Protein AF-0000000072553508 (afdb_homodimer)

pLDDT: mean 75.71, std 25.37, range [19.03, 98.31]

Secondary structure (DSSP, 8-state):
--------SPP-HHHHHHHHHHTTTHHHHHHTTTTTS-HHHHTPPBPTTSSSBS-EEEEEEEEEGGGSTTSS-TT-EEEEEEEEEGGGGSS---SHHHHHHTEEEEEEE--STT-----THHHHHHHHTTS-EEEEESSHHHHHHHHHHH-HHHHHHHHH-S-EEEHHHHHHHHHT-SSPPPHHHHHHHTT---TT---HHHHHHHHHHHHHHHHHHHHHHHTPPPPHHHHHHHHHHHHHHHTTSS---------------S------------------------/--------SPP-HHHHHHHHHHTTTHHHHHHTTTTTS-HHHHTPPBPTTSSSBS-EEEEEEEEEGGGSTTSS-TT-EEEEEEEEEGGGGSS---SHHHHHHTEEEEEEE--SSS-----THHHHHHHHTTS-EEEEESSHHHHHHHHHHH-HHHHHHHHH-S-EEEHHHHHHHHHT-SSPPPHHHHHHHTT---TT---HHHHHHHHHHHHHHHHHHHHHHHTPPPPHHHHHHHHHHHHHHHTTSS---------------S------------------------

Sequence (572 aa):
MASSQQRTVPLCEENIVLGHLLGYRHEQARESRGTILPDKLRHLEKLQGFLMRDVLFVSIDVATGSDFENRFSPDSLCIGVSVLDTRSLTKPIETDEEAEAATHSYQNVTKDYGLTQKFRYGETRHLIEDRNYVLVGSELQRDCELLKTLSFSSWTIAERACFRLDILRAAQYTLQLRQRPSLQCFLETFGIKCKRLSLPGHYAHYNLRAMLLLALRDWKMAGDPYTDADRRLEHNLLRVATHKLPSATSASPQASCEQPPADATDTKDERDDEEESWVLMPLASGMASSQQRTVPLCEENIVLGHLLGYRHEQARESRGTILPDKLRHLEKLQGFLMRDVLFVSIDVATGSDFENRFSPDSLCIGVSVLDTRSLTKPIETDEEAEAATHSYQNVTKDYGLTQKFRYGETRHLIEDRNYVLVGSELQRDCELLKTLSFSSWTIAERACFRLDILRAAQYTLQLRQRPSLQCFLETFGIKCKRLSLPGHYAHYNLRAMLLLALRDWKMAGDPYTDADRRLEHNLLRVATHKLPSATSASPQASCEQPPADATDTKDERDDEEESWVLMPLASG

Nearest PDB structures (foldseek):
  8cem-assembly2_B  TM=3.820E-01  e=8.961E+00  Bos taurus
  8cem-assembly2_B  TM=3.815E-01  e=9.180E+00  Bos taurus

Radius of gyration: 25.6 Å; Cα contacts (8 Å, |Δi|>4): 921; chains: 2; bounding box: 54×72×76 Å

Foldseek 3Di:
DPPPQPQPDDADLLLVLLCQQQVLCVVVCVVVVNPSPDPLSVPFDCDPPGSHTFAKEKEKDKDAPCLPVPPADRRKMKMKIKIAGVVLLQDFDDDLVSLVVRMDMDIDICHPVPCVVPVCVVVVCVVPVPGAYEYFAQPVVVRLVVLVVVDPVSNVVVVRHSYYRNLQVNVCSLLVNQDRDDLQVLVVLQVFHDPPPRHRRVRRQLRQLSSLVSSLSSSVVSVGDADPSRVSSSNSSPCSSCRPTDDRPRDNSPRNRPHDDDDDDPDDPPPDPPDDDPPPPDDDDD/DPPPQPQPDDADLLLVLLCQQQVLCVVVCVVCVNVSPDPLSVPFDCDPPGSHTFAKEKEKDKDAPCLPVPPADRRKMKMKIKIAGVVLLQDFDDDLVSLVVRMDMDIDICHDPPCSVDVCVVVVCVVPVPGAYEYFAQPVVVRLVVLVVVDPVSNVVVVRHSYYRNLQVNVCSLLVAQDRDDLQVLVVLQVFHDPPPRHRRVRRQLRQLSSLVSSLSSSVVSVGDDDPSRVSSNNSSPCSSCRPTDDRPRDNSPNNRPHDDDDDDPPPPPPDPDDDDPDPPDDDDD

Structure (mmCIF, N/CA/C/O backbone):
data_AF-0000000072553508-model_v1
#
loop_
_entity.id
_entity.type
_entity.pdbx_description
1 polymer 'Predicted protein'
#
loop_
_atom_site.group_PDB
_atom_site.id
_atom_site.type_symbol
_atom_site.label_atom_id
_atom_site.label_alt_id
_atom_site.label_comp_id
_atom_site.label_asym_id
_atom_site.label_entity_id
_atom_site.label_seq_id
_atom_site.pdbx_PDB_ins_code
_atom_site.Cartn_x
_atom_site.Cartn_y
_atom_site.Cartn_z
_atom_site.occupancy
_atom_site.B_iso_or_equiv
_atom_site.auth_seq_id
_atom_site.auth_comp_id
_atom_site.auth_asym_id
_atom_site.auth_atom_id
_atom_site.pdbx_PDB_model_num
ATOM 1 N N . MET A 1 1 ? -10.867 0.749 -33.781 1 21.08 1 MET A N 1
ATOM 2 C CA . MET A 1 1 ? -9.406 0.761 -33.844 1 21.08 1 MET A CA 1
ATOM 3 C C . MET A 1 1 ? -8.82 1.041 -32.469 1 21.08 1 MET A C 1
ATOM 5 O O . MET A 1 1 ? -9.094 2.084 -31.859 1 21.08 1 MET A O 1
ATOM 9 N N . ALA A 1 2 ? -8.664 0.026 -31.578 1 32.62 2 ALA A N 1
ATOM 10 C CA . ALA A 1 2 ? -8.164 0.196 -30.219 1 32.62 2 ALA A CA 1
ATOM 11 C C . ALA A 1 2 ? -6.934 1.102 -30.188 1 32.62 2 ALA A C 1
ATOM 13 O O . ALA A 1 2 ? -6.023 0.946 -31 1 32.62 2 ALA A O 1
ATOM 14 N N . SER A 1 3 ? -7.012 2.258 -30.016 1 33.84 3 SER A N 1
ATOM 15 C CA . SER A 1 3 ? -5.914 3.221 -30.062 1 33.84 3 SER A CA 1
ATOM 16 C C . SER A 1 3 ? -4.641 2.635 -29.469 1 33.84 3 SER A C 1
ATOM 18 O O . SER A 1 3 ? -4.645 2.135 -28.344 1 33.84 3 SER A O 1
ATOM 20 N N . SER A 1 4 ? -3.787 1.983 -30.281 1 39.81 4 SER A N 1
ATOM 21 C CA . SER A 1 4 ? -2.467 1.398 -30.062 1 39.81 4 SER A CA 1
ATOM 22 C C . SER A 1 4 ? -1.611 2.275 -29.156 1 39.81 4 SER A C 1
ATOM 24 O O . SER A 1 4 ? -1.091 3.307 -29.594 1 39.81 4 SER A O 1
ATOM 26 N N . GLN A 1 5 ? -2.064 2.662 -28.094 1 46.12 5 GLN A N 1
ATOM 27 C CA . GLN A 1 5 ? -1.187 3.43 -27.219 1 46.12 5 GLN A CA 1
ATOM 28 C C . GLN A 1 5 ? 0.219 2.838 -27.188 1 46.12 5 GLN A C 1
ATOM 30 O O . GLN A 1 5 ? 0.383 1.62 -27.078 1 46.12 5 GLN A O 1
ATOM 35 N N . GLN A 1 6 ? 1.153 3.434 -27.844 1 56.47 6 GLN A N 1
ATOM 36 C CA . GLN A 1 6 ? 2.545 3.031 -28.016 1 56.47 6 GLN A CA 1
ATOM 37 C C . GLN A 1 6 ? 3.121 2.482 -26.703 1 56.47 6 GLN A C 1
ATOM 39 O O . GLN A 1 6 ? 3.084 3.154 -25.672 1 56.47 6 GLN A O 1
ATOM 44 N N . ARG A 1 7 ? 3.184 1.174 -26.531 1 68.88 7 ARG A N 1
ATOM 45 C CA . ARG A 1 7 ? 3.801 0.458 -25.422 1 68.88 7 ARG A CA 1
ATOM 46 C C . ARG A 1 7 ? 5.297 0.753 -25.344 1 68.88 7 ARG A C 1
ATOM 48 O O . ARG A 1 7 ? 6.023 0.566 -26.328 1 68.88 7 ARG A O 1
ATOM 55 N N . THR A 1 8 ? 5.664 1.542 -24.25 1 79.38 8 THR A N 1
ATOM 56 C CA . THR A 1 8 ? 7.047 1.956 -24.062 1 79.38 8 THR A CA 1
ATOM 57 C C . THR A 1 8 ? 7.82 0.904 -23.266 1 79.38 8 THR A C 1
ATOM 59 O O . THR A 1 8 ? 9.039 0.771 -23.422 1 79.38 8 THR A O 1
ATOM 62 N N . VAL A 1 9 ? 7.125 0.065 -22.484 1 88.69 9 VAL A N 1
ATOM 63 C CA . VAL A 1 9 ? 7.797 -0.938 -21.656 1 88.69 9 VAL A CA 1
ATOM 64 C C . VAL A 1 9 ? 7.727 -2.299 -22.344 1 88.69 9 VAL A C 1
ATOM 66 O O . VAL A 1 9 ? 6.645 -2.77 -22.703 1 88.69 9 VAL A O 1
ATOM 69 N N . PRO A 1 10 ? 8.82 -2.891 -22.562 1 89.25 10 PRO A N 1
ATOM 70 C CA . PRO A 1 10 ? 8.836 -4.141 -23.328 1 89.25 10 PRO A CA 1
ATOM 71 C C . PRO A 1 10 ? 8.391 -5.344 -22.5 1 89.25 10 PRO A C 1
ATOM 73 O O . PRO A 1 10 ? 8.469 -5.309 -21.266 1 89.25 10 PRO A O 1
ATOM 76 N N . LEU A 1 11 ? 8.086 -6.363 -23.266 1 89.38 11 LEU A N 1
ATOM 77 C CA . LEU A 1 11 ? 7.773 -7.664 -22.688 1 89.38 11 LEU A CA 1
ATOM 78 C C . LEU A 1 11 ? 8.992 -8.266 -21.984 1 89.38 11 LEU A C 1
ATOM 80 O O . LEU A 1 11 ? 10.109 -8.156 -22.484 1 89.38 11 LEU A O 1
ATOM 84 N N . CYS A 1 12 ? 8.734 -8.852 -20.781 1 90.44 12 CYS A N 1
ATOM 85 C CA . CYS A 1 12 ? 9.852 -9.5 -20.094 1 90.44 12 CYS A CA 1
ATOM 86 C C . CYS A 1 12 ? 9.633 -11 -20 1 90.44 12 CYS A C 1
ATOM 88 O O . CYS A 1 12 ? 8.594 -11.516 -20.422 1 90.44 12 CYS A O 1
ATOM 90 N N . GLU A 1 13 ? 10.633 -11.695 -19.5 1 91 13 GLU A N 1
ATOM 91 C CA . GLU A 1 13 ? 10.609 -13.148 -19.406 1 91 13 GLU A CA 1
ATOM 92 C C . GLU A 1 13 ? 9.453 -13.625 -18.531 1 91 13 GLU A C 1
ATOM 94 O O . GLU A 1 13 ? 8.812 -14.641 -18.828 1 91 13 GLU A O 1
ATOM 99 N N . GLU A 1 14 ? 9.133 -12.93 -17.438 1 93.62 14 GLU A N 1
ATOM 100 C CA . GLU A 1 14 ? 8.062 -13.297 -16.516 1 93.62 14 GLU A CA 1
ATOM 101 C C . GLU A 1 14 ? 6.711 -13.336 -17.234 1 93.62 14 GLU A C 1
ATOM 103 O O . GLU A 1 14 ? 5.891 -14.219 -16.984 1 93.62 14 GLU A O 1
ATOM 108 N N . ASN A 1 15 ? 6.535 -12.414 -18.141 1 93.38 15 ASN A N 1
ATOM 109 C CA . ASN A 1 15 ? 5.285 -12.367 -18.891 1 93.38 15 ASN A CA 1
ATOM 110 C C . ASN A 1 15 ? 5.145 -13.578 -19.812 1 93.38 15 ASN A C 1
ATOM 112 O O . ASN A 1 15 ? 4.078 -14.188 -19.891 1 93.38 15 ASN A O 1
ATOM 116 N N . ILE A 1 16 ? 6.223 -13.922 -20.438 1 91.62 16 ILE A N 1
ATOM 117 C CA . ILE A 1 16 ? 6.227 -15.039 -21.375 1 91.62 16 ILE A CA 1
ATOM 118 C C . ILE A 1 16 ? 5.977 -16.344 -20.625 1 91.62 16 ILE A C 1
ATOM 120 O O . ILE A 1 16 ? 5.148 -17.156 -21.047 1 91.62 16 ILE A O 1
ATOM 124 N N . VAL A 1 17 ? 6.668 -16.438 -19.547 1 93.56 17 VAL A N 1
ATOM 125 C CA . VAL A 1 17 ? 6.566 -17.656 -18.766 1 93.56 17 VAL A CA 1
ATOM 126 C C . VAL A 1 17 ? 5.148 -17.797 -18.219 1 93.56 17 VAL A C 1
ATOM 128 O O . VAL A 1 17 ? 4.551 -18.875 -18.297 1 93.56 17 VAL A O 1
ATOM 131 N N . LEU A 1 18 ? 4.609 -16.75 -17.656 1 95.44 18 LEU A N 1
ATOM 132 C CA . LEU A 1 18 ? 3.258 -16.797 -17.109 1 95.44 18 LEU A CA 1
ATOM 133 C C . LEU A 1 18 ? 2.248 -17.156 -18.203 1 95.44 18 LEU A C 1
ATOM 135 O O . LEU A 1 18 ? 1.366 -17.984 -17.984 1 95.44 18 LEU A O 1
ATOM 139 N N . GLY A 1 19 ? 2.406 -16.531 -19.359 1 93.62 19 GLY A N 1
ATOM 140 C CA . GLY A 1 19 ? 1.546 -16.859 -20.484 1 93.62 19 GLY A CA 1
ATOM 141 C C . GLY A 1 19 ? 1.642 -18.312 -20.906 1 93.62 19 GLY A C 1
ATOM 142 O O . GLY A 1 19 ? 0.63 -18.938 -21.234 1 93.62 19 GLY A O 1
ATOM 143 N N . HIS A 1 20 ? 2.822 -18.828 -20.875 1 91.81 20 HIS A N 1
ATOM 144 C CA . HIS A 1 20 ? 3.047 -20.219 -21.234 1 91.81 20 HIS A CA 1
ATOM 145 C C . HIS A 1 20 ? 2.416 -21.156 -20.203 1 91.81 20 HIS A C 1
ATOM 147 O O . HIS A 1 20 ? 1.742 -22.125 -20.562 1 91.81 20 HIS A O 1
ATOM 153 N N . LEU A 1 21 ? 2.582 -20.875 -18.953 1 95.06 21 LEU A N 1
ATOM 154 C CA . LEU A 1 21 ? 2.094 -21.734 -17.875 1 95.06 21 LEU A CA 1
ATOM 155 C C . LEU A 1 21 ? 0.569 -21.766 -17.859 1 95.06 21 LEU A C 1
ATOM 157 O O . LEU A 1 21 ? -0.029 -22.812 -17.625 1 95.06 21 LEU A O 1
ATOM 161 N N . LEU A 1 22 ? -0.032 -20.609 -18.156 1 95.31 22 LEU A N 1
ATOM 162 C CA . LEU A 1 22 ? -1.488 -20.547 -18.109 1 95.31 22 LEU A CA 1
ATOM 163 C C . LEU A 1 22 ? -2.094 -20.766 -19.484 1 95.31 22 LEU A C 1
ATOM 165 O O . LEU A 1 22 ? -3.316 -20.812 -19.641 1 95.31 22 LEU A O 1
ATOM 169 N N . GLY A 1 23 ? -1.293 -20.734 -20.516 1 91.38 23 GLY A N 1
ATOM 170 C CA . GLY A 1 23 ? -1.707 -21.188 -21.828 1 91.38 23 GLY A CA 1
ATOM 171 C C . GLY A 1 23 ? -2.195 -20.078 -22.734 1 91.38 23 GLY A C 1
ATOM 172 O O . GLY A 1 23 ? -2.766 -20.328 -23.797 1 91.38 23 GLY A O 1
ATOM 173 N N . TYR A 1 24 ? -2.072 -18.734 -22.422 1 90.12 24 TYR A N 1
ATOM 174 C CA . TYR A 1 24 ? -2.641 -17.672 -23.266 1 90.12 24 TYR A CA 1
ATOM 175 C C . TYR A 1 24 ? -1.573 -17.047 -24.156 1 90.12 24 TYR A C 1
ATOM 177 O O . TYR A 1 24 ? -1.853 -16.109 -24.891 1 90.12 24 TYR A O 1
ATOM 185 N N . ARG A 1 25 ? -0.404 -17.359 -24.234 1 83.81 25 ARG A N 1
ATOM 186 C CA . ARG A 1 25 ? 0.645 -16.984 -25.172 1 83.81 25 ARG A CA 1
ATOM 187 C C . ARG A 1 25 ? 1.182 -18.203 -25.922 1 83.81 25 ARG A C 1
ATOM 189 O O . ARG A 1 25 ? 2.387 -18.297 -26.156 1 83.81 25 ARG A O 1
ATOM 196 N N . HIS A 1 26 ? 0.307 -18.969 -26.219 1 76.25 26 HIS A N 1
ATOM 197 C CA . HIS A 1 26 ? 0.666 -20.25 -26.812 1 76.25 26 HIS A CA 1
ATOM 198 C C . HIS A 1 26 ? 1.292 -20.047 -28.203 1 76.25 26 HIS A C 1
ATOM 200 O O . HIS A 1 26 ? 2.246 -20.75 -28.562 1 76.25 26 HIS A O 1
ATOM 206 N N . GLU A 1 27 ? 0.843 -19.094 -28.875 1 73.75 27 GLU A N 1
ATOM 207 C CA . GLU A 1 27 ? 1.364 -18.859 -30.219 1 73.75 27 GLU A CA 1
ATOM 208 C C . GLU A 1 27 ? 2.801 -18.359 -30.188 1 73.75 27 GLU A C 1
ATOM 210 O O . GLU A 1 27 ? 3.637 -18.766 -30.984 1 73.75 27 GLU A O 1
ATOM 215 N N . GLN A 1 28 ? 3.025 -17.469 -29.234 1 73.81 28 GLN A N 1
ATOM 216 C CA . GLN A 1 28 ? 4.371 -16.922 -29.094 1 73.81 28 GLN A CA 1
ATOM 217 C C . GLN A 1 28 ? 5.359 -18 -28.672 1 73.81 28 GLN A C 1
ATOM 219 O O . GLN A 1 28 ? 6.492 -18.047 -29.156 1 73.81 28 GLN A O 1
ATOM 224 N N . ALA A 1 29 ? 4.934 -18.844 -27.75 1 68.06 29 ALA A N 1
ATOM 225 C CA . ALA A 1 29 ? 5.773 -19.953 -27.297 1 68.06 29 ALA A CA 1
ATOM 226 C C . ALA A 1 29 ? 6.016 -20.953 -28.422 1 68.06 29 ALA A C 1
ATOM 228 O O . ALA A 1 29 ? 7.121 -21.484 -28.562 1 68.06 29 ALA A O 1
ATOM 229 N N . ARG A 1 30 ? 5.035 -21.203 -29.141 1 67.69 30 ARG A N 1
ATOM 230 C CA . ARG A 1 30 ? 5.148 -22.141 -30.25 1 67.69 30 ARG A CA 1
ATOM 231 C C . ARG A 1 30 ? 6.094 -21.609 -31.328 1 67.69 30 ARG A C 1
ATOM 233 O O . ARG A 1 30 ? 6.953 -22.344 -31.828 1 67.69 30 ARG A O 1
ATOM 240 N N . GLU A 1 31 ? 5.871 -20.312 -31.531 1 67.81 31 GLU A N 1
ATOM 241 C CA . GLU A 1 31 ? 6.68 -19.703 -32.594 1 67.81 31 GLU A CA 1
ATOM 242 C C . GLU A 1 31 ? 8.156 -19.703 -32.219 1 67.81 31 GLU A C 1
ATOM 244 O O . GLU A 1 31 ? 9.023 -19.859 -33.062 1 67.81 31 GLU A O 1
ATOM 249 N N . SER A 1 32 ? 8.391 -19.641 -30.984 1 68.06 32 SER A N 1
ATOM 250 C CA . SER A 1 32 ? 9.781 -19.609 -30.547 1 68.06 32 SER A CA 1
ATOM 251 C C . SER A 1 32 ? 10.305 -21.031 -30.297 1 68.06 32 SER A C 1
ATOM 253 O O . SER A 1 32 ? 11.461 -21.203 -29.922 1 68.06 32 SER A O 1
ATOM 255 N N . ARG A 1 33 ? 9.555 -22.047 -30.734 1 57.53 33 ARG A N 1
ATOM 256 C CA . ARG A 1 33 ? 9.875 -23.453 -30.484 1 57.53 33 ARG A CA 1
ATOM 257 C C . ARG A 1 33 ? 10.328 -23.656 -29.031 1 57.53 33 ARG A C 1
ATOM 259 O O . ARG A 1 33 ? 11.289 -24.391 -28.781 1 57.53 33 ARG A O 1
ATOM 266 N N . GLY A 1 34 ? 9.766 -22.906 -28.188 1 58.12 34 GLY A N 1
ATOM 267 C CA . GLY A 1 34 ? 10.039 -23.047 -26.766 1 58.12 34 GLY A CA 1
ATOM 268 C C . GLY A 1 34 ? 11.359 -22.438 -26.344 1 58.12 34 GLY A C 1
ATOM 269 O O . GLY A 1 34 ? 11.703 -22.453 -25.172 1 58.12 34 GLY A O 1
ATOM 270 N N . THR A 1 35 ? 12.102 -21.953 -27.25 1 65.62 35 THR A N 1
ATOM 271 C CA . THR A 1 35 ? 13.445 -21.453 -26.969 1 65.62 35 THR A CA 1
ATOM 272 C C . THR A 1 35 ? 13.383 -20.234 -26.047 1 65.62 35 THR A C 1
ATOM 274 O O . THR A 1 35 ? 14.359 -19.922 -25.359 1 65.62 35 THR A O 1
ATOM 277 N N . ILE A 1 36 ? 12.258 -19.766 -25.984 1 73.12 36 ILE A N 1
ATOM 278 C CA . ILE A 1 36 ? 12.125 -18.531 -25.203 1 73.12 36 ILE A CA 1
ATOM 279 C C . ILE A 1 36 ? 11.875 -18.875 -23.734 1 73.12 36 ILE A C 1
ATOM 281 O O . ILE A 1 36 ? 12.078 -18.031 -22.859 1 73.12 36 ILE A O 1
ATOM 285 N N . LEU A 1 37 ? 11.68 -20.219 -23.531 1 81.56 37 LEU A N 1
ATOM 286 C CA . LEU A 1 37 ? 11.359 -20.625 -22.172 1 81.56 37 LEU A CA 1
ATOM 287 C C . LEU A 1 37 ? 12.578 -21.234 -21.5 1 81.56 37 LEU A C 1
ATOM 289 O O . LEU A 1 37 ? 13.406 -21.891 -22.141 1 81.56 37 LEU A O 1
ATOM 293 N N . PRO A 1 38 ? 12.664 -21 -20.188 1 83.5 38 PRO A N 1
ATOM 294 C CA . PRO A 1 38 ? 13.695 -21.719 -19.453 1 83.5 38 PRO A CA 1
ATOM 295 C C . PRO A 1 38 ? 13.531 -23.234 -19.547 1 83.5 38 PRO A C 1
ATOM 297 O O . PRO A 1 38 ? 12.414 -23.734 -19.672 1 83.5 38 PRO A O 1
ATOM 300 N N . ASP A 1 39 ? 14.625 -23.953 -19.484 1 82.75 39 ASP A N 1
ATOM 301 C CA . ASP A 1 39 ? 14.695 -25.406 -19.719 1 82.75 39 ASP A CA 1
ATOM 302 C C . ASP A 1 39 ? 13.773 -26.156 -18.766 1 82.75 39 ASP A C 1
ATOM 304 O O . ASP A 1 39 ? 13.062 -27.078 -19.188 1 82.75 39 ASP A O 1
ATOM 308 N N . LYS A 1 40 ? 13.727 -25.766 -17.578 1 86.94 40 LYS A N 1
ATOM 309 C CA . LYS A 1 40 ? 12.961 -26.5 -16.562 1 86.94 40 LYS A CA 1
ATOM 310 C C . LYS A 1 40 ? 11.461 -26.422 -16.844 1 86.94 40 LYS A C 1
ATOM 312 O O . LYS A 1 40 ? 10.68 -27.203 -16.312 1 86.94 40 LYS A O 1
ATOM 317 N N . LEU A 1 41 ? 11.094 -25.547 -17.734 1 90.5 41 LEU A N 1
ATOM 318 C CA . LEU A 1 41 ? 9.672 -25.328 -17.969 1 90.5 41 LEU A CA 1
ATOM 319 C C . LEU A 1 41 ? 9.211 -26.109 -19.203 1 90.5 41 LEU A C 1
ATOM 321 O O . LEU A 1 41 ? 8.008 -26.281 -19.406 1 90.5 41 LEU A O 1
ATOM 325 N N . ARG A 1 42 ? 10.125 -26.594 -19.969 1 84 42 ARG A N 1
ATOM 326 C CA . ARG A 1 42 ? 9.805 -27.203 -21.25 1 84 42 ARG A CA 1
ATOM 327 C C . ARG A 1 42 ? 9.133 -28.562 -21.062 1 84 42 ARG A C 1
ATOM 329 O O . ARG A 1 42 ? 8.359 -29 -21.922 1 84 42 ARG A O 1
ATOM 336 N N . HIS A 1 43 ? 9.367 -29.156 -19.938 1 86.25 43 HIS A N 1
ATOM 337 C CA . HIS A 1 43 ? 8.898 -30.531 -19.75 1 86.25 43 HIS A CA 1
ATOM 338 C C . HIS A 1 43 ? 7.586 -30.562 -18.984 1 86.25 43 HIS A C 1
ATOM 340 O O . HIS A 1 43 ? 7.07 -31.656 -18.672 1 86.25 43 HIS A O 1
ATOM 346 N N . LEU A 1 44 ? 7.051 -29.391 -18.734 1 92.12 44 LEU A N 1
ATOM 347 C CA . LEU A 1 44 ? 5.797 -29.375 -17.984 1 92.12 44 LEU A CA 1
ATOM 348 C C . LEU A 1 44 ? 4.629 -29.797 -18.859 1 92.12 44 LEU A C 1
ATOM 350 O O . LEU A 1 44 ? 4.43 -29.25 -19.953 1 92.12 44 LEU A O 1
ATOM 354 N N . GLU A 1 45 ? 3.896 -30.766 -18.391 1 93.5 45 GLU A N 1
ATOM 355 C CA . GLU A 1 45 ? 2.773 -31.297 -19.156 1 93.5 45 GLU A CA 1
ATOM 356 C C . GLU A 1 45 ? 1.545 -30.391 -19.031 1 93.5 45 GLU A C 1
ATOM 358 O O . GLU A 1 45 ? 1.348 -29.734 -18.016 1 93.5 45 GLU A O 1
ATOM 363 N N . LYS A 1 46 ? 0.761 -30.453 -20.062 1 93.62 46 LYS A N 1
ATOM 364 C CA . LYS A 1 46 ? -0.513 -29.734 -20.047 1 93.62 46 LYS A CA 1
ATOM 365 C C . LYS A 1 46 ? -1.555 -30.5 -19.219 1 93.62 46 LYS A C 1
ATOM 367 O O . LYS A 1 46 ? -1.496 -31.719 -19.125 1 93.62 46 LYS A O 1
ATOM 372 N N . LEU A 1 47 ? -2.426 -29.719 -18.625 1 95.38 47 LEU A N 1
ATOM 373 C CA . LEU A 1 47 ? -3.598 -30.344 -18.016 1 95.38 47 LEU A CA 1
ATOM 374 C C . LEU A 1 47 ? -4.621 -30.734 -19.078 1 95.38 47 LEU A C 1
ATOM 376 O O . LEU A 1 47 ? -4.781 -30.016 -20.078 1 95.38 47 LEU A O 1
ATOM 380 N N . GLN A 1 48 ? -5.262 -31.844 -18.812 1 93.25 48 GLN A N 1
ATOM 381 C CA . GLN A 1 48 ? -6.215 -32.375 -19.797 1 93.25 48 GLN A CA 1
ATOM 382 C C . GLN A 1 48 ? -7.258 -31.312 -20.156 1 93.25 48 GLN A C 1
ATOM 384 O O . GLN A 1 48 ? -7.922 -30.766 -19.281 1 93.25 48 GLN A O 1
ATOM 389 N N . GLY A 1 49 ? -7.406 -30.984 -21.484 1 91.5 49 GLY A N 1
ATOM 390 C CA . GLY A 1 49 ? -8.422 -30.078 -21.984 1 91.5 49 GLY A CA 1
ATOM 391 C C . GLY A 1 49 ? -7.992 -28.625 -21.938 1 91.5 49 GLY A C 1
ATOM 392 O O . GLY A 1 49 ? -8.742 -27.734 -22.344 1 91.5 49 GLY A O 1
ATOM 393 N N . PHE A 1 50 ? -6.801 -28.375 -21.406 1 92.56 50 PHE A N 1
ATOM 394 C CA . PHE A 1 50 ? -6.316 -27.016 -21.281 1 92.56 50 PHE A CA 1
ATOM 395 C C . PHE A 1 50 ? -4.918 -26.875 -21.875 1 92.56 50 PHE A C 1
ATOM 397 O O . PHE A 1 50 ? -4.184 -27.859 -21.984 1 92.56 50 PHE A O 1
ATOM 404 N N . LEU A 1 51 ? -4.586 -25.672 -22.297 1 91.38 51 LEU A N 1
ATOM 405 C CA . LEU A 1 51 ? -3.209 -25.344 -22.656 1 91.38 51 LEU A CA 1
ATOM 406 C C . LEU A 1 51 ? -2.387 -25.031 -21.406 1 91.38 51 LEU A C 1
ATOM 408 O O . LEU A 1 51 ? -1.155 -25 -21.469 1 91.38 51 LEU A O 1
ATOM 412 N N . MET A 1 52 ? -3.045 -24.766 -20.25 1 95.12 52 MET A N 1
ATOM 413 C CA . MET A 1 52 ? -2.414 -24.531 -18.953 1 95.12 52 MET A CA 1
ATOM 414 C C . MET A 1 52 ? -1.578 -25.719 -18.516 1 95.12 52 MET A C 1
ATOM 416 O O . MET A 1 52 ? -1.996 -26.875 -18.688 1 95.12 52 MET A O 1
ATOM 420 N N . ARG A 1 53 ? -0.42 -25.469 -17.922 1 95.38 53 ARG A N 1
ATOM 421 C CA . ARG A 1 53 ? 0.494 -26.531 -17.5 1 95.38 53 ARG A CA 1
ATOM 422 C C . ARG A 1 53 ? 0.141 -27.047 -16.109 1 95.38 53 ARG A C 1
ATOM 424 O O . ARG A 1 53 ? -0.436 -26.312 -15.297 1 95.38 53 ARG A O 1
ATOM 431 N N . ASP A 1 54 ? 0.488 -28.312 -15.875 1 96.06 54 ASP A N 1
ATOM 432 C CA . ASP A 1 54 ? 0.315 -28.953 -14.578 1 96.06 54 ASP A CA 1
ATOM 433 C C . ASP A 1 54 ? 1.435 -28.562 -13.617 1 96.06 54 ASP A C 1
ATOM 435 O O . ASP A 1 54 ? 2.465 -29.234 -13.547 1 96.06 54 ASP A O 1
ATOM 439 N N . VAL A 1 55 ? 1.16 -27.516 -12.875 1 96.56 55 VAL A N 1
ATOM 440 C CA . VAL A 1 55 ? 2.188 -26.969 -12 1 96.56 55 VAL A CA 1
ATOM 441 C C . VAL A 1 55 ? 1.537 -26.328 -10.773 1 96.56 55 VAL A C 1
ATOM 443 O O . VAL A 1 55 ? 0.341 -26.016 -10.789 1 96.56 55 VAL A O 1
ATOM 446 N N . LEU A 1 56 ? 2.318 -26.172 -9.68 1 95.88 56 LEU A N 1
ATOM 447 C CA . LEU A 1 56 ? 1.92 -25.375 -8.531 1 95.88 56 LEU A CA 1
ATOM 448 C C . LEU A 1 56 ? 2.518 -23.969 -8.617 1 95.88 56 LEU A C 1
ATOM 450 O O . LEU A 1 56 ? 3.674 -23.812 -9.016 1 95.88 56 LEU A O 1
ATOM 454 N N . PHE A 1 57 ? 1.735 -22.984 -8.344 1 96.88 57 PHE A N 1
ATOM 455 C CA . PHE A 1 57 ? 2.275 -21.672 -8.023 1 96.88 57 PHE A CA 1
ATOM 456 C C . PHE A 1 57 ? 2.457 -21.516 -6.52 1 96.88 57 PHE A C 1
ATOM 458 O O . PHE A 1 57 ? 1.49 -21.609 -5.762 1 96.88 57 PHE A O 1
ATOM 465 N N . VAL A 1 58 ? 3.662 -21.328 -6.102 1 94.81 58 VAL A N 1
ATOM 466 C CA . VAL A 1 58 ? 3.99 -21.203 -4.684 1 94.81 58 VAL A CA 1
ATOM 467 C C . VAL A 1 58 ? 4.508 -19.797 -4.398 1 94.81 58 VAL A C 1
ATOM 469 O O . VAL A 1 58 ? 5.613 -19.438 -4.805 1 94.81 58 VAL A O 1
ATOM 472 N N . SER A 1 59 ? 3.729 -19.062 -3.68 1 95.5 59 SER A N 1
ATOM 473 C CA . SER A 1 59 ? 4.129 -17.703 -3.328 1 95.5 59 SER A CA 1
ATOM 474 C C . SER A 1 59 ? 4.785 -17.656 -1.953 1 95.5 59 SER A C 1
ATOM 476 O O . SER A 1 59 ? 4.312 -18.297 -1.013 1 95.5 59 SER A O 1
ATOM 478 N N . ILE A 1 60 ? 5.875 -16.938 -1.93 1 92.38 60 ILE A N 1
ATOM 479 C CA . ILE A 1 60 ? 6.566 -16.797 -0.652 1 92.38 60 ILE A CA 1
ATOM 480 C C . ILE A 1 60 ? 6.824 -15.32 -0.365 1 92.38 60 ILE A C 1
ATOM 482 O O . ILE A 1 60 ? 7.027 -14.523 -1.288 1 92.38 60 ILE A O 1
ATOM 486 N N . ASP A 1 61 ? 6.75 -14.969 0.867 1 92.75 61 ASP A N 1
ATOM 487 C CA . ASP A 1 61 ? 7.164 -13.68 1.417 1 92.75 61 ASP A CA 1
ATOM 488 C C . ASP A 1 61 ? 7.805 -13.852 2.791 1 92.75 61 ASP A C 1
ATOM 490 O O . ASP A 1 61 ? 7.305 -14.602 3.627 1 92.75 61 ASP A O 1
ATOM 494 N N . VAL A 1 62 ? 8.938 -13.227 2.873 1 91.75 62 VAL A N 1
ATOM 495 C CA . VAL A 1 62 ? 9.688 -13.383 4.117 1 91.75 62 VAL A CA 1
ATOM 496 C C . VAL A 1 62 ? 9.969 -12.008 4.723 1 91.75 62 VAL A C 1
ATOM 498 O O . VAL A 1 62 ? 10.344 -11.078 4.012 1 91.75 62 VAL A O 1
ATOM 501 N N . ALA A 1 63 ? 9.727 -11.844 6.004 1 90.31 63 ALA A N 1
ATOM 502 C CA . ALA A 1 63 ? 10.055 -10.641 6.762 1 90.31 63 ALA A CA 1
ATOM 503 C C . ALA A 1 63 ? 10.859 -10.984 8.016 1 90.31 63 ALA A C 1
ATOM 505 O O . ALA A 1 63 ? 10.852 -12.133 8.469 1 90.31 63 ALA A O 1
ATOM 506 N N . THR A 1 64 ? 11.578 -10.031 8.453 1 89.44 64 THR A N 1
ATOM 507 C CA . THR A 1 64 ? 12.289 -10.18 9.719 1 89.44 64 THR A CA 1
ATOM 508 C C . THR A 1 64 ? 11.445 -9.641 10.875 1 89.44 64 THR A C 1
ATOM 510 O O . THR A 1 64 ? 10.57 -8.805 10.672 1 89.44 64 THR A O 1
ATOM 513 N N . GLY A 1 65 ? 11.703 -10.188 12.039 1 85.19 65 GLY A N 1
ATOM 514 C CA . GLY A 1 65 ? 10.984 -9.711 13.211 1 85.19 65 GLY A CA 1
ATOM 515 C C . GLY A 1 65 ? 11.125 -8.211 13.422 1 85.19 65 GLY A C 1
ATOM 516 O O . GLY A 1 65 ? 10.219 -7.57 13.953 1 85.19 65 GLY A O 1
ATOM 517 N N . SER A 1 66 ? 12.195 -7.621 13.008 1 83.06 66 SER A N 1
ATOM 518 C CA . SER A 1 66 ? 12.469 -6.199 13.188 1 83.06 66 SER A CA 1
ATOM 519 C C . SER A 1 66 ? 11.508 -5.348 12.359 1 83.06 66 SER A C 1
ATOM 521 O O . SER A 1 66 ? 11.352 -4.152 12.617 1 83.06 66 SER A O 1
ATOM 523 N N . ASP A 1 67 ? 10.828 -6.039 11.453 1 82.06 67 ASP A N 1
ATOM 524 C CA . ASP A 1 67 ? 9.875 -5.32 10.609 1 82.06 67 ASP A CA 1
ATOM 525 C C . ASP A 1 67 ? 8.578 -5.027 11.367 1 82.06 67 ASP A C 1
ATOM 527 O O . ASP A 1 67 ? 7.758 -4.227 10.914 1 82.06 67 ASP A O 1
ATOM 531 N N . PHE A 1 68 ? 8.195 -5.637 12.523 1 77.69 68 PHE A N 1
ATOM 532 C CA . PHE A 1 68 ? 6.891 -5.578 13.18 1 77.69 68 PHE A CA 1
ATOM 533 C C . PHE A 1 68 ? 7.008 -4.941 14.555 1 77.69 68 PHE A C 1
ATOM 535 O O . PHE A 1 68 ? 6.105 -5.078 15.383 1 77.69 68 PHE A O 1
ATOM 542 N N . GLU A 1 69 ? 7.406 -3.863 14.664 1 70.94 69 GLU A N 1
ATOM 543 C CA . GLU A 1 69 ? 7.586 -3.113 15.898 1 70.94 69 GLU A CA 1
ATOM 544 C C . GLU A 1 69 ? 7.203 -3.953 17.109 1 70.94 69 GLU A C 1
ATOM 546 O O . GLU A 1 69 ? 6.051 -3.922 17.562 1 70.94 69 GLU A O 1
ATOM 551 N N . ASN A 1 70 ? 7.992 -4.723 17.672 1 67.75 70 ASN A N 1
ATOM 552 C CA . ASN A 1 70 ? 7.938 -5.438 18.953 1 67.75 70 ASN A CA 1
ATOM 553 C C . ASN A 1 70 ? 6.93 -6.582 18.906 1 67.75 70 ASN A C 1
ATOM 555 O O . ASN A 1 70 ? 6.469 -7.051 19.938 1 67.75 70 ASN A O 1
ATOM 559 N N . ARG A 1 71 ? 6.449 -6.902 17.797 1 72.75 71 ARG A N 1
ATOM 560 C CA . ARG A 1 71 ? 5.508 -8.016 17.719 1 72.75 71 ARG A CA 1
ATOM 561 C C . ARG A 1 71 ? 6.238 -9.352 17.766 1 72.75 71 ARG A C 1
ATOM 563 O O . ARG A 1 71 ? 5.734 -10.312 18.344 1 72.75 71 ARG A O 1
ATOM 570 N N . PHE A 1 72 ? 7.359 -9.32 17.109 1 76.88 72 PHE A N 1
ATOM 571 C CA . PHE A 1 72 ? 8.18 -10.516 17.062 1 76.88 72 PHE A CA 1
ATOM 572 C C . PHE A 1 72 ? 9.617 -10.211 17.484 1 76.88 72 PHE A C 1
ATOM 574 O O . PHE A 1 72 ? 10.031 -9.047 17.5 1 76.88 72 PHE A O 1
ATOM 581 N N . SER A 1 73 ? 10.328 -11.258 17.906 1 82.5 73 SER A N 1
ATOM 582 C CA . SER A 1 73 ? 11.742 -11.062 18.203 1 82.5 73 SER A CA 1
ATOM 583 C C . SER A 1 73 ? 12.492 -10.539 16.984 1 82.5 73 SER A C 1
ATOM 585 O O . SER A 1 73 ? 12.258 -10.992 15.852 1 82.5 73 SER A O 1
ATOM 587 N N . PRO A 1 74 ? 13.336 -9.602 17.172 1 81.5 74 PRO A N 1
ATOM 588 C CA . PRO A 1 74 ? 14.031 -8.969 16.047 1 81.5 74 PRO A CA 1
ATOM 589 C C . PRO A 1 74 ? 14.82 -9.977 15.211 1 81.5 74 PRO A C 1
ATOM 591 O O . PRO A 1 74 ? 14.992 -9.773 14 1 81.5 74 PRO A O 1
ATOM 594 N N . ASP A 1 75 ? 15.25 -11.023 15.742 1 82.31 75 ASP A N 1
ATOM 595 C CA . ASP A 1 75 ? 16.094 -11.984 15.031 1 82.31 75 ASP A CA 1
ATOM 596 C C . ASP A 1 75 ? 15.242 -13.102 14.422 1 82.31 75 ASP A C 1
ATOM 598 O O . ASP A 1 75 ? 15.773 -13.992 13.766 1 82.31 75 ASP A O 1
ATOM 602 N N . SER A 1 76 ? 13.945 -12.945 14.578 1 84.31 76 SER A N 1
ATOM 603 C CA . SER A 1 76 ? 13.07 -13.969 14.023 1 84.31 76 SER A CA 1
ATOM 604 C C . SER A 1 76 ? 12.734 -13.68 12.562 1 84.31 76 SER A C 1
ATOM 606 O O . SER A 1 76 ? 12.922 -12.562 12.094 1 84.31 76 SER A O 1
ATOM 608 N N . LEU A 1 77 ? 12.406 -14.75 11.844 1 86.5 77 LEU A N 1
ATOM 609 C CA . LEU A 1 77 ? 11.875 -14.633 10.484 1 86.5 77 LEU A CA 1
ATOM 610 C C . LEU A 1 77 ? 10.398 -15.008 10.438 1 86.5 77 LEU A C 1
ATOM 612 O O . LEU A 1 77 ? 9.977 -15.961 11.094 1 86.5 77 LEU A O 1
ATOM 616 N N . CYS A 1 78 ? 9.633 -14.188 9.844 1 87.31 78 CYS A N 1
ATOM 617 C CA . CYS A 1 78 ? 8.234 -14.477 9.547 1 87.31 78 CYS A CA 1
ATOM 618 C C . CYS A 1 78 ? 8.055 -14.883 8.094 1 87.31 78 CYS A C 1
ATOM 620 O O . CYS A 1 78 ? 8.391 -14.125 7.18 1 87.31 78 CYS A O 1
ATOM 622 N N . ILE A 1 79 ? 7.605 -16.062 7.875 1 87.94 79 ILE A N 1
ATOM 623 C CA . ILE A 1 79 ? 7.539 -16.625 6.531 1 87.94 79 ILE A CA 1
ATOM 624 C C . ILE A 1 79 ? 6.082 -16.875 6.152 1 87.94 79 ILE A C 1
ATOM 626 O O . ILE A 1 79 ? 5.355 -17.562 6.887 1 87.94 79 ILE A O 1
ATOM 630 N N . GLY A 1 80 ? 5.664 -16.281 5.074 1 89.88 80 GLY A N 1
ATOM 631 C CA . GLY A 1 80 ? 4.363 -16.562 4.488 1 89.88 80 GLY A CA 1
ATOM 632 C C . GLY A 1 80 ? 4.449 -17.391 3.213 1 89.88 80 GLY A C 1
ATOM 633 O O . GLY A 1 80 ? 5.336 -17.172 2.387 1 89.88 80 GLY A O 1
ATOM 634 N N . VAL A 1 81 ? 3.551 -18.359 3.123 1 90.44 81 VAL A N 1
ATOM 635 C CA . VAL A 1 81 ? 3.5 -19.219 1.938 1 90.44 81 VAL A CA 1
ATOM 636 C C . VAL A 1 81 ? 2.053 -19.359 1.475 1 90.44 81 VAL A C 1
ATOM 638 O O . VAL A 1 81 ? 1.146 -19.547 2.293 1 90.44 81 VAL A O 1
ATOM 641 N N . SER A 1 82 ? 1.833 -19.234 0.243 1 92.06 82 SER A N 1
ATOM 642 C CA . SER A 1 82 ? 0.542 -19.5 -0.38 1 92.06 82 SER A CA 1
ATOM 643 C C . SER A 1 82 ? 0.7 -20.359 -1.628 1 92.06 82 SER A C 1
ATOM 645 O O . SER A 1 82 ? 1.62 -20.156 -2.422 1 92.06 82 SER A O 1
ATOM 647 N N . VAL A 1 83 ? -0.188 -21.359 -1.769 1 93.56 83 VAL A N 1
ATOM 648 C CA . VAL A 1 83 ? -0.052 -22.312 -2.859 1 93.56 83 VAL A CA 1
ATOM 649 C C . VAL A 1 83 ? -1.33 -22.328 -3.695 1 93.56 83 VAL A C 1
ATOM 651 O O . VAL A 1 83 ? -2.436 -22.375 -3.148 1 93.56 83 VAL A O 1
ATOM 654 N N . LEU A 1 84 ? -1.186 -22.25 -4.961 1 95.81 84 LEU A N 1
ATOM 655 C CA . LEU A 1 84 ? -2.262 -22.422 -5.93 1 95.81 84 LEU A CA 1
ATOM 656 C C . LEU A 1 84 ? -1.972 -23.594 -6.855 1 95.81 84 LEU A C 1
ATOM 658 O O . LEU A 1 84 ? -0.953 -23.609 -7.551 1 95.81 84 LEU A O 1
ATOM 662 N N . ASP A 1 85 ? -2.814 -24.562 -6.789 1 94.12 85 ASP A N 1
ATOM 663 C CA . ASP A 1 85 ? -2.729 -25.719 -7.68 1 94.12 85 ASP A CA 1
ATOM 664 C C . ASP A 1 85 ? -3.512 -25.484 -8.969 1 94.12 85 ASP A C 1
ATOM 666 O O . ASP A 1 85 ? -4.73 -25.312 -8.938 1 94.12 85 ASP A O 1
ATOM 670 N N . THR A 1 86 ? -2.875 -25.531 -10.086 1 96.75 86 THR A N 1
ATOM 671 C CA . THR A 1 86 ? -3.551 -25.281 -11.359 1 96.75 86 THR A CA 1
ATOM 672 C C . THR A 1 86 ? -4.664 -26.297 -11.578 1 96.75 86 THR A C 1
ATOM 674 O O . THR A 1 86 ? -5.633 -26.031 -12.289 1 96.75 86 THR A O 1
ATOM 677 N N . ARG A 1 87 ? -4.598 -27.438 -10.977 1 95.44 87 ARG A N 1
ATOM 678 C CA . ARG A 1 87 ? -5.637 -28.453 -11.094 1 95.44 87 ARG A CA 1
ATOM 679 C C . ARG A 1 87 ? -6.961 -27.953 -10.531 1 95.44 87 ARG A C 1
ATOM 681 O O . ARG A 1 87 ? -8.031 -28.359 -10.984 1 95.44 87 ARG A O 1
ATOM 688 N N . SER A 1 88 ? -6.836 -27.078 -9.562 1 95.12 88 SER A N 1
ATOM 689 C CA . SER A 1 88 ? -8.039 -26.531 -8.938 1 95.12 88 SER A CA 1
ATOM 690 C C . SER A 1 88 ? -8.758 -25.562 -9.875 1 95.12 88 SER A C 1
ATOM 692 O O . SER A 1 88 ? -9.922 -25.219 -9.641 1 95.12 88 SER A O 1
ATOM 694 N N . LEU A 1 89 ? -8.141 -25.203 -10.977 1 96.81 89 LEU A N 1
ATOM 695 C CA . LEU A 1 89 ? -8.695 -24.219 -11.898 1 96.81 89 LEU A CA 1
ATOM 696 C C . LEU A 1 89 ? -9.391 -24.906 -13.07 1 96.81 89 LEU A C 1
ATOM 698 O O . LEU A 1 89 ? -9.953 -24.234 -13.938 1 96.81 89 LEU A O 1
ATOM 702 N N . THR A 1 90 ? -9.32 -26.203 -13.156 1 95.62 90 THR A N 1
ATOM 703 C CA . THR A 1 90 ? -9.859 -26.938 -14.297 1 95.62 90 THR A CA 1
ATOM 704 C C . THR A 1 90 ? -11.375 -27.094 -14.172 1 95.62 90 THR A C 1
ATOM 706 O O . THR A 1 90 ? -12.07 -27.25 -15.172 1 95.62 90 THR A O 1
ATOM 709 N N . LYS A 1 91 ? -11.875 -27.078 -12.945 1 94.81 91 LYS A N 1
ATOM 710 C CA . LYS A 1 91 ? -13.312 -27.172 -12.711 1 94.81 91 LYS A CA 1
ATOM 711 C C . LYS A 1 91 ? -13.938 -25.797 -12.547 1 94.81 91 LYS A C 1
ATOM 713 O O . LYS A 1 91 ? -13.266 -24.844 -12.148 1 94.81 91 LYS A O 1
ATOM 718 N N . PRO A 1 92 ? -15.211 -25.75 -12.891 1 95.44 92 PRO A N 1
ATOM 719 C CA . PRO A 1 92 ? -15.867 -24.453 -12.719 1 95.44 92 PRO A CA 1
ATOM 720 C C . PRO A 1 92 ? -15.844 -23.953 -11.273 1 95.44 92 PRO A C 1
ATOM 722 O O . PRO A 1 92 ? -16.047 -24.75 -10.344 1 95.44 92 PRO A O 1
ATOM 725 N N . ILE A 1 93 ? -15.547 -22.734 -11.062 1 97.06 93 ILE A N 1
ATOM 726 C CA . ILE A 1 93 ? -15.562 -22.062 -9.766 1 97.06 93 ILE A CA 1
ATOM 727 C C . ILE A 1 93 ? -16.672 -21.016 -9.734 1 97.06 93 ILE A C 1
ATOM 729 O O . ILE A 1 93 ? -16.562 -19.969 -10.367 1 97.06 93 ILE A O 1
ATOM 733 N N . GLU A 1 94 ? -17.703 -21.281 -8.945 1 95.12 94 GLU A N 1
ATOM 734 C CA . GLU A 1 94 ? -18.891 -20.438 -9 1 95.12 94 GLU A CA 1
ATOM 735 C C . GLU A 1 94 ? -19.172 -19.781 -7.648 1 95.12 94 GLU A C 1
ATOM 737 O O . GLU A 1 94 ? -19.844 -18.75 -7.578 1 95.12 94 GLU A O 1
ATOM 742 N N . THR A 1 95 ? -18.641 -20.359 -6.617 1 94.81 95 THR A N 1
ATOM 743 C CA . THR A 1 95 ? -18.906 -19.828 -5.285 1 94.81 95 THR A CA 1
ATOM 744 C C . THR A 1 95 ? -17.641 -19.312 -4.637 1 94.81 95 THR A C 1
ATOM 746 O O . THR A 1 95 ? -16.531 -19.625 -5.074 1 94.81 95 THR A O 1
ATOM 749 N N . ASP A 1 96 ? -17.797 -18.562 -3.619 1 92.81 96 ASP A N 1
ATOM 750 C CA . ASP A 1 96 ? -16.672 -18.031 -2.865 1 92.81 96 ASP A CA 1
ATOM 751 C C . ASP A 1 96 ? -15.906 -19.156 -2.166 1 92.81 96 ASP A C 1
ATOM 753 O O . ASP A 1 96 ? -14.68 -19.094 -2.025 1 92.81 96 ASP A O 1
ATOM 757 N N . GLU A 1 97 ? -16.609 -20.109 -1.806 1 93.12 97 GLU A N 1
ATOM 758 C CA . GLU A 1 97 ? -16 -21.25 -1.136 1 93.12 97 GLU A CA 1
ATOM 759 C C . GLU A 1 97 ? -15.078 -22.016 -2.082 1 93.12 97 GLU A C 1
ATOM 761 O O . GLU A 1 97 ? -13.977 -22.406 -1.695 1 93.12 97 GLU A O 1
ATOM 766 N N . GLU A 1 98 ? -15.562 -22.188 -3.242 1 94.31 98 GLU A N 1
ATOM 767 C CA . GLU A 1 98 ? -14.75 -22.859 -4.246 1 94.31 98 GLU A CA 1
ATOM 768 C C . GLU A 1 98 ? -13.516 -22.047 -4.598 1 94.31 98 GLU A C 1
ATOM 770 O O . GLU A 1 98 ? -12.43 -22.594 -4.785 1 94.31 98 GLU A O 1
ATOM 775 N N . ALA A 1 99 ? -13.695 -20.75 -4.695 1 95.12 99 ALA A N 1
ATOM 776 C CA . ALA A 1 99 ? -12.586 -19.859 -4.984 1 95.12 99 ALA A CA 1
ATOM 777 C C . ALA A 1 99 ? -11.547 -19.891 -3.861 1 95.12 99 ALA A C 1
ATOM 779 O O . ALA A 1 99 ? -10.344 -19.922 -4.121 1 95.12 99 ALA A O 1
ATOM 780 N N . GLU A 1 100 ? -12.023 -19.875 -2.639 1 92.31 100 GLU A N 1
ATOM 781 C CA . GLU A 1 100 ? -11.156 -19.906 -1.466 1 92.31 100 GLU A CA 1
ATOM 782 C C . GLU A 1 100 ? -10.367 -21.219 -1.399 1 92.31 100 GLU A C 1
ATOM 784 O O . GLU A 1 100 ? -9.219 -21.234 -0.961 1 92.31 100 GLU A O 1
ATOM 789 N N . ALA A 1 101 ? -11.008 -22.25 -1.907 1 92.38 101 ALA A N 1
ATOM 790 C CA . ALA A 1 101 ? -10.406 -23.578 -1.839 1 92.38 101 ALA A CA 1
ATOM 791 C C . ALA A 1 101 ? -9.281 -23.719 -2.859 1 92.38 101 ALA A C 1
ATOM 793 O O . ALA A 1 101 ? -8.477 -24.656 -2.781 1 92.38 101 ALA A O 1
ATOM 794 N N . ALA A 1 102 ? -9.18 -22.781 -3.752 1 94.19 102 ALA A N 1
ATOM 795 C CA . ALA A 1 102 ? -8.18 -22.875 -4.809 1 94.19 102 ALA A CA 1
ATOM 796 C C . ALA A 1 102 ? -6.789 -22.516 -4.277 1 94.19 102 ALA A C 1
ATOM 798 O O . ALA A 1 102 ? -5.777 -22.859 -4.895 1 94.19 102 ALA A O 1
ATOM 799 N N . THR A 1 103 ? -6.742 -21.781 -3.201 1 92.19 103 THR A N 1
ATOM 800 C CA . THR A 1 103 ? -5.469 -21.375 -2.627 1 92.19 103 THR A CA 1
ATOM 801 C C . THR A 1 103 ? -5.391 -21.75 -1.151 1 92.19 103 THR A C 1
ATOM 803 O O . THR A 1 103 ? -6.398 -21.719 -0.443 1 92.19 103 THR A O 1
ATOM 806 N N . HIS A 1 104 ? -4.223 -22.125 -0.726 1 88.62 104 HIS A N 1
ATOM 807 C CA . HIS A 1 104 ? -3.926 -22.406 0.675 1 88.62 104 HIS A CA 1
ATOM 808 C C . HIS A 1 104 ? -2.758 -21.562 1.174 1 88.62 104 HIS A C 1
ATOM 810 O O . HIS A 1 104 ? -1.69 -21.547 0.559 1 88.62 104 HIS A O 1
ATOM 816 N N . SER A 1 105 ? -3.018 -20.844 2.236 1 87.62 105 SER A N 1
ATOM 817 C CA . SER A 1 105 ? -2.004 -19.922 2.748 1 87.62 105 SER A CA 1
ATOM 818 C C . SER A 1 105 ? -1.588 -20.297 4.168 1 87.62 105 SER A C 1
ATOM 820 O O . SER A 1 105 ? -2.414 -20.75 4.965 1 87.62 105 SER A O 1
ATOM 822 N N . TYR A 1 106 ? -0.302 -20.062 4.426 1 83.38 106 TYR A N 1
ATOM 823 C CA . TYR A 1 106 ? 0.298 -20.375 5.719 1 83.38 106 TYR A CA 1
ATOM 824 C C . TYR A 1 106 ? 1.247 -19.266 6.156 1 83.38 106 TYR A C 1
ATOM 826 O O . TYR A 1 106 ? 1.759 -18.516 5.324 1 83.38 106 TYR A O 1
ATOM 834 N N . GLN A 1 107 ? 1.367 -19.078 7.438 1 83.62 107 GLN A N 1
ATOM 835 C CA . GLN A 1 107 ? 2.354 -18.156 8 1 83.62 107 GLN A CA 1
ATOM 836 C C . GLN A 1 107 ? 3.037 -18.766 9.219 1 83.62 107 GLN A C 1
ATOM 838 O O . GLN A 1 107 ? 2.385 -19.406 10.047 1 83.62 107 GLN A O 1
ATOM 843 N N . ASN A 1 108 ? 4.348 -18.594 9.258 1 80.88 108 ASN A N 1
ATOM 844 C CA . ASN A 1 108 ? 5.148 -19.094 10.359 1 80.88 108 ASN A CA 1
ATOM 845 C C . ASN A 1 108 ? 6.172 -18.062 10.836 1 80.88 108 ASN A C 1
ATOM 847 O O . ASN A 1 108 ? 6.75 -17.344 10.016 1 80.88 108 ASN A O 1
ATOM 851 N N . VAL A 1 109 ? 6.324 -17.828 12.094 1 79.38 109 VAL A N 1
ATOM 852 C CA . VAL A 1 109 ? 7.371 -17 12.68 1 79.38 109 VAL A CA 1
ATOM 853 C C . VAL A 1 109 ? 8.422 -17.891 13.344 1 79.38 109 VAL A C 1
ATOM 855 O O . VAL A 1 109 ? 8.094 -18.797 14.109 1 79.38 109 VAL A O 1
ATOM 858 N N . THR A 1 110 ? 9.555 -17.594 12.969 1 75.31 110 THR A N 1
ATOM 859 C CA . THR A 1 110 ? 10.625 -18.406 13.547 1 75.31 110 THR A CA 1
ATOM 860 C C . THR A 1 110 ? 10.945 -17.922 14.961 1 75.31 110 THR A C 1
ATOM 862 O O . THR A 1 110 ? 10.898 -16.719 15.25 1 75.31 110 THR A O 1
ATOM 865 N N . LYS A 1 111 ? 10.281 -18.422 16.062 1 60.16 111 LYS A N 1
ATOM 866 C CA . LYS A 1 111 ? 10.609 -17.984 17.406 1 60.16 111 LYS A CA 1
ATOM 867 C C . LYS A 1 111 ? 12.117 -17.828 17.594 1 60.16 111 LYS A C 1
ATOM 869 O O . LYS A 1 111 ? 12.898 -18.297 16.75 1 60.16 111 LYS A O 1
ATOM 874 N N . ASP A 1 112 ? 12.742 -17.719 19.094 1 42.28 112 ASP A N 1
ATOM 875 C CA . ASP A 1 112 ? 14.008 -18.031 19.75 1 42.28 112 ASP A CA 1
ATOM 876 C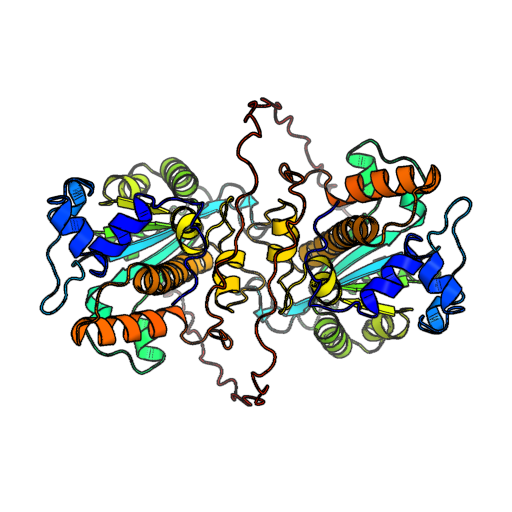 C . ASP A 1 112 ? 14.656 -19.266 19.141 1 42.28 112 ASP A C 1
ATOM 878 O O . ASP A 1 112 ? 13.969 -20.125 18.562 1 42.28 112 ASP A O 1
ATOM 882 N N . TYR A 1 113 ? 16.078 -19.453 19.203 1 35.28 113 TYR A N 1
ATOM 883 C CA . TYR A 1 113 ? 16.922 -20.625 19 1 35.28 113 TYR A CA 1
ATOM 884 C C . TYR A 1 113 ? 16.156 -21.906 19.281 1 35.28 113 TYR A C 1
ATOM 886 O O . TYR A 1 113 ? 16.578 -23 18.906 1 35.28 113 TYR A O 1
ATOM 894 N N . GLY A 1 114 ? 15.602 -22.047 20.453 1 33.62 114 GLY A N 1
ATOM 895 C CA . GLY A 1 114 ? 15.25 -23.422 20.781 1 33.62 114 GLY A CA 1
ATOM 896 C C . GLY A 1 114 ? 14.164 -24 19.891 1 33.62 114 GLY A C 1
ATOM 897 O O . GLY A 1 114 ? 14.047 -25.219 19.75 1 33.62 114 GLY A O 1
ATOM 898 N N . LEU A 1 115 ? 13 -23.484 20.094 1 32.31 115 LEU A N 1
ATOM 899 C CA . LEU A 1 115 ? 11.992 -24.281 19.406 1 32.31 115 LEU A CA 1
ATOM 900 C C . LEU A 1 115 ? 11.977 -23.984 17.906 1 32.31 115 LEU A C 1
ATOM 902 O O . LEU A 1 115 ? 11.633 -22.875 17.5 1 32.31 115 LEU A O 1
ATOM 906 N N . THR A 1 116 ? 13 -24.281 17.172 1 33.31 116 THR A N 1
ATOM 907 C CA . THR A 1 116 ? 12.953 -24.688 15.766 1 33.31 116 THR A CA 1
ATOM 908 C C . THR A 1 116 ? 11.531 -25.062 15.352 1 33.31 116 THR A C 1
ATOM 910 O O . THR A 1 116 ? 11.102 -26.203 15.555 1 33.31 116 THR A O 1
ATOM 913 N N . GLN A 1 117 ? 10.602 -24.688 16.109 1 32.78 117 GLN A N 1
ATOM 914 C CA . GLN A 1 117 ? 9.477 -25.344 15.453 1 32.78 117 GLN A CA 1
ATOM 915 C C . GLN A 1 117 ? 9.555 -25.188 13.938 1 32.78 117 GLN A C 1
ATOM 917 O O . GLN A 1 117 ? 9.945 -24.141 13.438 1 32.78 117 GLN A O 1
ATOM 922 N N . LYS A 1 118 ? 9.641 -26.203 13.281 1 35.09 118 LYS A N 1
ATOM 923 C CA . LYS A 1 118 ? 9.539 -26.609 11.883 1 35.09 118 LYS A CA 1
ATOM 924 C C . LYS A 1 118 ? 8.703 -25.609 11.086 1 35.09 118 LYS A C 1
ATOM 926 O O . LYS A 1 118 ? 7.578 -25.297 11.469 1 35.09 118 LYS A O 1
ATOM 931 N N . PHE A 1 119 ? 9.086 -24.484 10.766 1 39.25 119 PHE A N 1
ATOM 932 C CA . PHE A 1 119 ? 8.414 -24.156 9.516 1 39.25 119 PHE A CA 1
ATOM 933 C C . PHE A 1 119 ? 7.594 -25.328 9.008 1 39.25 119 PHE A C 1
ATOM 935 O O . PHE A 1 119 ? 8.148 -26.359 8.609 1 39.25 119 PHE A O 1
ATOM 942 N N . ARG A 1 120 ? 6.738 -25.781 9.781 1 37.84 120 ARG A N 1
ATOM 943 C CA . ARG A 1 120 ? 6.012 -26.891 9.164 1 37.84 120 ARG A CA 1
ATOM 944 C C . ARG A 1 120 ? 5.965 -26.734 7.648 1 37.84 120 ARG A C 1
ATOM 946 O O . ARG A 1 120 ? 4.922 -26.391 7.086 1 37.84 120 ARG A O 1
ATOM 953 N N . TYR A 1 121 ? 6.945 -26.031 7.137 1 42.62 121 TYR A N 1
ATOM 954 C CA . TYR A 1 121 ? 7.262 -26.391 5.762 1 42.62 121 TYR A CA 1
ATOM 955 C C . TYR A 1 121 ? 6.855 -27.828 5.473 1 42.62 121 TYR A C 1
ATOM 957 O O . TYR A 1 121 ? 6.699 -28.219 4.312 1 42.62 121 TYR A O 1
ATOM 965 N N . GLY A 1 122 ? 6.879 -28.391 6.613 1 43.31 122 GLY A N 1
ATOM 966 C CA . GLY A 1 122 ? 6.387 -29.766 6.504 1 43.31 122 GLY A CA 1
ATOM 967 C C . GLY A 1 122 ? 5.02 -29.844 5.852 1 43.31 122 GLY A C 1
ATOM 968 O O . GLY A 1 122 ? 4.809 -30.672 4.949 1 43.31 122 GLY A O 1
ATOM 969 N N . GLU A 1 123 ? 4.277 -28.859 6.379 1 52.59 123 GLU A N 1
ATOM 970 C CA . GLU A 1 123 ? 2.953 -28.953 5.77 1 52.59 123 GLU A CA 1
ATOM 971 C C . GLU A 1 123 ? 2.977 -28.484 4.32 1 52.59 123 GLU A C 1
ATOM 973 O O . GLU A 1 123 ? 2.285 -29.047 3.465 1 52.59 123 GLU A O 1
ATOM 978 N N . THR A 1 124 ? 3.947 -27.406 4.121 1 57.19 124 THR A N 1
ATOM 979 C CA . THR A 1 124 ? 4.023 -26.969 2.732 1 57.19 124 THR A CA 1
ATOM 980 C C . THR A 1 124 ? 4.863 -27.938 1.908 1 57.19 124 THR A C 1
ATOM 982 O O . THR A 1 124 ? 4.621 -28.125 0.712 1 57.19 124 THR A O 1
ATOM 985 N N . ARG A 1 125 ? 5.773 -28.5 2.6 1 60.41 125 ARG A N 1
ATOM 986 C CA . ARG A 1 125 ? 6.609 -29.453 1.879 1 60.41 125 ARG A CA 1
ATOM 987 C C . ARG A 1 125 ? 5.762 -30.562 1.267 1 60.41 125 ARG A C 1
ATOM 989 O O . ARG A 1 125 ? 5.992 -30.969 0.125 1 60.41 125 ARG A O 1
ATOM 996 N N . HIS A 1 126 ? 4.898 -30.859 2.094 1 62.25 126 HIS A N 1
ATOM 997 C CA . HIS A 1 126 ? 4.051 -31.938 1.593 1 62.25 126 HIS A CA 1
ATOM 998 C C . HIS A 1 126 ? 3.227 -31.469 0.394 1 62.25 126 HIS A C 1
ATOM 1000 O O . HIS A 1 126 ? 2.842 -32.281 -0.448 1 62.25 126 HIS A O 1
ATOM 1006 N N . LEU A 1 127 ? 3.256 -30.172 0.35 1 63.03 127 LEU A N 1
ATOM 1007 C CA . LEU A 1 127 ? 2.412 -29.656 -0.723 1 63.03 127 LEU A CA 1
ATOM 1008 C C . LEU A 1 127 ? 3.186 -29.578 -2.037 1 63.03 127 LEU A C 1
ATOM 1010 O O . LEU A 1 127 ? 2.592 -29.672 -3.115 1 63.03 127 LEU A O 1
ATOM 1014 N N . ILE A 1 128 ? 4.578 -29.516 -1.819 1 72.81 128 ILE A N 1
ATOM 1015 C CA . ILE A 1 128 ? 5.312 -29.281 -3.055 1 72.81 128 ILE A CA 1
ATOM 1016 C C . ILE A 1 128 ? 6.141 -30.5 -3.418 1 72.81 128 ILE A C 1
ATOM 1018 O O . ILE A 1 128 ? 6.766 -30.547 -4.48 1 72.81 128 ILE A O 1
ATOM 1022 N N . GLU A 1 129 ? 6.281 -31.531 -2.611 1 73.62 129 GLU A N 1
ATOM 1023 C CA . GLU A 1 129 ? 7.254 -32.625 -2.752 1 73.62 129 GLU A CA 1
ATOM 1024 C C . GLU A 1 129 ? 7.117 -33.312 -4.105 1 73.62 129 GLU A C 1
ATOM 1026 O O . GLU A 1 129 ? 8.117 -33.594 -4.762 1 73.62 129 GLU A O 1
ATOM 1031 N N . ASP A 1 130 ? 5.977 -33.625 -4.66 1 80.19 130 ASP A N 1
ATOM 1032 C CA . ASP A 1 130 ? 5.879 -34.406 -5.895 1 80.19 130 ASP A CA 1
ATOM 1033 C C . ASP A 1 130 ? 5.258 -33.594 -7.016 1 80.19 130 ASP A C 1
ATOM 1035 O O . ASP A 1 130 ? 4.629 -34.125 -7.926 1 80.19 130 ASP A O 1
ATOM 1039 N N . ARG A 1 131 ? 5.543 -32.281 -6.934 1 89 131 ARG A N 1
ATOM 1040 C CA . ARG A 1 131 ? 4.938 -31.406 -7.938 1 89 131 ARG A CA 1
ATOM 1041 C C . ARG A 1 131 ? 5.953 -30.406 -8.469 1 89 131 ARG A C 1
ATOM 1043 O O . ARG A 1 131 ? 6.824 -29.938 -7.73 1 89 131 ARG A O 1
ATOM 1050 N N . ASN A 1 132 ? 5.914 -30.25 -9.82 1 93.06 132 ASN A N 1
ATOM 1051 C CA . ASN A 1 132 ? 6.617 -29.078 -10.344 1 93.06 132 ASN A CA 1
ATOM 1052 C C . ASN A 1 132 ? 5.98 -27.781 -9.859 1 93.06 132 ASN A C 1
ATOM 1054 O O . ASN A 1 132 ? 4.758 -27.688 -9.742 1 93.06 132 ASN A O 1
ATOM 1058 N N . TYR A 1 133 ? 6.812 -26.875 -9.445 1 94.12 133 TYR A N 1
ATOM 1059 C CA . TYR A 1 133 ? 6.227 -25.625 -8.977 1 94.12 133 TYR A CA 1
ATOM 1060 C C . TYR A 1 133 ? 7.062 -24.422 -9.422 1 94.12 133 TYR A C 1
ATOM 1062 O O . TYR A 1 133 ? 8.234 -24.578 -9.766 1 94.12 133 TYR A O 1
ATOM 1070 N N . VAL A 1 134 ? 6.406 -23.312 -9.555 1 95.81 134 VAL A N 1
ATOM 1071 C CA . VAL A 1 134 ? 7 -22.016 -9.828 1 95.81 134 VAL A CA 1
ATOM 1072 C C . VAL A 1 134 ? 6.914 -21.125 -8.586 1 95.81 134 VAL A C 1
ATOM 1074 O O . VAL A 1 134 ? 5.867 -21.062 -7.938 1 95.81 134 VAL A O 1
ATOM 1077 N N . LEU A 1 135 ? 8.016 -20.562 -8.227 1 95.12 135 LEU A N 1
ATOM 1078 C CA . LEU A 1 135 ? 8.016 -19.625 -7.109 1 95.12 135 LEU A CA 1
ATOM 1079 C C . LEU A 1 135 ? 7.527 -18.25 -7.547 1 95.12 135 LEU A C 1
ATOM 1081 O O . LEU A 1 135 ? 7.973 -17.719 -8.57 1 95.12 135 LEU A O 1
ATOM 1085 N N . VAL A 1 136 ? 6.578 -17.75 -6.809 1 97.25 136 VAL A N 1
ATOM 1086 C CA . VAL A 1 136 ? 5.969 -16.469 -7.137 1 97.25 136 VAL A CA 1
ATOM 1087 C C . VAL A 1 136 ? 6.195 -15.484 -5.992 1 97.25 136 VAL A C 1
ATOM 1089 O O . VAL A 1 136 ? 6.137 -15.859 -4.82 1 97.25 136 VAL A O 1
ATOM 1092 N N . GLY A 1 137 ? 6.469 -14.258 -6.305 1 96.31 137 GLY A N 1
ATOM 1093 C CA . GLY A 1 137 ? 6.605 -13.234 -5.285 1 96.31 137 GLY A CA 1
ATOM 1094 C C . GLY A 1 137 ? 6.816 -11.844 -5.863 1 96.31 137 GLY A C 1
ATOM 1095 O O . GLY A 1 137 ? 6.793 -11.664 -7.082 1 96.31 137 GLY A O 1
ATOM 1096 N N . SER A 1 138 ? 6.957 -10.805 -5.059 1 94.12 138 SER A N 1
ATOM 1097 C CA . SER A 1 138 ? 7.176 -9.422 -5.453 1 94.12 138 SER A CA 1
ATOM 1098 C C . SER A 1 138 ? 8.602 -8.969 -5.141 1 94.12 138 SER A C 1
ATOM 1100 O O . SER A 1 138 ? 9.078 -7.977 -5.691 1 94.12 138 SER A O 1
ATOM 1102 N N . GLU A 1 139 ? 9.32 -9.609 -4.359 1 90.5 139 GLU A N 1
ATOM 1103 C CA . GLU A 1 139 ? 10.719 -9.398 -3.975 1 90.5 139 GLU A CA 1
ATOM 1104 C C . GLU A 1 139 ? 11.422 -10.727 -3.703 1 90.5 139 GLU A C 1
ATOM 1106 O O . GLU A 1 139 ? 12.023 -10.914 -2.646 1 90.5 139 GLU A O 1
ATOM 1111 N N . LEU A 1 140 ? 11.367 -11.523 -4.699 1 91.31 140 LEU A N 1
ATOM 1112 C CA . LEU A 1 140 ? 11.734 -12.922 -4.512 1 91.31 140 LEU A CA 1
ATOM 1113 C C . LEU A 1 140 ? 13.227 -13.055 -4.227 1 91.31 140 LEU A C 1
ATOM 1115 O O . LEU A 1 140 ? 13.641 -13.914 -3.447 1 91.31 140 LEU A O 1
ATOM 1119 N N . GLN A 1 141 ? 14.008 -12.258 -4.887 1 89.12 141 GLN A N 1
ATOM 1120 C CA . GLN A 1 141 ? 15.445 -12.344 -4.641 1 89.12 141 GLN A CA 1
ATOM 1121 C C . GLN A 1 141 ? 15.766 -12.133 -3.166 1 89.12 141 GLN A C 1
ATOM 1123 O O . GLN A 1 141 ? 16.5 -12.922 -2.564 1 89.12 141 GLN A O 1
ATOM 1128 N N . ARG A 1 142 ? 15.211 -11.055 -2.625 1 91 142 ARG A N 1
ATOM 1129 C CA . ARG A 1 142 ? 15.406 -10.758 -1.21 1 91 142 ARG A CA 1
ATOM 1130 C C . ARG A 1 142 ? 14.859 -11.883 -0.333 1 91 142 ARG A C 1
ATOM 1132 O O . ARG A 1 142 ? 15.516 -12.305 0.621 1 91 142 ARG A O 1
ATOM 1139 N N . ASP A 1 143 ? 13.703 -12.375 -0.67 1 91.25 143 ASP A N 1
ATOM 1140 C CA . ASP A 1 143 ? 13.07 -13.43 0.112 1 91.25 143 ASP A CA 1
ATOM 1141 C C . ASP A 1 143 ? 13.914 -14.703 0.099 1 91.25 143 ASP A C 1
ATOM 1143 O O . ASP A 1 143 ? 14.086 -15.352 1.134 1 91.25 143 ASP A O 1
ATOM 1147 N N . CYS A 1 144 ? 14.406 -15.023 -1.06 1 89.25 144 CYS A N 1
ATOM 1148 C CA . CYS A 1 144 ? 15.227 -16.219 -1.187 1 89.25 144 CYS A CA 1
ATOM 1149 C C . CYS A 1 144 ? 16.516 -16.094 -0.398 1 89.25 144 CYS A C 1
ATOM 1151 O O . CYS A 1 144 ? 16.984 -17.047 0.211 1 89.25 144 CYS A O 1
ATOM 1153 N N . GLU A 1 145 ? 17.078 -14.969 -0.352 1 89.06 145 GLU A N 1
ATOM 1154 C CA . GLU A 1 145 ? 18.297 -14.734 0.43 1 89.06 145 GLU A CA 1
ATOM 1155 C C . GLU A 1 145 ? 18.031 -14.883 1.925 1 89.06 145 GLU A C 1
ATOM 1157 O O . GLU A 1 145 ? 18.844 -15.453 2.656 1 89.06 145 GLU A O 1
ATOM 1162 N N . LEU A 1 146 ? 16.938 -14.367 2.34 1 88.06 146 LEU A N 1
ATOM 1163 C CA . LEU A 1 146 ? 16.562 -14.492 3.744 1 88.06 146 LEU A CA 1
ATOM 1164 C C . LEU A 1 146 ? 16.328 -15.953 4.109 1 88.06 146 LEU A C 1
ATOM 1166 O O . LEU A 1 146 ? 16.719 -16.391 5.195 1 88.06 146 LEU A O 1
ATOM 1170 N N . LEU A 1 147 ? 15.703 -16.672 3.184 1 83.81 147 LEU A N 1
ATOM 1171 C CA . LEU A 1 147 ? 15.469 -18.094 3.422 1 83.81 147 LEU A CA 1
ATOM 1172 C C . LEU A 1 147 ? 16.781 -18.859 3.533 1 83.81 147 LEU A C 1
ATOM 1174 O O . LEU A 1 147 ? 16.891 -19.812 4.305 1 83.81 147 LEU A O 1
ATOM 1178 N N . LYS A 1 148 ? 17.703 -18.469 2.779 1 82.88 148 LYS A N 1
ATOM 1179 C CA . LYS A 1 148 ? 19.031 -19.094 2.814 1 82.88 148 LYS A CA 1
ATOM 1180 C C . LYS A 1 148 ? 19.672 -18.922 4.18 1 82.88 148 LYS A C 1
ATOM 1182 O O . LYS A 1 148 ? 20.422 -19.797 4.637 1 82.88 148 LYS A O 1
ATOM 1187 N N . THR A 1 149 ? 19.391 -17.781 4.805 1 80.56 149 THR A N 1
ATOM 1188 C CA . THR A 1 149 ? 19.984 -17.5 6.109 1 80.56 149 THR A CA 1
ATOM 1189 C C . THR A 1 149 ? 19.359 -18.391 7.184 1 80.56 149 THR A C 1
ATOM 1191 O O . THR A 1 149 ? 19.953 -18.609 8.242 1 80.56 149 THR A O 1
ATOM 1194 N N . LEU A 1 150 ? 18.172 -18.859 6.945 1 75.19 150 LEU A N 1
ATOM 1195 C CA . LEU A 1 150 ? 17.5 -19.719 7.906 1 75.19 150 LEU A CA 1
ATOM 1196 C C . LEU A 1 150 ? 18.109 -21.125 7.895 1 75.19 150 LEU A C 1
ATOM 1198 O O . LEU A 1 150 ? 18.469 -21.656 8.945 1 75.19 150 LEU A O 1
ATOM 1202 N N . SER A 1 151 ? 18 -21.844 6.797 1 68 151 SER A N 1
ATOM 1203 C CA . SER A 1 151 ? 18.609 -23.156 6.633 1 68 151 SER A CA 1
ATOM 1204 C C . SER A 1 151 ? 18.844 -23.469 5.16 1 68 151 SER A C 1
ATOM 1206 O O . SER A 1 151 ? 18.156 -22.938 4.289 1 68 151 SER A O 1
ATOM 1208 N N . PHE A 1 152 ? 19.781 -24.344 5.078 1 58.44 152 PHE A N 1
ATOM 1209 C CA . PHE A 1 152 ? 2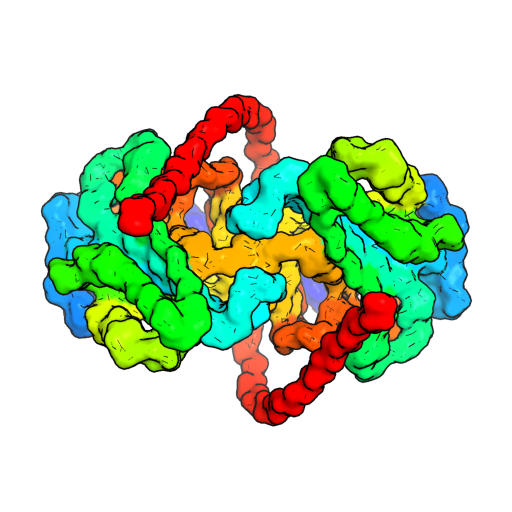0.062 -24.844 3.734 1 58.44 152 PHE A CA 1
ATOM 1210 C C . PHE A 1 152 ? 18.828 -25.5 3.133 1 58.44 152 PHE A C 1
ATOM 1212 O O . PHE A 1 152 ? 18.531 -25.328 1.948 1 58.44 152 PHE A O 1
ATOM 1219 N N . SER A 1 153 ? 18.125 -26.156 3.947 1 60.09 153 SER A N 1
ATOM 1220 C CA . SER A 1 153 ? 16.938 -26.875 3.48 1 60.09 153 SER A CA 1
ATOM 1221 C C . SER A 1 153 ? 15.852 -25.906 3.021 1 60.09 153 SER A C 1
ATOM 1223 O O . SER A 1 153 ? 15.156 -26.172 2.039 1 60.09 153 SER A O 1
ATOM 1225 N N . SER A 1 154 ? 15.773 -24.766 3.643 1 59.88 154 SER A N 1
ATOM 1226 C CA . SER A 1 154 ? 14.773 -23.766 3.254 1 59.88 154 SER A CA 1
ATOM 1227 C C . SER A 1 154 ? 15.117 -23.141 1.91 1 59.88 154 SER A C 1
ATOM 1229 O O . SER A 1 154 ? 14.234 -22.844 1.111 1 59.88 154 SER A O 1
ATOM 1231 N N . TRP A 1 155 ? 16.312 -23.141 1.658 1 64.38 155 TRP A N 1
ATOM 1232 C CA . TRP A 1 155 ? 16.812 -22.625 0.393 1 64.38 155 TRP A CA 1
ATOM 1233 C C . TRP A 1 155 ? 16.516 -23.578 -0.753 1 64.38 155 TRP A C 1
ATOM 1235 O O . TRP A 1 155 ? 16.359 -23.156 -1.902 1 64.38 155 TRP A O 1
ATOM 1245 N N . THR A 1 156 ? 16.328 -24.703 -0.375 1 71.56 156 THR A N 1
ATOM 1246 C CA . THR A 1 156 ? 16.094 -25.719 -1.393 1 71.56 156 THR A CA 1
ATOM 1247 C C . THR A 1 156 ? 14.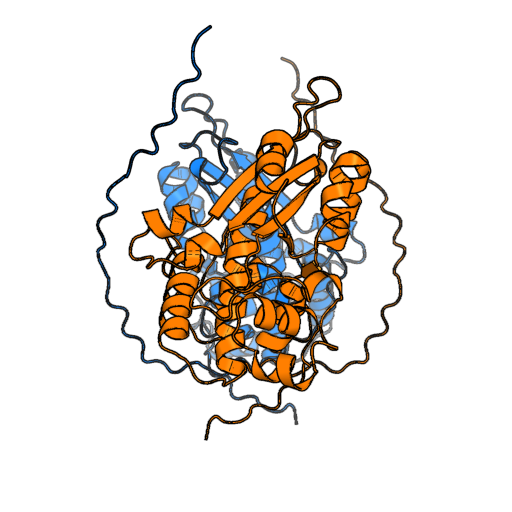797 -25.438 -2.148 1 71.56 156 THR A C 1
ATOM 1249 O O . THR A 1 156 ? 14.664 -25.812 -3.316 1 71.56 156 THR A O 1
ATOM 1252 N N . ILE A 1 157 ? 13.969 -24.641 -1.529 1 78.12 157 ILE A N 1
ATOM 1253 C CA . ILE A 1 157 ? 12.703 -24.328 -2.193 1 78.12 157 ILE A CA 1
ATOM 1254 C C . ILE A 1 157 ? 12.961 -23.406 -3.385 1 78.12 157 ILE A C 1
ATOM 1256 O O . ILE A 1 157 ? 12.312 -23.547 -4.426 1 78.12 157 ILE A O 1
ATOM 1260 N N . ALA A 1 158 ? 13.852 -22.578 -3.191 1 82.38 158 ALA A N 1
ATOM 1261 C CA . ALA A 1 158 ? 14.188 -21.641 -4.266 1 82.38 158 ALA A CA 1
ATOM 1262 C C . ALA A 1 158 ? 14.961 -22.344 -5.375 1 82.38 158 ALA A C 1
ATOM 1264 O O . ALA A 1 158 ? 14.734 -22.078 -6.559 1 82.38 158 ALA A O 1
ATOM 1265 N N . GLU A 1 159 ? 15.758 -23.25 -5.031 1 82.56 159 GLU A N 1
ATOM 1266 C CA . GLU A 1 159 ? 16.625 -23.922 -5.996 1 82.56 159 GLU A CA 1
ATOM 1267 C C . GLU A 1 159 ? 15.852 -24.938 -6.828 1 82.56 159 GLU A C 1
ATOM 1269 O O . GLU A 1 159 ? 16.125 -25.109 -8.016 1 82.56 159 GLU A O 1
ATOM 1274 N N . ARG A 1 160 ? 14.953 -25.531 -6.215 1 86.88 160 ARG A N 1
ATOM 1275 C CA . ARG A 1 160 ? 14.211 -26.594 -6.871 1 86.88 160 ARG A CA 1
ATOM 1276 C C . ARG A 1 160 ? 13.102 -26.031 -7.754 1 86.88 160 ARG A C 1
ATOM 1278 O O . ARG A 1 160 ? 12.531 -26.75 -8.578 1 86.88 160 ARG A O 1
ATOM 1285 N N . ALA A 1 161 ? 12.766 -24.812 -7.562 1 91.75 161 ALA A N 1
ATOM 1286 C CA . ALA A 1 161 ? 11.688 -24.219 -8.336 1 91.75 161 ALA A CA 1
ATOM 1287 C C . ALA A 1 161 ? 12.008 -24.219 -9.828 1 91.75 161 ALA A C 1
ATOM 1289 O O . ALA A 1 161 ? 13.156 -23.969 -10.219 1 91.75 161 ALA A O 1
ATOM 1290 N N . CYS A 1 162 ? 10.953 -24.469 -10.656 1 93.56 162 CYS A N 1
ATOM 1291 C CA . CYS A 1 162 ? 11.133 -24.453 -12.102 1 93.56 162 CYS A CA 1
ATOM 1292 C C . CYS A 1 162 ? 11.438 -23.047 -12.602 1 93.56 162 CYS A C 1
ATOM 1294 O O . CYS A 1 162 ? 12.062 -22.891 -13.656 1 93.56 162 CYS A O 1
ATOM 1296 N N . PHE A 1 163 ? 10.984 -22.094 -11.922 1 94.12 163 PHE A N 1
ATOM 1297 C CA . PHE A 1 163 ? 11.141 -20.688 -12.281 1 94.12 163 PHE A CA 1
ATOM 1298 C C . PHE A 1 163 ? 10.797 -19.781 -11.109 1 94.12 163 PHE A C 1
ATOM 1300 O O . PHE A 1 163 ? 10.031 -20.172 -10.227 1 94.12 163 PHE A O 1
ATOM 1307 N N . ARG A 1 164 ? 11.445 -18.672 -11.023 1 94.69 164 ARG A N 1
ATOM 1308 C CA . ARG A 1 164 ? 11.117 -17.625 -10.062 1 94.69 164 ARG A CA 1
ATOM 1309 C C . ARG A 1 164 ? 10.43 -16.438 -10.742 1 94.69 164 ARG A C 1
ATOM 1311 O O . ARG A 1 164 ? 11.07 -15.68 -11.469 1 94.69 164 ARG A O 1
ATOM 1318 N N . LEU A 1 165 ? 9.203 -16.312 -10.469 1 96.31 165 LEU A N 1
ATOM 1319 C CA . LEU A 1 165 ? 8.375 -15.312 -11.133 1 96.31 165 LEU A CA 1
ATOM 1320 C C . LEU A 1 165 ? 8.164 -14.102 -10.242 1 96.31 165 LEU A C 1
ATOM 1322 O O . LEU A 1 165 ? 7.434 -14.172 -9.25 1 96.31 165 LEU A O 1
ATOM 1326 N N . ASP A 1 166 ? 8.742 -13.023 -10.57 1 95.19 166 ASP A N 1
ATOM 1327 C CA . ASP A 1 166 ? 8.484 -11.75 -9.906 1 95.19 166 ASP A CA 1
ATOM 1328 C C . ASP A 1 166 ? 7.316 -11.016 -10.555 1 95.19 166 ASP A C 1
ATOM 1330 O O . ASP A 1 166 ? 7.457 -10.461 -11.648 1 95.19 166 ASP A O 1
ATOM 1334 N N . ILE A 1 167 ? 6.25 -10.945 -9.898 1 95.94 167 ILE A N 1
ATOM 1335 C CA . ILE A 1 167 ? 5.016 -10.461 -10.516 1 95.94 167 ILE A CA 1
ATOM 1336 C C . ILE A 1 167 ? 5.105 -8.953 -10.734 1 95.94 167 ILE A C 1
ATOM 1338 O O . ILE A 1 167 ? 4.488 -8.414 -11.656 1 95.94 167 ILE A O 1
ATOM 1342 N N . LEU A 1 168 ? 5.875 -8.258 -9.906 1 94.44 168 LEU A N 1
ATOM 1343 C CA . LEU A 1 168 ? 5.93 -6.805 -10.055 1 94.44 168 LEU A CA 1
ATOM 1344 C C . LEU A 1 168 ? 6.816 -6.41 -11.227 1 94.44 168 LEU A C 1
ATOM 1346 O O . LEU A 1 168 ? 6.59 -5.375 -11.859 1 94.44 168 LEU A O 1
ATOM 1350 N N . ARG A 1 169 ? 7.762 -7.25 -11.477 1 93.88 169 ARG A N 1
ATOM 1351 C CA . ARG A 1 169 ? 8.508 -7.062 -12.719 1 93.88 169 ARG A CA 1
ATOM 1352 C C . ARG A 1 169 ? 7.609 -7.254 -13.93 1 93.88 169 ARG A C 1
ATOM 1354 O O . ARG A 1 169 ? 7.637 -6.449 -14.867 1 93.88 169 ARG A O 1
ATOM 1361 N N . ALA A 1 170 ? 6.867 -8.25 -13.922 1 95.19 170 ALA A N 1
ATOM 1362 C CA . ALA A 1 170 ? 5.938 -8.531 -15.008 1 95.19 170 ALA A CA 1
ATOM 1363 C C . ALA A 1 170 ? 4.891 -7.426 -15.133 1 95.19 170 ALA A C 1
ATOM 1365 O O . ALA A 1 170 ? 4.41 -7.137 -16.234 1 95.19 170 ALA A O 1
ATOM 1366 N N . ALA A 1 171 ? 4.539 -6.84 -14.047 1 96 171 ALA A N 1
ATOM 1367 C CA . ALA A 1 171 ? 3.496 -5.82 -14.008 1 96 171 ALA A CA 1
ATOM 1368 C C . ALA A 1 171 ? 3.924 -4.562 -14.758 1 96 171 ALA A C 1
ATOM 1370 O O . ALA A 1 171 ? 3.082 -3.812 -15.258 1 96 171 ALA A O 1
ATOM 1371 N N . GLN A 1 172 ? 5.191 -4.316 -14.844 1 94.12 172 GLN A N 1
ATOM 1372 C CA . GLN A 1 172 ? 5.68 -3.137 -15.555 1 94.12 172 GLN A CA 1
ATOM 1373 C C . GLN A 1 172 ? 5.223 -3.139 -17.016 1 94.12 172 GLN A C 1
ATOM 1375 O O . GLN A 1 172 ? 4.773 -2.115 -17.531 1 94.12 172 GLN A O 1
ATOM 1380 N N . TYR A 1 173 ? 5.316 -4.285 -17.656 1 93.62 173 TYR A N 1
ATOM 1381 C CA . TYR A 1 173 ? 4.859 -4.398 -19.031 1 93.62 173 TYR A CA 1
ATOM 1382 C C . TYR A 1 173 ? 3.344 -4.258 -19.109 1 93.62 173 TYR A C 1
ATOM 1384 O O . TYR A 1 173 ? 2.832 -3.465 -19.906 1 93.62 173 TYR A O 1
ATOM 1392 N N . THR A 1 174 ? 2.701 -4.953 -18.25 1 93.5 174 THR A N 1
ATOM 1393 C CA . THR A 1 174 ? 1.248 -5.051 -18.328 1 93.5 174 THR A CA 1
ATOM 1394 C C . THR A 1 174 ? 0.595 -3.715 -18 1 93.5 174 THR A C 1
ATOM 1396 O O . THR A 1 174 ? -0.444 -3.363 -18.562 1 93.5 174 THR A O 1
ATOM 1399 N N . LEU A 1 175 ? 1.222 -2.975 -17.125 1 92.5 175 LEU A N 1
ATOM 1400 C CA . LEU A 1 175 ? 0.657 -1.693 -16.719 1 92.5 175 LEU A CA 1
ATOM 1401 C C . LEU A 1 175 ? 1.406 -0.535 -17.375 1 92.5 175 LEU A C 1
ATOM 1403 O O . LEU A 1 175 ? 1.058 0.63 -17.172 1 92.5 175 LEU A O 1
ATOM 1407 N N . GLN A 1 176 ? 2.439 -0.878 -18.141 1 91.81 176 GLN A N 1
ATOM 1408 C CA . GLN A 1 176 ? 3.264 0.11 -18.828 1 91.81 176 GLN A CA 1
ATOM 1409 C C . GLN A 1 176 ? 3.828 1.134 -17.844 1 91.81 176 GLN A C 1
ATOM 1411 O O . GLN A 1 176 ? 3.689 2.342 -18.062 1 91.81 176 GLN A O 1
ATOM 1416 N N . LEU A 1 177 ? 4.395 0.588 -16.812 1 89.94 177 LEU A N 1
ATOM 1417 C CA . LEU A 1 177 ? 5.027 1.404 -15.773 1 89.94 177 LEU A CA 1
ATOM 1418 C C . LEU A 1 177 ? 6.543 1.398 -15.93 1 89.94 177 LEU A C 1
ATOM 1420 O O . LEU A 1 177 ? 7.145 0.349 -16.172 1 89.94 177 LEU A O 1
ATOM 1424 N N . ARG A 1 178 ? 7.117 2.545 -15.703 1 85.19 178 ARG A N 1
ATOM 1425 C CA . ARG A 1 178 ? 8.57 2.65 -15.797 1 85.19 178 ARG A CA 1
ATOM 1426 C C . ARG A 1 178 ? 9.242 2.037 -14.578 1 85.19 178 ARG A C 1
ATOM 1428 O O . ARG A 1 178 ? 10.336 1.477 -14.68 1 85.19 178 ARG A O 1
ATOM 1435 N N . GLN A 1 179 ? 8.523 2.215 -13.469 1 87.81 179 GLN A N 1
ATOM 1436 C CA . GLN A 1 179 ? 9.055 1.645 -12.234 1 87.81 179 GLN A CA 1
ATOM 1437 C C . GLN A 1 179 ? 8.156 0.532 -11.703 1 87.81 179 GLN A C 1
ATOM 1439 O O . GLN A 1 179 ? 6.953 0.521 -11.984 1 87.81 179 GLN A O 1
ATOM 1444 N N . ARG A 1 180 ? 8.789 -0.352 -10.992 1 91.19 180 ARG A N 1
ATOM 1445 C CA . ARG A 1 180 ? 8.016 -1.427 -10.375 1 91.19 180 ARG A CA 1
ATOM 1446 C C . ARG A 1 180 ? 7.066 -0.88 -9.32 1 91.19 180 ARG A C 1
ATOM 1448 O O . ARG A 1 180 ? 7.477 -0.118 -8.438 1 91.19 180 ARG A O 1
ATOM 1455 N N . PRO A 1 181 ? 5.844 -1.203 -9.477 1 93.38 181 PRO A N 1
ATOM 1456 C CA . PRO A 1 181 ? 4.918 -0.808 -8.414 1 93.38 181 PRO A CA 1
ATOM 1457 C C . PRO A 1 181 ? 5.031 -1.69 -7.172 1 93.38 181 PRO A C 1
ATOM 1459 O O . PRO A 1 181 ? 5.59 -2.787 -7.238 1 93.38 181 PRO A O 1
ATOM 1462 N N . SER A 1 182 ? 4.57 -1.192 -6.066 1 92.81 182 SER A N 1
ATOM 1463 C CA . SER A 1 182 ? 4.371 -2.078 -4.926 1 92.81 182 SER A CA 1
ATOM 1464 C C . SER A 1 182 ? 3.176 -3 -5.145 1 92.81 182 SER A C 1
ATOM 1466 O O . SER A 1 182 ? 2.348 -2.754 -6.023 1 92.81 182 SER A O 1
ATOM 1468 N N . LEU A 1 183 ? 3.129 -4.039 -4.34 1 94 183 LEU A N 1
ATOM 1469 C CA . LEU A 1 183 ? 2.008 -4.969 -4.43 1 94 183 LEU A CA 1
ATOM 1470 C C . LEU A 1 183 ? 0.683 -4.246 -4.203 1 94 183 LEU A C 1
ATOM 1472 O O . LEU A 1 183 ? -0.279 -4.457 -4.945 1 94 183 LEU A O 1
ATOM 1476 N N . GLN A 1 184 ? 0.649 -3.371 -3.227 1 92.38 184 GLN A N 1
ATOM 1477 C CA . GLN A 1 184 ? -0.574 -2.645 -2.898 1 92.38 184 GLN A CA 1
ATOM 1478 C C . GLN A 1 184 ? -1.004 -1.744 -4.055 1 92.38 184 GLN A C 1
ATOM 1480 O O . GLN A 1 184 ? -2.189 -1.678 -4.387 1 92.38 184 GLN A O 1
ATOM 1485 N N . CYS A 1 185 ? -0.027 -1.069 -4.641 1 92.19 185 CYS A N 1
ATOM 1486 C CA . CYS A 1 185 ? -0.336 -0.193 -5.766 1 92.19 185 CYS A CA 1
ATOM 1487 C C . CYS A 1 185 ? -0.83 -0.997 -6.965 1 92.19 185 CYS A C 1
ATOM 1489 O O . CYS A 1 185 ? -1.76 -0.58 -7.656 1 92.19 185 CYS A O 1
ATOM 1491 N N . PHE A 1 186 ? -0.216 -2.127 -7.172 1 95.12 186 PHE A N 1
ATOM 1492 C CA . PHE A 1 186 ? -0.667 -2.994 -8.25 1 95.12 186 PHE A CA 1
ATOM 1493 C C . PHE A 1 186 ? -2.115 -3.416 -8.039 1 95.12 186 PHE A C 1
ATOM 1495 O O . PHE A 1 186 ? -2.943 -3.295 -8.945 1 95.12 186 PHE A O 1
ATOM 1502 N N . LEU A 1 187 ? -2.445 -3.906 -6.867 1 94.19 187 LEU A N 1
ATOM 1503 C CA . LEU A 1 187 ? -3.795 -4.371 -6.559 1 94.19 187 LEU A CA 1
ATOM 1504 C C . LEU A 1 187 ? -4.801 -3.23 -6.68 1 94.19 187 LEU A C 1
ATOM 1506 O O . LEU A 1 187 ? -5.926 -3.436 -7.141 1 94.19 187 LEU A O 1
ATOM 1510 N N . GLU A 1 188 ? -4.348 -2.07 -6.301 1 92.69 188 GLU A N 1
ATOM 1511 C CA . GLU A 1 188 ? -5.246 -0.918 -6.344 1 92.69 188 GLU A CA 1
ATOM 1512 C C . GLU A 1 188 ? -5.633 -0.571 -7.777 1 92.69 188 GLU A C 1
ATOM 1514 O O . GLU A 1 188 ? -6.711 -0.031 -8.023 1 92.69 188 GLU A O 1
ATOM 1519 N N . THR A 1 189 ? -4.77 -0.847 -8.742 1 91.31 189 THR A N 1
ATOM 1520 C CA . THR A 1 189 ? -5.094 -0.619 -10.148 1 91.31 189 THR A CA 1
ATOM 1521 C C . THR A 1 189 ? -6.285 -1.468 -10.57 1 91.31 189 THR A C 1
ATOM 1523 O O . THR A 1 189 ? -6.992 -1.125 -11.523 1 91.31 189 THR A O 1
ATOM 1526 N N . PHE A 1 190 ? -6.516 -2.52 -9.867 1 92.06 190 PHE A N 1
ATOM 1527 C CA . PHE A 1 190 ? -7.656 -3.385 -10.156 1 92.06 190 PHE A CA 1
ATOM 1528 C C . PHE A 1 190 ? -8.812 -3.096 -9.203 1 92.06 190 PHE A C 1
ATOM 1530 O O . PHE A 1 190 ? -9.758 -3.877 -9.109 1 92.06 190 PHE A O 1
ATOM 1537 N N . GLY A 1 191 ? -8.633 -2.047 -8.445 1 87.81 191 GLY A N 1
ATOM 1538 C CA . GLY A 1 191 ? -9.695 -1.623 -7.547 1 87.81 191 GLY A CA 1
ATOM 1539 C C . GLY A 1 191 ? -9.664 -2.33 -6.207 1 87.81 191 GLY A C 1
ATOM 1540 O O . GLY A 1 191 ? -10.625 -2.26 -5.438 1 87.81 191 GLY A O 1
ATOM 1541 N N . ILE A 1 192 ? -8.617 -3.025 -5.938 1 91 192 ILE A N 1
ATOM 1542 C CA . ILE A 1 192 ? -8.477 -3.742 -4.676 1 91 192 ILE A CA 1
ATOM 1543 C C . ILE A 1 192 ? -7.605 -2.938 -3.717 1 91 192 ILE A C 1
ATOM 1545 O O . ILE A 1 192 ? -6.395 -2.82 -3.922 1 91 192 ILE A O 1
ATOM 1549 N N . LYS A 1 193 ? -8.172 -2.379 -2.721 1 86.69 193 LYS A N 1
ATOM 1550 C CA . LYS A 1 193 ? -7.438 -1.619 -1.713 1 86.69 193 LYS A CA 1
ATOM 1551 C C . LYS A 1 193 ? -7.191 -2.459 -0.461 1 86.69 193 LYS A C 1
ATOM 1553 O O . LYS A 1 193 ? -8.141 -2.922 0.176 1 86.69 193 LYS A O 1
ATOM 1558 N N . CYS A 1 194 ? -5.918 -2.732 -0.26 1 84.19 194 CYS A N 1
ATOM 1559 C CA . CYS A 1 194 ? -5.531 -3.475 0.934 1 84.19 194 CYS A CA 1
ATOM 1560 C C . CYS A 1 194 ? -4.945 -2.545 1.988 1 84.19 194 CYS A C 1
ATOM 1562 O O . CYS A 1 194 ? -3.816 -2.07 1.845 1 84.19 194 CYS A O 1
ATOM 1564 N N . LYS A 1 195 ? -5.766 -2.188 2.936 1 81 195 LYS A N 1
ATOM 1565 C CA . LYS A 1 195 ? -5.238 -1.338 3.998 1 81 195 LYS A CA 1
ATOM 1566 C C . LYS A 1 195 ? -4.578 -2.172 5.094 1 81 195 LYS A C 1
ATOM 1568 O O . LYS A 1 195 ? -5.102 -3.221 5.48 1 81 195 LYS A O 1
ATOM 1573 N N . ARG A 1 196 ? -3.389 -1.824 5.531 1 83.5 196 ARG A N 1
ATOM 1574 C CA . ARG A 1 196 ? -2.67 -2.355 6.684 1 83.5 196 ARG A CA 1
ATOM 1575 C C . ARG A 1 196 ? -2.16 -3.768 6.406 1 83.5 196 ARG A C 1
ATOM 1577 O O . ARG A 1 196 ? -2.219 -4.637 7.277 1 83.5 196 ARG A O 1
ATOM 1584 N N . LEU A 1 197 ? -1.878 -4.02 5.102 1 82.38 197 LEU A N 1
ATOM 1585 C CA . LEU A 1 197 ? -1.215 -5.266 4.734 1 82.38 197 LEU A CA 1
ATOM 1586 C C . LEU A 1 197 ? 0.192 -5.328 5.32 1 82.38 197 LEU A C 1
ATOM 1588 O O . LEU A 1 197 ? 1.062 -4.539 4.941 1 82.38 197 LEU A O 1
ATOM 1592 N N . SER A 1 198 ? 0.408 -6.211 6.273 1 84 198 SER A N 1
ATOM 1593 C CA . SER A 1 198 ? 1.706 -6.164 6.938 1 84 198 SER A CA 1
ATOM 1594 C C . SER A 1 198 ? 2.324 -7.555 7.043 1 84 198 SER A C 1
ATOM 1596 O O . SER A 1 198 ? 3.535 -7.715 6.879 1 84 198 SER A O 1
ATOM 1598 N N . LEU A 1 199 ? 1.505 -8.602 7.223 1 87.31 199 LEU A N 1
ATOM 1599 C CA . LEU A 1 199 ? 2.037 -9.93 7.539 1 87.31 199 LEU A CA 1
ATOM 1600 C C . LEU A 1 199 ? 2.436 -10.672 6.266 1 87.31 199 LEU A C 1
ATOM 1602 O O . LEU A 1 199 ? 1.73 -10.602 5.258 1 87.31 199 LEU A O 1
ATOM 1606 N N . PRO A 1 200 ? 3.518 -11.406 6.312 1 90.62 200 PRO A N 1
ATOM 1607 C CA . PRO A 1 200 ? 3.992 -12.125 5.129 1 90.62 200 PRO A CA 1
ATOM 1608 C C . PRO A 1 200 ? 2.963 -13.117 4.59 1 90.62 200 PRO A C 1
ATOM 1610 O O . PRO A 1 200 ? 2.883 -13.336 3.377 1 90.62 200 PRO A O 1
ATOM 1613 N N . GLY A 1 201 ? 2.193 -13.719 5.465 1 88 201 GLY A N 1
ATOM 1614 C CA . GLY A 1 201 ? 1.142 -14.609 5 1 88 201 GLY A CA 1
ATOM 1615 C C . GLY A 1 201 ? 0.136 -13.922 4.094 1 88 201 GLY A C 1
ATOM 1616 O O . GLY A 1 201 ? -0.284 -14.484 3.082 1 88 201 GLY A O 1
ATOM 1617 N N . HIS A 1 202 ? -0.199 -12.719 4.441 1 89.5 202 HIS A N 1
ATOM 1618 C CA . HIS A 1 202 ? -1.107 -11.938 3.607 1 89.5 202 HIS A CA 1
ATOM 1619 C C . HIS A 1 202 ? -0.445 -11.547 2.291 1 89.5 202 HIS A C 1
ATOM 1621 O O . HIS A 1 202 ? -1.08 -11.586 1.235 1 89.5 202 HIS A O 1
ATOM 1627 N N . TYR A 1 203 ? 0.809 -11.156 2.381 1 93 203 TYR A N 1
ATOM 1628 C CA . TYR A 1 203 ? 1.523 -10.797 1.16 1 93 203 TYR A CA 1
ATOM 1629 C C . TYR A 1 203 ? 1.581 -11.977 0.199 1 93 203 TYR A C 1
ATOM 1631 O O . TYR A 1 203 ? 1.319 -11.828 -0.997 1 93 203 TYR A O 1
ATOM 1639 N N . ALA A 1 204 ? 1.909 -13.141 0.747 1 93.5 204 ALA A N 1
ATOM 1640 C CA . ALA A 1 204 ? 1.972 -14.328 -0.099 1 93.5 204 ALA A CA 1
ATOM 1641 C C . ALA A 1 204 ? 0.624 -14.609 -0.759 1 93.5 204 ALA A C 1
ATOM 1643 O O . ALA A 1 204 ? 0.56 -14.906 -1.954 1 93.5 204 ALA A O 1
ATOM 1644 N N . HIS A 1 205 ? -0.384 -14.469 0.00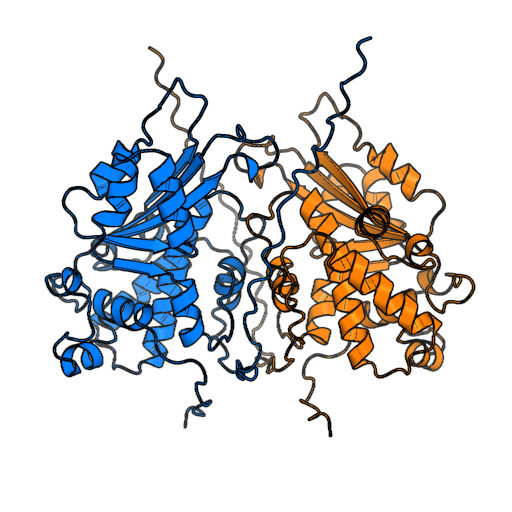3 1 93.19 205 HIS A N 1
ATOM 1645 C CA . HIS A 1 205 ? -1.743 -14.688 -0.478 1 93.19 205 HIS A CA 1
ATOM 1646 C C . HIS A 1 205 ? -2.104 -13.688 -1.577 1 93.19 205 HIS A C 1
ATOM 1648 O O . HIS A 1 205 ? -2.557 -14.086 -2.654 1 93.19 205 HIS A O 1
ATOM 1654 N N . TYR A 1 206 ? -1.843 -12.461 -1.381 1 94.5 206 TYR A N 1
ATOM 1655 C CA . TYR A 1 206 ? -2.217 -11.422 -2.338 1 94.5 206 TYR A CA 1
ATOM 1656 C C . TYR A 1 206 ? -1.301 -11.445 -3.555 1 94.5 206 TYR A C 1
ATOM 1658 O O . TYR A 1 206 ? -1.706 -11.055 -4.652 1 94.5 206 TYR A O 1
ATOM 1666 N N . ASN A 1 207 ? -0.101 -11.883 -3.363 1 96.81 207 ASN A N 1
ATOM 1667 C CA . ASN A 1 207 ? 0.771 -12.062 -4.52 1 96.81 207 ASN A CA 1
ATOM 1668 C C . ASN A 1 207 ? 0.161 -13.031 -5.535 1 96.81 207 ASN A C 1
ATOM 1670 O O . ASN A 1 207 ? 0.215 -12.781 -6.738 1 96.81 207 ASN A O 1
ATOM 1674 N N . LEU A 1 208 ? -0.398 -14.102 -5.035 1 97.12 208 LEU A N 1
ATOM 1675 C CA . LEU A 1 208 ? -1.023 -15.047 -5.953 1 97.12 208 LEU A CA 1
ATOM 1676 C C . LEU A 1 208 ? -2.225 -14.414 -6.648 1 97.12 208 LEU A C 1
ATOM 1678 O O . LEU A 1 208 ? -2.4 -14.57 -7.859 1 97.12 208 LEU A O 1
ATOM 1682 N N . ARG A 1 209 ? -2.998 -13.75 -5.883 1 95.88 209 ARG A N 1
ATOM 1683 C CA . ARG A 1 209 ? -4.152 -13.078 -6.469 1 95.88 209 ARG A CA 1
ATOM 1684 C C . ARG A 1 209 ? -3.717 -12.039 -7.496 1 95.88 209 ARG A C 1
ATOM 1686 O O . ARG A 1 209 ? -4.312 -11.93 -8.57 1 95.88 209 ARG A O 1
ATOM 1693 N N . ALA A 1 210 ? -2.686 -11.305 -7.129 1 97.19 210 ALA A N 1
ATOM 1694 C CA . ALA A 1 210 ? -2.133 -10.32 -8.055 1 97.19 210 ALA A CA 1
ATOM 1695 C C . ALA A 1 210 ? -1.635 -10.992 -9.336 1 97.19 210 ALA A C 1
ATOM 1697 O O . ALA A 1 210 ? -1.809 -10.461 -10.43 1 97.19 210 ALA A O 1
ATOM 1698 N N . MET A 1 211 ? -1.026 -12.109 -9.195 1 98.31 211 MET A N 1
ATOM 1699 C CA . MET A 1 211 ? -0.546 -12.844 -10.359 1 98.31 211 MET A CA 1
ATOM 1700 C C . MET A 1 211 ? -1.697 -13.195 -11.297 1 98.31 211 MET A C 1
ATOM 1702 O O . MET A 1 211 ? -1.575 -13.055 -12.508 1 98.31 211 MET A O 1
ATOM 1706 N N . LEU A 1 212 ? -2.77 -13.625 -10.711 1 98.12 212 LEU A N 1
ATOM 1707 C CA . LEU A 1 212 ? -3.928 -14 -11.516 1 98.12 212 LEU A CA 1
ATOM 1708 C C . LEU A 1 212 ? -4.496 -12.781 -12.25 1 98.12 212 LEU A C 1
ATOM 1710 O O . LEU A 1 212 ? -4.859 -12.875 -13.422 1 98.12 212 LEU A O 1
ATOM 1714 N N . LEU A 1 213 ? -4.551 -11.672 -11.609 1 97.5 213 LEU A N 1
ATOM 1715 C CA . LEU A 1 213 ? -5.027 -10.445 -12.234 1 97.5 213 LEU A CA 1
ATOM 1716 C C . LEU A 1 213 ? -4.086 -10 -13.344 1 97.5 213 LEU A C 1
ATOM 1718 O O . LEU A 1 213 ? -4.535 -9.531 -14.391 1 97.5 213 LEU A O 1
ATOM 1722 N N . LEU A 1 214 ? -2.838 -10.125 -13.031 1 97.75 214 LEU A N 1
ATOM 1723 C CA . LEU A 1 214 ? -1.825 -9.82 -14.031 1 97.75 214 LEU A CA 1
ATOM 1724 C C . LEU A 1 214 ? -2.025 -10.672 -15.281 1 97.75 214 LEU A C 1
ATOM 1726 O O . LEU A 1 214 ? -1.978 -10.156 -16.406 1 97.75 214 LEU A O 1
ATOM 1730 N N . ALA A 1 215 ? -2.211 -11.945 -15.078 1 97.06 215 ALA A N 1
ATOM 1731 C CA . ALA A 1 215 ? -2.426 -12.867 -16.188 1 97.06 215 ALA A CA 1
ATOM 1732 C C . ALA A 1 215 ? -3.648 -12.469 -17 1 97.06 215 ALA A C 1
ATOM 1734 O O . ALA A 1 215 ? -3.613 -12.492 -18.234 1 97.06 215 ALA A O 1
ATOM 1735 N N . LEU A 1 216 ? -4.691 -12.117 -16.312 1 96.06 216 LEU A N 1
ATOM 1736 C CA . LEU A 1 216 ? -5.926 -11.742 -17 1 96.06 216 LEU A CA 1
ATOM 1737 C C . LEU A 1 216 ? -5.719 -10.5 -17.859 1 96.06 216 LEU A C 1
ATOM 1739 O O . LEU A 1 216 ? -6.188 -10.453 -19 1 96.06 216 LEU A O 1
ATOM 1743 N N . ARG A 1 217 ? -5.039 -9.594 -17.328 1 95.06 217 ARG A N 1
ATOM 1744 C CA . ARG A 1 217 ? -4.766 -8.383 -18.094 1 95.06 217 ARG A CA 1
ATOM 1745 C C . ARG A 1 217 ? -3.832 -8.68 -19.266 1 95.06 217 ARG A C 1
ATOM 1747 O O . ARG A 1 217 ? -4.051 -8.195 -20.375 1 95.06 217 ARG A O 1
ATOM 1754 N N . ASP A 1 218 ? -2.826 -9.398 -18.984 1 93.81 218 ASP A N 1
ATOM 1755 C CA . ASP A 1 218 ? -1.867 -9.781 -20.016 1 93.81 218 ASP A CA 1
ATOM 1756 C C . ASP A 1 218 ? -2.547 -10.562 -21.141 1 93.81 218 ASP A C 1
ATOM 1758 O O . ASP A 1 218 ? -2.211 -10.398 -22.312 1 93.81 218 ASP A O 1
ATOM 1762 N N . TRP A 1 219 ? -3.436 -11.391 -20.734 1 93.06 219 TRP A N 1
ATOM 1763 C CA . TRP A 1 219 ? -4.188 -12.188 -21.688 1 93.06 219 TRP A CA 1
ATOM 1764 C C . TRP A 1 219 ? -4.945 -11.297 -22.672 1 93.06 219 TRP A C 1
ATOM 1766 O O . TRP A 1 219 ? -4.91 -11.523 -23.891 1 93.06 219 TRP A O 1
ATOM 1776 N N . LYS A 1 220 ? -5.535 -10.32 -22.203 1 89.88 220 LYS A N 1
ATOM 1777 C CA . LYS A 1 220 ? -6.273 -9.375 -23.031 1 89.88 220 LYS A CA 1
ATOM 1778 C C . LYS A 1 220 ? -5.336 -8.625 -23.969 1 89.88 220 LYS A C 1
ATOM 1780 O O . LYS A 1 220 ? -5.691 -8.336 -25.125 1 89.88 220 LYS A O 1
ATOM 1785 N N . MET A 1 221 ? -4.211 -8.375 -23.516 1 87.88 221 MET A N 1
ATOM 1786 C CA . MET A 1 221 ? -3.229 -7.637 -24.312 1 87.88 221 MET A CA 1
ATOM 1787 C C . MET A 1 221 ? -2.658 -8.516 -25.422 1 87.88 221 MET A C 1
ATOM 1789 O O . MET A 1 221 ? -2.295 -8.008 -26.484 1 87.88 221 MET A O 1
ATOM 1793 N N . ALA A 1 222 ? -2.443 -9.75 -25.094 1 83.69 222 ALA A N 1
ATOM 1794 C CA . ALA A 1 222 ? -1.865 -10.68 -26.062 1 83.69 222 ALA A CA 1
ATOM 1795 C C . ALA A 1 222 ? -2.77 -10.836 -27.281 1 83.69 222 ALA A C 1
ATOM 1797 O O . ALA A 1 222 ? -2.295 -11.109 -28.391 1 83.69 222 ALA A O 1
ATOM 1798 N N . GLY A 1 223 ? -4.023 -10.664 -27.094 1 78.69 223 GLY A N 1
ATOM 1799 C CA . GLY A 1 223 ? -4.949 -10.68 -28.219 1 78.69 223 GLY A CA 1
ATOM 1800 C C . GLY A 1 223 ? -5.203 -12.07 -28.766 1 78.69 223 GLY A C 1
ATOM 1801 O O . GLY A 1 223 ? -5.688 -12.227 -29.891 1 78.69 223 GLY A O 1
ATOM 1802 N N . ASP A 1 224 ? -4.742 -13.125 -28.172 1 78.25 224 ASP A N 1
ATOM 1803 C CA . ASP A 1 224 ? -5.027 -14.492 -28.609 1 78.25 224 ASP A CA 1
ATOM 1804 C C . ASP A 1 224 ? -6.52 -14.797 -28.5 1 78.25 224 ASP A C 1
ATOM 1806 O O . ASP A 1 224 ? -7.188 -14.359 -27.562 1 78.25 224 ASP A O 1
ATOM 1810 N N . PRO A 1 225 ? -7.043 -15.438 -29.484 1 79.75 225 PRO A N 1
ATOM 1811 C CA . PRO A 1 225 ? -8.461 -15.805 -29.406 1 79.75 225 PRO A CA 1
ATOM 1812 C C . PRO A 1 225 ? -8.758 -16.781 -28.266 1 79.75 225 PRO A C 1
ATOM 1814 O O . PRO A 1 225 ? -7.941 -17.641 -27.969 1 79.75 225 PRO A O 1
ATOM 1817 N N . TYR A 1 226 ? -9.945 -16.641 -27.734 1 81.06 226 TYR A N 1
ATOM 1818 C CA . TYR A 1 226 ? -10.359 -17.484 -26.625 1 81.06 226 TYR A CA 1
ATOM 1819 C C . TYR A 1 226 ? -11.055 -18.75 -27.141 1 81.06 226 TYR A C 1
ATOM 1821 O O . TYR A 1 226 ? -11.898 -18.672 -28.031 1 81.06 226 TYR A O 1
ATOM 1829 N N . THR A 1 227 ? -10.594 -19.859 -26.641 1 84.19 227 THR A N 1
ATOM 1830 C CA . THR A 1 227 ? -11.383 -21.078 -26.766 1 84.19 227 THR A CA 1
ATOM 1831 C C . THR A 1 227 ? -12.391 -21.172 -25.609 1 84.19 227 THR A C 1
ATOM 1833 O O . THR A 1 227 ? -12.398 -20.344 -24.719 1 84.19 227 THR A O 1
ATOM 1836 N N . ASP A 1 228 ? -13.297 -22.141 -25.719 1 87.69 228 ASP A N 1
ATOM 1837 C CA . ASP A 1 228 ? -14.242 -22.344 -24.625 1 87.69 228 ASP A CA 1
ATOM 1838 C C . ASP A 1 228 ? -13.508 -22.641 -23.328 1 87.69 228 ASP A C 1
ATOM 1840 O O . ASP A 1 228 ? -13.883 -22.141 -22.266 1 87.69 228 ASP A O 1
ATOM 1844 N N . ALA A 1 229 ? -12.547 -23.453 -23.438 1 89.12 229 ALA A N 1
ATOM 1845 C CA . ALA A 1 229 ? -11.75 -23.781 -22.266 1 89.12 229 ALA A CA 1
ATOM 1846 C C . ALA A 1 229 ? -11.055 -22.531 -21.703 1 89.12 229 ALA A C 1
ATOM 1848 O O . ALA A 1 229 ? -10.953 -22.375 -20.484 1 89.12 229 ALA A O 1
ATOM 1849 N N . ASP A 1 230 ? -10.672 -21.688 -22.594 1 90.31 230 ASP A N 1
ATOM 1850 C CA . ASP A 1 230 ? -10.016 -20.453 -22.188 1 90.31 230 ASP A CA 1
ATOM 1851 C C . ASP A 1 230 ? -10.992 -19.531 -21.438 1 90.31 230 ASP A C 1
ATOM 1853 O O . ASP A 1 230 ? -10.617 -18.891 -20.453 1 90.31 230 ASP A O 1
ATOM 1857 N N . ARG A 1 231 ? -12.188 -19.5 -21.953 1 92.31 231 ARG A N 1
ATOM 1858 C CA . ARG A 1 231 ? -13.203 -18.656 -21.312 1 92.31 231 ARG A CA 1
ATOM 1859 C C . ARG A 1 231 ? -13.492 -19.141 -19.891 1 92.31 231 ARG A C 1
ATOM 1861 O O . ARG A 1 231 ? -13.617 -18.312 -18.969 1 92.31 231 ARG A O 1
ATOM 1868 N N . ARG A 1 232 ? -13.586 -20.344 -19.766 1 93.81 232 ARG A N 1
ATOM 1869 C CA . ARG A 1 232 ? -13.805 -20.906 -18.438 1 93.81 232 ARG A CA 1
ATOM 1870 C C . ARG A 1 232 ? -12.625 -20.609 -17.516 1 93.81 232 ARG A C 1
ATOM 1872 O O . ARG A 1 232 ? -12.812 -20.266 -16.359 1 93.81 232 ARG A O 1
ATOM 1879 N N . LEU A 1 233 ? -11.445 -20.828 -18.031 1 96.12 233 LEU A N 1
ATOM 1880 C CA . LEU A 1 233 ? -10.25 -20.562 -17.234 1 96.12 233 LEU A CA 1
ATOM 1881 C C . LEU A 1 233 ? -10.195 -19.078 -16.844 1 96.12 233 LEU A C 1
ATOM 1883 O O . LEU A 1 233 ? -9.891 -18.766 -15.688 1 96.12 233 LEU A O 1
ATOM 1887 N N . GLU A 1 234 ? -10.484 -18.25 -17.781 1 95.31 234 GLU A N 1
ATOM 1888 C CA . GLU A 1 234 ? -10.523 -16.812 -17.516 1 95.31 234 GLU A CA 1
ATOM 1889 C C . GLU A 1 234 ? -11.492 -16.5 -16.375 1 95.31 234 GLU A C 1
ATOM 1891 O O . GLU A 1 234 ? -11.172 -15.719 -15.477 1 95.31 234 GLU A O 1
ATOM 1896 N N . HIS A 1 235 ? -12.617 -17.078 -16.484 1 96.19 235 HIS A N 1
ATOM 1897 C CA . HIS A 1 235 ? -13.633 -16.906 -15.453 1 96.19 235 HIS A CA 1
ATOM 1898 C C . HIS A 1 235 ? -13.125 -17.391 -14.094 1 96.19 235 HIS A C 1
ATOM 1900 O O . HIS A 1 235 ? -13.273 -16.688 -13.086 1 96.19 235 HIS A O 1
ATOM 1906 N N . ASN A 1 236 ? -12.586 -18.547 -14.062 1 97.62 236 ASN A N 1
ATOM 1907 C CA . ASN A 1 236 ? -12.07 -19.125 -12.82 1 97.62 236 ASN A CA 1
ATOM 1908 C C . ASN A 1 236 ? -10.953 -18.281 -12.227 1 97.62 236 ASN A C 1
ATOM 1910 O O . ASN A 1 236 ? -10.906 -18.062 -11.016 1 97.62 236 ASN A O 1
ATOM 1914 N N . LEU A 1 237 ? -10.016 -17.812 -13.133 1 97.75 237 LEU A N 1
ATOM 1915 C CA . LEU A 1 237 ? -8.93 -16.969 -12.672 1 97.75 237 LEU A CA 1
ATOM 1916 C C . LEU A 1 237 ? -9.477 -15.711 -11.992 1 97.75 237 LEU A C 1
ATOM 1918 O O . LEU A 1 237 ? -9.008 -15.32 -10.922 1 97.75 237 LEU A O 1
ATOM 1922 N N . LEU A 1 238 ? -10.477 -15.133 -12.609 1 96.62 238 LEU A N 1
ATOM 1923 C CA . LEU A 1 238 ? -11.078 -13.906 -12.086 1 96.62 238 LEU A CA 1
ATOM 1924 C C . LEU A 1 238 ? -11.75 -14.164 -10.742 1 96.62 238 LEU A C 1
ATOM 1926 O O . LEU A 1 238 ? -11.586 -13.391 -9.797 1 96.62 238 LEU A O 1
ATOM 1930 N N . ARG A 1 239 ? -12.406 -15.227 -10.617 1 96.25 239 ARG A N 1
ATOM 1931 C CA . ARG A 1 239 ? -13.109 -15.57 -9.391 1 96.25 239 ARG A CA 1
ATOM 1932 C C . ARG A 1 239 ? -12.141 -15.789 -8.242 1 96.25 239 ARG A C 1
ATOM 1934 O O . ARG A 1 239 ? -12.352 -15.297 -7.133 1 96.25 239 ARG A O 1
ATOM 1941 N N . VAL A 1 240 ? -11.117 -16.5 -8.484 1 96.75 240 VAL A N 1
ATOM 1942 C CA . VAL A 1 240 ? -10.133 -16.797 -7.445 1 96.75 240 VAL A CA 1
ATOM 1943 C C . VAL A 1 240 ? -9.414 -15.508 -7.047 1 96.75 240 VAL A C 1
ATOM 1945 O O . VAL A 1 240 ? -9.148 -15.273 -5.867 1 96.75 240 VAL A O 1
ATOM 1948 N N . ALA A 1 241 ? -9.156 -14.656 -7.992 1 96.62 241 ALA A N 1
ATOM 1949 C CA . ALA A 1 241 ? -8.398 -13.43 -7.758 1 96.62 241 ALA A CA 1
ATOM 1950 C C . ALA A 1 241 ? -9.219 -12.43 -6.945 1 96.62 241 ALA A C 1
ATOM 1952 O O . ALA A 1 241 ? -8.656 -11.617 -6.203 1 96.62 241 ALA A O 1
ATOM 1953 N N . THR A 1 242 ? -10.562 -12.461 -6.977 1 94.5 242 THR A N 1
ATOM 1954 C CA . THR A 1 242 ? -11.328 -11.32 -6.465 1 94.5 242 THR A CA 1
ATOM 1955 C C . THR A 1 242 ? -12.344 -11.773 -5.422 1 94.5 242 THR A C 1
ATOM 1957 O O . THR A 1 242 ? -13.047 -10.953 -4.832 1 94.5 242 THR A O 1
ATOM 1960 N N . HIS A 1 243 ? -12.422 -13.023 -5.129 1 91.81 243 HIS A N 1
ATOM 1961 C CA . HIS A 1 243 ? -13.438 -13.477 -4.191 1 91.81 243 HIS A CA 1
ATOM 1962 C C . HIS A 1 243 ? -13.242 -12.844 -2.814 1 91.81 243 HIS A C 1
ATOM 1964 O O . HIS A 1 243 ? -12.102 -12.664 -2.371 1 91.81 243 HIS A O 1
ATOM 1970 N N . LYS A 1 244 ? -14.32 -12.398 -2.078 1 84.69 244 LYS A N 1
ATOM 1971 C CA . LYS A 1 244 ? -14.383 -11.859 -0.721 1 84.69 244 LYS A CA 1
ATOM 1972 C C . LYS A 1 244 ? -13.57 -10.578 -0.602 1 84.69 244 LYS A C 1
ATOM 1974 O O . LYS A 1 244 ? -13.023 -10.273 0.462 1 84.69 244 LYS A O 1
ATOM 1979 N N . LEU A 1 245 ? -13.125 -10.008 -1.678 1 81.31 245 LEU A N 1
ATOM 1980 C CA . LEU A 1 245 ? -12.484 -8.703 -1.631 1 81.31 245 LEU A CA 1
ATOM 1981 C C . LEU A 1 245 ? -13.516 -7.586 -1.764 1 81.31 245 LEU A C 1
ATOM 1983 O O . LEU A 1 245 ? -14.586 -7.789 -2.336 1 81.31 245 LEU A O 1
ATOM 1987 N N . PRO A 1 246 ? -13.297 -6.551 -0.841 1 60.44 246 PRO A N 1
ATOM 1988 C CA . PRO A 1 246 ? -14.242 -5.449 -1.053 1 60.44 246 PRO A CA 1
ATOM 1989 C C . PRO A 1 246 ? -14.367 -5.059 -2.523 1 60.44 246 PRO A C 1
ATOM 1991 O O . PRO A 1 246 ? -13.469 -5.344 -3.322 1 60.44 246 PRO A O 1
ATOM 1994 N N . SER A 1 247 ? -15.516 -4.793 -3.055 1 52.16 247 SER A N 1
ATOM 1995 C CA . SER A 1 247 ? -15.906 -4.637 -4.453 1 52.16 247 SER A CA 1
ATOM 1996 C C . SER A 1 247 ? -14.797 -3.977 -5.266 1 52.16 247 SER A C 1
ATOM 1998 O O . SER A 1 247 ? -14.367 -2.865 -4.953 1 52.16 247 SER A O 1
ATOM 2000 N N . ALA A 1 248 ? -13.844 -4.746 -5.855 1 44.38 248 ALA A N 1
ATOM 2001 C CA . ALA A 1 248 ? -12.945 -4.43 -6.965 1 44.38 248 ALA A CA 1
ATOM 2002 C C . ALA A 1 248 ? -13.719 -3.861 -8.148 1 44.38 248 ALA A C 1
ATOM 2004 O O . ALA A 1 248 ? -14.68 -4.469 -8.617 1 44.38 248 ALA A O 1
ATOM 2005 N N . THR A 1 249 ? -13.898 -2.631 -8.164 1 35.28 249 THR A N 1
ATOM 2006 C CA . THR A 1 249 ? -14.484 -2.205 -9.43 1 35.28 249 THR A CA 1
ATOM 2007 C C . THR A 1 249 ? -13.586 -2.596 -10.602 1 35.28 249 THR A C 1
ATOM 2009 O O . THR A 1 249 ? -12.375 -2.373 -10.562 1 35.28 249 THR A O 1
ATOM 2012 N N . SER A 1 250 ? -13.82 -3.572 -11.359 1 32.59 250 SER A N 1
ATOM 2013 C CA . SER A 1 250 ? -13.141 -3.902 -12.609 1 32.59 250 SER A CA 1
ATOM 2014 C C . SER A 1 250 ? -12.727 -2.643 -13.367 1 32.59 250 SER A C 1
ATOM 2016 O O . SER A 1 250 ? -13.508 -2.102 -14.156 1 32.59 250 SER A O 1
ATOM 2018 N N . ALA A 1 251 ? -11.977 -1.708 -12.828 1 33.81 251 ALA A N 1
ATOM 2019 C CA . ALA A 1 251 ? -11.531 -0.643 -13.727 1 33.81 251 ALA A CA 1
ATOM 2020 C C . ALA A 1 251 ? -10.508 -1.16 -14.727 1 33.81 251 ALA A C 1
ATOM 2022 O O . ALA A 1 251 ? -9.594 -1.906 -14.359 1 33.81 251 ALA A O 1
ATOM 2023 N N . SER A 1 252 ? -10.727 -1.379 -15.977 1 28.88 252 SER A N 1
ATOM 2024 C CA . SER A 1 252 ? -9.773 -1.611 -17.047 1 28.88 252 SER A CA 1
ATOM 2025 C C . SER A 1 252 ? -8.523 -0.762 -16.875 1 28.88 252 SER A C 1
ATOM 2027 O O . SER A 1 252 ? -8.609 0.433 -16.578 1 28.88 252 SER A O 1
ATOM 2029 N N . PRO A 1 253 ? -7.395 -1.448 -16.688 1 31.45 253 PRO A N 1
ATOM 2030 C CA . PRO A 1 253 ? -6.113 -0.753 -16.562 1 31.45 253 PRO A CA 1
ATOM 2031 C C . PRO A 1 253 ? -5.934 0.346 -17.609 1 31.45 253 PRO A C 1
ATOM 2033 O O . PRO A 1 253 ? -6.066 0.089 -18.812 1 31.45 253 PRO A O 1
ATOM 2036 N N . GLN A 1 254 ? -6.312 1.44 -17.359 1 29 254 GLN A N 1
ATOM 2037 C CA . GLN A 1 254 ? -6.016 2.477 -18.344 1 29 254 GLN A CA 1
ATOM 2038 C C . GLN A 1 254 ? -4.512 2.664 -18.5 1 29 254 GLN A C 1
ATOM 2040 O O . GLN A 1 254 ? -3.795 2.875 -17.516 1 29 254 GLN A O 1
ATOM 2045 N N . ALA A 1 255 ? -3.873 2.088 -19.578 1 26.67 255 ALA A N 1
ATOM 2046 C CA . ALA A 1 255 ? -2.512 1.935 -20.078 1 26.67 255 ALA A CA 1
ATOM 2047 C C . ALA A 1 255 ? -1.791 3.279 -20.125 1 26.67 255 ALA A C 1
ATOM 2049 O O . AL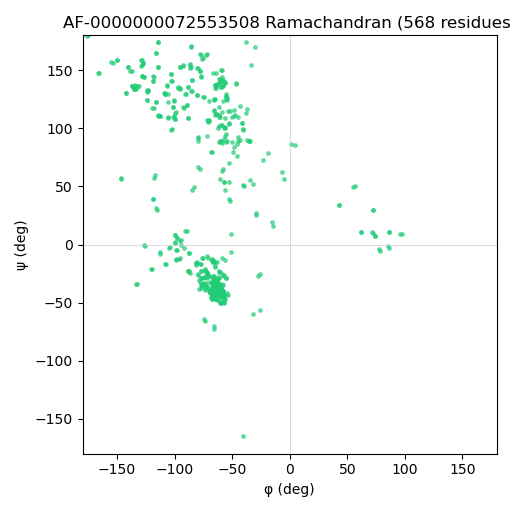A A 1 255 ? -0.628 3.352 -20.531 1 26.67 255 ALA A O 1
ATOM 2050 N N . SER A 1 256 ? -2.281 4.41 -19.906 1 26.7 256 SER A N 1
ATOM 2051 C CA . SER A 1 256 ? -1.45 5.371 -20.625 1 26.7 256 SER A CA 1
ATOM 2052 C C . SER A 1 256 ? -0.211 5.742 -19.812 1 26.7 256 SER A C 1
ATOM 2054 O O . SER A 1 256 ? -0.231 6.703 -19.047 1 26.7 256 SER A O 1
ATOM 2056 N N . CYS A 1 257 ? 0.575 4.797 -19.266 1 26.64 257 CYS A N 1
ATOM 2057 C CA . CYS A 1 257 ? 1.786 5.227 -18.578 1 26.64 257 CYS A CA 1
ATOM 2058 C C . CYS A 1 257 ? 2.787 5.824 -19.562 1 26.64 257 CYS A C 1
ATOM 2060 O O . CYS A 1 257 ? 3.338 5.113 -20.406 1 26.64 257 CYS A O 1
ATOM 2062 N N . GLU A 1 258 ? 2.723 6.973 -20 1 27.09 258 GLU A N 1
ATOM 2063 C CA . GLU A 1 258 ? 3.801 7.547 -20.797 1 27.09 258 GLU A CA 1
ATOM 2064 C C . GLU A 1 258 ? 5.137 7.473 -20.062 1 27.09 258 GLU A C 1
ATOM 2066 O O . GLU A 1 258 ? 5.191 7.684 -18.859 1 27.09 258 GLU A O 1
ATOM 2071 N N . GLN A 1 259 ? 6.184 6.918 -20.656 1 25.88 259 GLN A N 1
ATOM 2072 C CA . GLN A 1 259 ? 7.559 6.512 -20.406 1 25.88 259 GLN A CA 1
ATOM 2073 C C . GLN A 1 259 ? 8.398 7.688 -19.906 1 25.88 259 GLN A C 1
ATOM 2075 O O . GLN A 1 259 ? 8.398 8.758 -20.531 1 25.88 259 GLN A O 1
ATOM 2080 N N . PRO A 1 260 ? 8.656 7.793 -18.578 1 27.28 260 PRO A N 1
ATOM 2081 C CA . PRO A 1 260 ? 9.633 8.836 -18.266 1 27.28 260 PRO A CA 1
ATOM 2082 C C . PRO A 1 260 ? 10.953 8.648 -19 1 27.28 260 PRO A C 1
ATOM 2084 O O . PRO A 1 260 ? 11.289 7.527 -19.406 1 27.28 260 PRO A O 1
ATOM 2087 N N . PRO A 1 261 ? 11.633 9.648 -19.516 1 24.36 261 PRO A N 1
ATOM 2088 C CA . PRO A 1 261 ? 12.875 9.453 -20.266 1 24.36 261 PRO A CA 1
ATOM 2089 C C . PRO A 1 261 ? 13.953 8.758 -19.438 1 24.36 261 PRO A C 1
ATOM 2091 O O . PRO A 1 261 ? 13.938 8.828 -18.203 1 24.36 261 PRO A O 1
ATOM 2094 N N . ALA A 1 262 ? 14.789 7.887 -20 1 24.81 262 ALA A N 1
ATOM 2095 C CA . ALA A 1 262 ? 15.812 6.867 -19.797 1 24.81 262 ALA A CA 1
ATOM 2096 C C . ALA A 1 262 ? 17 7.441 -19.031 1 24.81 262 ALA A C 1
ATOM 2098 O O . ALA A 1 262 ? 17.922 6.707 -18.656 1 24.81 262 ALA A O 1
ATOM 2099 N N . ASP A 1 263 ? 17.312 8.703 -18.734 1 22.69 263 ASP A N 1
ATOM 2100 C CA . ASP A 1 263 ? 18.75 8.938 -18.625 1 22.69 263 ASP A CA 1
ATOM 2101 C C . ASP A 1 263 ? 19.203 8.828 -17.172 1 22.69 263 ASP A C 1
ATOM 2103 O O . ASP A 1 263 ? 20.281 9.305 -16.812 1 22.69 263 ASP A O 1
ATOM 2107 N N . ALA A 1 264 ? 18.422 8.57 -16.156 1 27.2 264 ALA A N 1
ATOM 2108 C CA . ALA A 1 264 ? 19.078 8.789 -14.875 1 27.2 264 ALA A CA 1
ATOM 2109 C C . ALA A 1 264 ? 20.141 7.723 -14.609 1 27.2 264 ALA A C 1
ATOM 2111 O O . ALA A 1 264 ? 19.844 6.527 -14.594 1 27.2 264 ALA A O 1
ATOM 2112 N N . THR A 1 265 ? 21.469 7.91 -14.688 1 20.33 265 THR A N 1
ATOM 2113 C CA . THR A 1 265 ? 22.672 7.133 -14.391 1 20.33 265 THR A CA 1
ATOM 2114 C C . THR A 1 265 ? 22.688 6.723 -12.922 1 20.33 265 THR A C 1
ATOM 2116 O O . THR A 1 265 ? 22.438 7.547 -12.039 1 20.33 265 THR A O 1
ATOM 2119 N N . ASP A 1 266 ? 22.594 5.488 -12.531 1 23.02 266 ASP A N 1
ATOM 2120 C CA . ASP A 1 266 ? 22.609 4.645 -11.336 1 23.02 266 ASP A CA 1
ATOM 2121 C C . ASP A 1 266 ? 23.891 4.852 -10.531 1 23.02 266 ASP A C 1
ATOM 2123 O O . ASP A 1 266 ? 24.906 4.18 -10.773 1 23.02 266 ASP A O 1
ATOM 2127 N N . THR A 1 267 ? 24.375 6.078 -10.242 1 21.12 267 THR A N 1
ATOM 2128 C CA . THR A 1 267 ? 25.625 5.961 -9.508 1 21.12 267 THR A CA 1
ATOM 2129 C C . THR A 1 267 ? 25.375 5.438 -8.094 1 21.12 267 THR A C 1
ATOM 2131 O O . THR A 1 267 ? 24.453 5.883 -7.414 1 21.12 267 THR A O 1
ATOM 2134 N N . LYS A 1 268 ? 26.016 4.312 -7.703 1 22.95 268 LYS A N 1
ATOM 2135 C CA . LYS A 1 268 ? 26.125 3.43 -6.543 1 22.95 268 LYS A CA 1
ATOM 2136 C C . LYS A 1 268 ? 26.594 4.199 -5.312 1 22.95 268 LYS A C 1
ATOM 2138 O O . LYS A 1 268 ? 27.75 4.629 -5.242 1 22.95 268 LYS A O 1
ATOM 2143 N N . ASP A 1 269 ? 25.781 5.238 -4.727 1 20.3 269 ASP A N 1
ATOM 2144 C CA . ASP A 1 269 ? 26.328 5.832 -3.51 1 20.3 269 ASP A CA 1
ATOM 2145 C C . ASP A 1 269 ? 26.484 4.785 -2.41 1 20.3 269 ASP A C 1
ATOM 2147 O O . ASP A 1 269 ? 25.547 4.051 -2.102 1 20.3 269 ASP A O 1
ATOM 2151 N N . GLU A 1 270 ? 27.625 4.227 -2.084 1 21.72 270 GLU A N 1
ATOM 2152 C CA . GLU A 1 270 ? 28.172 3.41 -1.003 1 21.72 270 GLU A CA 1
ATOM 2153 C C . GLU A 1 270 ? 27.891 4.035 0.36 1 21.72 270 GLU A C 1
ATOM 2155 O O . GLU A 1 270 ? 28.688 4.832 0.863 1 21.72 270 GLU A O 1
ATOM 2160 N N . ARG A 1 271 ? 26.734 4.68 0.653 1 22.44 271 ARG A N 1
ATOM 2161 C CA . ARG A 1 271 ? 26.734 5.277 1.983 1 22.44 271 ARG A CA 1
ATOM 2162 C C . ARG A 1 271 ? 26.797 4.211 3.068 1 22.44 271 ARG A C 1
ATOM 2164 O O . ARG A 1 271 ? 26.141 3.174 2.965 1 22.44 271 ARG A O 1
ATOM 2171 N N . ASP A 1 272 ? 27.844 4.125 3.875 1 20.2 272 ASP A N 1
ATOM 2172 C CA . ASP A 1 272 ? 28.203 3.412 5.094 1 20.2 272 ASP A CA 1
ATOM 2173 C C . ASP A 1 272 ? 27.156 3.619 6.184 1 20.2 272 ASP A C 1
ATOM 2175 O O . ASP A 1 272 ? 26.797 4.758 6.504 1 20.2 272 ASP A O 1
ATOM 2179 N N . ASP A 1 273 ? 26.328 2.705 6.453 1 21.69 273 ASP A N 1
ATOM 2180 C CA . ASP A 1 273 ? 25.219 2.508 7.371 1 21.69 273 ASP A CA 1
ATOM 2181 C C . ASP A 1 273 ? 25.656 2.701 8.82 1 21.69 273 ASP A C 1
ATOM 2183 O O . ASP A 1 273 ? 26.312 1.832 9.398 1 21.69 273 ASP A O 1
ATOM 2187 N N . GLU A 1 274 ? 26.281 3.832 9.234 1 20.36 274 GLU A N 1
ATOM 2188 C CA . GLU A 1 274 ? 26.547 3.893 10.672 1 20.36 274 GLU A CA 1
ATOM 2189 C C . GLU A 1 274 ? 25.25 3.775 11.477 1 20.36 274 GLU A C 1
ATOM 2191 O O . GLU A 1 274 ? 24.234 4.352 11.102 1 20.36 274 GLU A O 1
ATOM 2196 N N . GLU A 1 275 ? 25.141 2.809 12.375 1 21.19 275 GLU A N 1
ATOM 2197 C CA . GLU A 1 275 ? 24.219 2.182 13.32 1 21.19 275 GLU A CA 1
ATOM 2198 C C . GLU A 1 275 ? 23.75 3.174 14.383 1 21.19 275 GLU A C 1
ATOM 2200 O O . GLU A 1 275 ? 24.547 3.619 15.211 1 21.19 275 GLU A O 1
ATOM 2205 N N . GLU A 1 276 ? 23.188 4.273 14.125 1 21.03 276 GLU A N 1
ATOM 2206 C CA . GLU A 1 276 ? 22.859 5.062 15.305 1 21.03 276 GLU A CA 1
ATOM 2207 C C . GLU A 1 276 ? 21.875 4.316 16.219 1 21.03 276 GLU A C 1
ATOM 2209 O O . GLU A 1 276 ? 20.859 3.811 15.758 1 21.03 276 GLU A O 1
ATOM 2214 N N . SER A 1 277 ? 22.281 3.855 17.453 1 19.03 277 SER A N 1
ATOM 2215 C CA . SER A 1 277 ? 21.781 3.152 18.641 1 19.03 277 SER A CA 1
ATOM 2216 C C . SER A 1 277 ? 20.625 3.896 19.281 1 19.03 277 SER A C 1
ATOM 2218 O O . SER A 1 277 ? 20.719 5.09 19.578 1 19.03 277 SER A O 1
ATOM 2220 N N . TRP A 1 278 ? 19.422 3.691 18.891 1 19.28 278 TRP A N 1
ATOM 2221 C CA . TRP A 1 278 ? 18.234 4.223 19.547 1 19.28 278 TRP A CA 1
ATOM 2222 C C . TRP A 1 278 ? 18.203 3.826 21.016 1 19.28 278 TRP A C 1
ATOM 2224 O O . TRP A 1 278 ? 18.312 2.643 21.344 1 19.28 278 TRP A O 1
ATOM 2234 N N . VAL A 1 279 ? 18.781 4.551 21.953 1 19.33 279 VAL A N 1
ATOM 2235 C CA . VAL A 1 279 ? 18.828 4.402 23.406 1 19.33 279 VAL A CA 1
ATOM 2236 C C . VAL A 1 279 ? 17.406 4.344 23.969 1 19.33 279 VAL A C 1
ATOM 2238 O O . VAL A 1 279 ? 16.609 5.266 23.766 1 19.33 279 VAL A O 1
ATOM 2241 N N . LEU A 1 280 ? 16.859 3.201 24.141 1 19.28 280 LEU A N 1
ATOM 2242 C CA . LEU A 1 280 ? 15.641 2.879 24.891 1 19.28 280 LEU A CA 1
ATOM 2243 C C . LEU A 1 280 ? 15.758 3.338 26.344 1 19.28 280 LEU A C 1
ATOM 2245 O O . LEU A 1 280 ? 16.703 2.984 27.031 1 19.28 280 LEU A O 1
ATOM 2249 N N . MET A 1 281 ? 15.367 4.535 26.734 1 20.02 281 MET A N 1
ATOM 2250 C CA . MET A 1 281 ? 15.414 5.008 28.125 1 20.02 281 MET A CA 1
ATOM 2251 C C . MET A 1 281 ? 14.727 4.02 29.062 1 20.02 281 MET A C 1
ATOM 2253 O O . MET A 1 281 ? 13.656 3.504 28.75 1 20.02 281 MET A O 1
ATOM 2257 N N . PRO A 1 282 ? 15.438 3.391 29.969 1 20.83 282 PRO A N 1
ATOM 2258 C CA . PRO A 1 28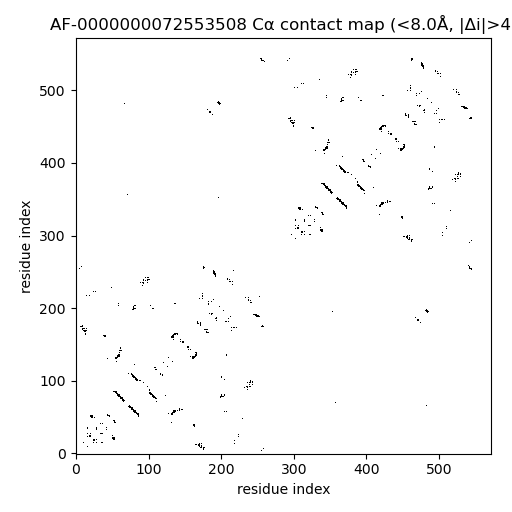2 ? 14.969 2.488 31.031 1 20.83 282 PRO A CA 1
ATOM 2259 C C . PRO A 1 282 ? 13.898 3.123 31.922 1 20.83 282 PRO A C 1
ATOM 2261 O O . PRO A 1 282 ? 13.852 4.348 32.062 1 20.83 282 PRO A O 1
ATOM 2264 N N . LEU A 1 283 ? 12.734 2.496 32.094 1 20.64 283 LEU A N 1
ATOM 2265 C CA . LEU A 1 283 ? 11.672 2.764 33.062 1 20.64 283 LEU A CA 1
ATOM 2266 C C . LEU A 1 283 ? 12.242 2.939 34.469 1 20.64 283 LEU A C 1
ATOM 2268 O O . LEU A 1 283 ? 13.141 2.195 34.875 1 20.64 283 LEU A O 1
ATOM 2272 N N . ALA A 1 284 ? 12.18 4.164 35 1 20.19 284 ALA A N 1
ATOM 2273 C CA . ALA A 1 284 ? 12.523 4.461 36.375 1 20.19 284 ALA A CA 1
ATOM 2274 C C . ALA A 1 284 ? 11.844 3.488 37.344 1 20.19 284 ALA A C 1
ATOM 2276 O O . ALA A 1 284 ? 10.672 3.141 37.156 1 20.19 284 ALA A O 1
ATOM 2277 N N . SER A 1 285 ? 12.586 2.607 38 1 21.52 285 SER A N 1
ATOM 2278 C CA . SER A 1 285 ? 12.344 1.828 39.219 1 21.52 285 SER A CA 1
ATOM 2279 C C . SER A 1 285 ? 11.758 2.697 40.312 1 21.52 285 SER A C 1
ATOM 2281 O O . SER A 1 285 ? 12.383 3.666 40.75 1 21.52 285 SER A O 1
ATOM 2283 N N . GLY A 1 286 ? 10.477 3.186 40.469 1 19.44 286 GLY A N 1
ATOM 2284 C CA . GLY A 1 286 ? 10.055 3.119 41.875 1 19.44 286 GLY A CA 1
ATOM 2285 C C . GLY A 1 286 ? 9.844 1.7 42.375 1 19.44 286 GLY A C 1
ATOM 2286 O O . GLY A 1 286 ? 9.703 0.774 41.562 1 19.44 286 GLY A O 1
ATOM 2287 N N . MET B 1 1 ? 6.684 25.531 -23.75 1 21.02 1 MET B N 1
ATOM 2288 C CA . MET B 1 1 ? 5.234 25.5 -23.562 1 21.02 1 MET B CA 1
ATOM 2289 C C . MET B 1 1 ? 4.809 24.25 -22.797 1 21.02 1 MET B C 1
ATOM 2291 O O . MET B 1 1 ? 5.082 23.125 -23.234 1 21.02 1 MET B O 1
ATOM 2295 N N . ALA B 1 2 ? 4.828 24.297 -21.422 1 32.53 2 ALA B N 1
ATOM 2296 C CA . ALA B 1 2 ? 4.461 23.141 -20.594 1 32.53 2 ALA B CA 1
ATOM 2297 C C . ALA B 1 2 ? 3.205 22.453 -21.141 1 32.53 2 ALA B C 1
ATOM 2299 O O . ALA B 1 2 ? 2.215 23.125 -21.453 1 32.53 2 ALA B O 1
ATOM 2300 N N . SER B 1 3 ? 3.219 21.578 -21.938 1 33.41 3 SER B N 1
ATOM 2301 C CA . SER B 1 3 ? 2.072 20.906 -22.547 1 33.41 3 SER B CA 1
ATOM 2302 C C . SER B 1 3 ? 0.919 20.781 -21.562 1 33.41 3 SER B C 1
ATOM 2304 O O . SER B 1 3 ? 1.097 20.266 -20.453 1 33.41 3 SER B O 1
ATOM 2306 N N . SER B 1 4 ? 0.005 21.75 -21.469 1 39.5 4 SER B N 1
ATOM 2307 C CA . SER B 1 4 ? -1.234 21.906 -20.703 1 39.5 4 SER B CA 1
ATOM 2308 C C . SER B 1 4 ? -2.023 20.609 -20.672 1 39.5 4 SER B C 1
ATOM 2310 O O . SER B 1 4 ? -2.676 20.234 -21.641 1 39.5 4 SER B O 1
ATOM 2312 N N . GLN B 1 5 ? -1.459 19.578 -20.328 1 45.84 5 GLN B N 1
ATOM 2313 C CA . GLN B 1 5 ? -2.262 18.359 -20.219 1 45.84 5 GLN B CA 1
ATOM 2314 C C . GLN B 1 5 ? -3.611 18.656 -19.578 1 45.84 5 GLN B C 1
ATOM 2316 O O . GLN B 1 5 ? -3.684 19.375 -18.578 1 45.84 5 GLN B O 1
ATOM 2321 N N . GLN B 1 6 ? -4.648 18.703 -20.297 1 56.09 6 GLN B N 1
ATOM 2322 C CA . GLN B 1 6 ? -6.023 19.016 -19.922 1 56.09 6 GLN B CA 1
ATOM 2323 C C . GLN B 1 6 ? -6.387 18.375 -18.594 1 56.09 6 GLN B C 1
ATOM 2325 O O . GLN B 1 6 ? -6.262 17.156 -18.422 1 56.09 6 GLN B O 1
ATOM 2330 N N . ARG B 1 7 ? -6.336 19.094 -17.484 1 68.44 7 ARG B N 1
ATOM 2331 C CA . ARG B 1 7 ? -6.762 18.703 -16.141 1 68.44 7 ARG B CA 1
ATOM 2332 C C . ARG B 1 7 ? -8.25 18.375 -16.125 1 68.44 7 ARG B C 1
ATOM 2334 O O . ARG B 1 7 ? -9.086 19.188 -16.5 1 68.44 7 ARG B O 1
ATOM 2341 N N . THR B 1 8 ? -8.523 17.016 -15.961 1 79.81 8 THR B N 1
ATOM 2342 C CA . THR B 1 8 ? -9.898 16.516 -15.961 1 79.81 8 THR B CA 1
ATOM 2343 C C . THR B 1 8 ? -10.484 16.562 -14.555 1 79.81 8 THR B C 1
ATOM 2345 O O . THR B 1 8 ? -11.695 16.688 -14.391 1 79.81 8 THR B O 1
ATOM 2348 N N . VAL B 1 9 ? -9.648 16.562 -13.516 1 88.94 9 VAL B N 1
ATOM 2349 C CA . VAL B 1 9 ? -10.141 16.547 -12.141 1 88.94 9 VAL B CA 1
ATOM 2350 C C . VAL B 1 9 ? -10.086 17.953 -11.562 1 88.94 9 VAL B C 1
ATOM 2352 O O . VAL B 1 9 ? -9.031 18.594 -11.578 1 88.94 9 VAL B O 1
ATOM 2355 N N . PRO B 1 10 ? -11.156 18.453 -11.117 1 89.38 10 PRO B N 1
ATOM 2356 C CA . PRO B 1 10 ? -11.203 19.844 -10.656 1 89.38 10 PRO B CA 1
ATOM 2357 C C . PRO B 1 10 ? -10.578 20.016 -9.273 1 89.38 10 PRO B C 1
ATOM 2359 O O . PRO B 1 10 ? -10.477 19.062 -8.5 1 89.38 10 PRO B O 1
ATOM 2362 N N . LEU B 1 11 ? -10.312 21.281 -9.039 1 89.5 11 LEU B N 1
ATOM 2363 C CA . LEU B 1 11 ? -9.844 21.719 -7.723 1 89.5 11 LEU B CA 1
ATOM 2364 C C . LEU B 1 11 ? -10.922 21.5 -6.664 1 89.5 11 LEU B C 1
ATOM 2366 O O . LEU B 1 11 ? -12.109 21.75 -6.922 1 89.5 11 LEU B O 1
ATOM 2370 N N . CYS B 1 12 ? -10.469 21 -5.492 1 90.62 12 CYS B N 1
ATOM 2371 C CA . CYS B 1 12 ? -11.438 20.828 -4.414 1 90.62 12 CYS B CA 1
ATOM 2372 C C . CYS B 1 12 ? -11.117 21.75 -3.244 1 90.62 12 CYS B C 1
ATOM 2374 O O . CYS B 1 12 ? -10.117 22.469 -3.271 1 90.62 12 CYS B O 1
ATOM 2376 N N . GLU B 1 13 ? -11.992 21.766 -2.264 1 91.12 13 GLU B N 1
ATOM 2377 C CA . GLU B 1 13 ? -11.867 22.641 -1.106 1 91.12 13 GLU B CA 1
ATOM 2378 C C . GLU B 1 13 ? -10.578 22.359 -0.338 1 91.12 13 GLU B C 1
ATOM 2380 O O . GLU B 1 13 ? -9.93 23.297 0.145 1 91.12 13 GLU B O 1
ATOM 2385 N N . GLU B 1 14 ? -10.164 21.109 -0.21 1 93.69 14 GLU B N 1
ATOM 2386 C CA . GLU B 1 14 ? -8.953 20.719 0.514 1 93.69 14 GLU B CA 1
ATOM 2387 C C . GLU B 1 14 ? -7.715 21.359 -0.096 1 93.69 14 GLU B C 1
ATOM 2389 O O . GLU B 1 14 ? -6.816 21.797 0.627 1 93.69 14 GLU B O 1
ATOM 2394 N N . ASN B 1 15 ? -7.719 21.453 -1.397 1 93.5 15 ASN B N 1
ATOM 2395 C CA . ASN B 1 15 ? -6.59 22.078 -2.08 1 93.5 15 ASN B CA 1
ATOM 2396 C C . ASN B 1 15 ? -6.5 23.562 -1.775 1 93.5 15 ASN B C 1
ATOM 2398 O O . ASN B 1 15 ? -5.414 24.094 -1.506 1 93.5 15 ASN B O 1
ATOM 2402 N N . ILE B 1 16 ? -7.625 24.188 -1.778 1 91.69 16 ILE B N 1
ATOM 2403 C CA . ILE B 1 16 ? -7.684 25.625 -1.535 1 91.69 16 ILE B CA 1
ATOM 2404 C C . ILE B 1 16 ? -7.262 25.922 -0.099 1 91.69 16 ILE B C 1
ATOM 2406 O O . ILE B 1 16 ? -6.449 26.828 0.141 1 91.69 16 ILE B O 1
ATOM 2410 N N . VAL B 1 17 ? -7.797 25.141 0.761 1 93.62 17 VAL B N 1
ATOM 2411 C CA . VAL B 1 17 ? -7.516 25.344 2.178 1 93.62 17 VAL B CA 1
ATOM 2412 C C . VAL B 1 17 ? -6.031 25.109 2.451 1 93.62 17 VAL B C 1
ATOM 2414 O O . VAL B 1 17 ? -5.387 25.906 3.129 1 93.62 17 VAL B O 1
ATOM 2417 N N . LEU B 1 18 ? -5.488 24.031 1.939 1 95.5 18 LEU B N 1
ATOM 2418 C CA . LEU B 1 18 ? -4.078 23.734 2.141 1 95.5 18 LEU B CA 1
ATOM 2419 C C . LEU B 1 18 ? -3.197 24.844 1.586 1 95.5 18 LEU B C 1
ATOM 2421 O O . LEU B 1 18 ? -2.248 25.281 2.242 1 95.5 18 LEU B O 1
ATOM 2425 N N . GLY B 1 19 ? -3.541 25.312 0.392 1 93.69 19 GLY B N 1
ATOM 2426 C CA . GLY B 1 19 ? -2.818 26.438 -0.197 1 93.69 19 GLY B CA 1
ATOM 2427 C C . GLY B 1 19 ? -2.883 27.688 0.642 1 93.69 19 GLY B C 1
ATOM 2428 O O . GLY B 1 19 ? -1.885 28.406 0.778 1 93.69 19 GLY B O 1
ATOM 2429 N N . HIS B 1 20 ? -4.02 27.938 1.203 1 91.81 20 HIS B N 1
ATOM 2430 C CA . HIS B 1 20 ? -4.203 29.094 2.068 1 91.81 20 HIS B CA 1
ATOM 2431 C C . HIS B 1 20 ? -3.387 28.953 3.35 1 91.81 20 HIS B C 1
ATOM 2433 O O . HIS B 1 20 ? -2.711 29.906 3.76 1 91.81 20 HIS B O 1
ATOM 2439 N N . LEU B 1 21 ? -3.406 27.828 3.959 1 95.12 21 LEU B N 1
ATOM 2440 C CA . LEU B 1 21 ? -2.73 27.609 5.23 1 95.12 21 LEU B CA 1
ATOM 2441 C C . LEU B 1 21 ? -1.218 27.703 5.066 1 95.12 21 LEU B C 1
ATOM 2443 O O . LEU B 1 21 ? -0.53 28.25 5.934 1 95.12 21 LEU B O 1
ATOM 2447 N N . LEU B 1 22 ? -0.729 27.219 3.928 1 95.25 22 LEU B N 1
ATOM 2448 C CA . LEU B 1 22 ? 0.715 27.219 3.721 1 95.25 22 LEU B CA 1
ATOM 2449 C C . LEU B 1 22 ? 1.146 28.438 2.914 1 95.25 22 LEU B C 1
ATOM 2451 O O . LEU B 1 22 ? 2.34 28.656 2.695 1 95.25 22 LEU B O 1
ATOM 2455 N N . GLY B 1 23 ? 0.223 29.141 2.322 1 91.31 23 GLY B N 1
ATOM 2456 C CA . GLY B 1 23 ? 0.49 30.469 1.778 1 91.31 23 GLY B CA 1
ATOM 2457 C C . GLY B 1 23 ? 0.78 30.453 0.289 1 91.31 23 GLY B C 1
ATOM 2458 O O . GLY B 1 23 ? 1.213 31.469 -0.275 1 91.31 23 GLY B O 1
ATOM 2459 N N . TYR B 1 24 ? 0.626 29.344 -0.525 1 90 24 TYR B N 1
ATOM 2460 C CA . TYR B 1 24 ? 1.004 29.328 -1.934 1 90 24 TYR B CA 1
ATOM 2461 C C . TYR B 1 24 ? -0.215 29.531 -2.828 1 90 24 TYR B C 1
ATOM 2463 O O . TYR B 1 24 ? -0.102 29.5 -4.055 1 90 24 TYR B O 1
ATOM 2471 N N . ARG B 1 25 ? -1.372 29.719 -2.488 1 83.69 25 ARG B N 1
ATOM 2472 C CA . ARG B 1 25 ? -2.566 30.109 -3.232 1 83.69 25 ARG B CA 1
ATOM 2473 C C . ARG B 1 25 ? -3.131 31.438 -2.709 1 83.69 25 ARG B C 1
ATOM 2475 O O . ARG B 1 25 ? -4.348 31.594 -2.617 1 83.69 25 ARG B O 1
ATOM 2482 N N . HIS B 1 26 ? -2.252 32.219 -2.428 1 76.19 26 HIS B N 1
ATOM 2483 C CA . HIS B 1 26 ? -2.615 33.469 -1.788 1 76.19 26 HIS B CA 1
ATOM 2484 C C . HIS B 1 26 ? -3.436 34.344 -2.727 1 76.19 26 HIS B C 1
ATOM 2486 O O . HIS B 1 26 ? -4.387 35 -2.297 1 76.19 26 HIS B O 1
ATOM 2492 N N . GLU B 1 27 ? -3.143 34.281 -3.967 1 73.56 27 GLU B N 1
ATOM 2493 C CA . GLU B 1 27 ? -3.854 35.125 -4.922 1 73.56 27 GLU B CA 1
ATOM 2494 C C . GLU B 1 27 ? -5.301 34.688 -5.098 1 73.56 27 GLU B C 1
ATOM 2496 O O . GLU B 1 27 ? -6.211 35.5 -5.184 1 73.56 27 GLU B O 1
ATOM 2501 N N . GLN B 1 28 ? -5.445 33.344 -5.133 1 74.38 28 GLN B N 1
ATOM 2502 C CA . GLN B 1 28 ? -6.789 32.812 -5.277 1 74.38 28 GLN B CA 1
ATOM 2503 C C . GLN B 1 28 ? -7.648 33.125 -4.055 1 74.38 28 GLN B C 1
ATOM 2505 O O . GLN B 1 28 ? -8.828 33.469 -4.188 1 74.38 28 GLN B O 1
ATOM 2510 N N . ALA B 1 29 ? -7.066 33 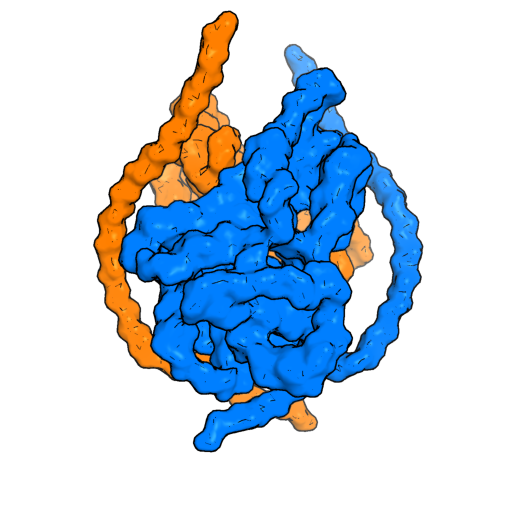-2.889 1 68 29 ALA B N 1
ATOM 2511 C CA . ALA B 1 29 ? -7.777 33.312 -1.649 1 68 29 ALA B CA 1
ATOM 2512 C C . ALA B 1 29 ? -8.102 34.812 -1.564 1 68 29 ALA B C 1
ATOM 2514 O O . ALA B 1 29 ? -9.18 35.188 -1.118 1 68 29 ALA B O 1
ATOM 2515 N N . ARG B 1 30 ? -7.211 35.594 -1.959 1 67.75 30 ARG B N 1
ATOM 2516 C CA . ARG B 1 30 ? -7.406 37.031 -1.945 1 67.75 30 ARG B CA 1
ATOM 2517 C C . ARG B 1 30 ? -8.516 37.438 -2.91 1 67.75 30 ARG B C 1
ATOM 2519 O O . ARG B 1 30 ? -9.383 38.25 -2.562 1 67.75 30 ARG B O 1
ATOM 2526 N N . GLU B 1 31 ? -8.383 36.781 -4.062 1 68.06 31 GLU B N 1
ATOM 2527 C CA . GLU B 1 31 ? -9.352 37.125 -5.094 1 68.06 31 GLU B CA 1
ATOM 2528 C C . GLU B 1 31 ? -10.773 36.75 -4.668 1 68.06 31 GLU B C 1
ATOM 2530 O O . GLU B 1 31 ? -11.727 37.469 -4.996 1 68.06 31 GLU B O 1
ATOM 2535 N N . SER B 1 32 ? -10.852 35.75 -3.908 1 68.25 32 SER B N 1
ATOM 2536 C CA . SER B 1 32 ? -12.172 35.312 -3.459 1 68.25 32 SER B CA 1
ATOM 2537 C C . SER B 1 32 ? -12.562 36.031 -2.162 1 68.25 32 SER B C 1
ATOM 2539 O O . SER B 1 32 ? -13.648 35.781 -1.629 1 68.25 32 SER B O 1
ATOM 2541 N N . ARG B 1 33 ? -11.82 37.062 -1.774 1 57.56 33 ARG B N 1
ATOM 2542 C CA . ARG B 1 33 ? -12.023 37.75 -0.512 1 57.56 33 ARG B CA 1
ATOM 2543 C C . ARG B 1 33 ? -12.266 36.781 0.629 1 57.56 33 ARG B C 1
ATOM 2545 O O . ARG B 1 33 ? -13.133 37 1.475 1 57.56 33 ARG B O 1
ATOM 2552 N N . GLY B 1 34 ? -11.633 35.688 0.525 1 57.56 34 GLY B N 1
ATOM 2553 C CA . GLY B 1 34 ? -11.711 34.688 1.584 1 57.56 34 GLY B CA 1
ATOM 2554 C C . GLY B 1 34 ? -13 33.875 1.556 1 57.56 34 GLY B C 1
ATOM 2555 O O . GLY B 1 34 ? -13.188 32.969 2.369 1 57.56 34 GLY B O 1
ATOM 2556 N N . THR B 1 35 ? -13.883 34.219 0.703 1 66.12 35 THR B N 1
ATOM 2557 C CA . THR B 1 35 ? -15.195 33.562 0.672 1 66.12 35 THR B CA 1
ATOM 2558 C C . THR B 1 35 ? -15.078 32.094 0.331 1 66.12 35 THR B C 1
ATOM 2560 O O . THR B 1 35 ? -15.969 31.297 0.661 1 66.12 35 THR B O 1
ATOM 2563 N N . ILE B 1 36 ? -13.969 31.812 -0.132 1 73.62 36 ILE B N 1
ATOM 2564 C CA . ILE B 1 36 ? -13.805 30.438 -0.581 1 73.62 36 ILE B CA 1
ATOM 2565 C C . ILE B 1 36 ? -13.344 29.562 0.585 1 73.62 36 ILE B C 1
ATOM 2567 O O . ILE B 1 36 ? -13.469 28.344 0.539 1 73.62 36 ILE B O 1
ATOM 2571 N N . LEU B 1 37 ? -13.047 30.297 1.706 1 81.44 37 LEU B N 1
ATOM 2572 C CA . LEU B 1 37 ? -12.531 29.547 2.852 1 81.44 37 LEU B CA 1
ATOM 2573 C C . LEU B 1 37 ? -13.609 29.359 3.908 1 81.44 37 LEU B C 1
ATOM 2575 O O . LEU B 1 37 ? -14.477 30.234 4.082 1 81.44 37 LEU B O 1
ATOM 2579 N N . PRO B 1 38 ? -13.539 28.234 4.57 1 83.5 38 PRO B N 1
ATOM 2580 C CA . PRO B 1 38 ? -14.414 28.078 5.734 1 83.5 38 PRO B CA 1
ATOM 2581 C C . PRO B 1 38 ? -14.188 29.156 6.793 1 83.5 38 PRO B C 1
ATOM 2583 O O . PRO B 1 38 ? -13.062 29.641 6.945 1 83.5 38 PRO B O 1
ATOM 2586 N N . ASP B 1 39 ? -15.211 29.5 7.531 1 82.56 39 ASP B N 1
ATOM 2587 C CA . ASP B 1 39 ? -15.227 30.625 8.477 1 82.56 39 ASP B CA 1
ATOM 2588 C C . ASP B 1 39 ? -14.141 30.453 9.539 1 82.56 39 ASP B C 1
ATOM 2590 O O . ASP B 1 39 ? -13.445 31.422 9.875 1 82.56 39 ASP B O 1
ATOM 2594 N N . LYS B 1 40 ? -13.961 29.297 10 1 86.75 40 LYS B N 1
ATOM 2595 C CA . LYS B 1 40 ? -13.023 29.047 11.102 1 86.75 40 LYS B CA 1
ATOM 2596 C C . LYS B 1 40 ? -11.586 29.312 10.664 1 86.75 40 LYS B C 1
ATOM 2598 O O . LYS B 1 40 ? -10.695 29.469 11.5 1 86.75 40 LYS B O 1
ATOM 2603 N N . LEU B 1 41 ? -11.391 29.438 9.383 1 90.5 41 LEU B N 1
ATOM 2604 C CA . LEU B 1 41 ? -10.031 29.562 8.883 1 90.5 41 LEU B CA 1
ATOM 2605 C C . LEU B 1 41 ? -9.688 31.031 8.625 1 90.5 41 LEU B C 1
ATOM 2607 O O . LEU B 1 41 ? -8.508 31.375 8.461 1 90.5 41 LEU B O 1
ATOM 2611 N N . ARG B 1 42 ? -10.656 31.875 8.633 1 83.75 42 ARG B N 1
ATOM 2612 C CA . ARG B 1 42 ? -10.477 33.25 8.227 1 83.75 42 ARG B CA 1
ATOM 2613 C C . ARG B 1 42 ? -9.703 34.031 9.281 1 83.75 42 ARG B C 1
ATOM 2615 O O . ARG B 1 42 ? -9.023 35.031 8.961 1 83.75 42 ARG B O 1
ATOM 2622 N N . HIS B 1 43 ? -9.758 33.562 10.484 1 85.94 43 HIS B N 1
ATOM 2623 C CA . HIS B 1 43 ? -9.188 34.344 11.578 1 85.94 43 HIS B CA 1
ATOM 2624 C C . HIS B 1 43 ? -7.789 33.875 11.93 1 85.94 43 HIS B C 1
ATOM 2626 O O . HIS B 1 43 ? -7.18 34.375 12.883 1 85.94 43 HIS B O 1
ATOM 2632 N N . LEU B 1 44 ? -7.285 32.938 11.133 1 92.19 44 LEU B N 1
ATOM 2633 C CA . LEU B 1 44 ? -5.949 32.438 11.422 1 92.19 44 LEU B CA 1
ATOM 2634 C C . LEU B 1 44 ? -4.887 33.469 11.031 1 92.19 44 LEU B C 1
ATOM 2636 O O . LEU B 1 44 ? -4.863 33.938 9.898 1 92.19 44 LEU B O 1
ATOM 2640 N N . GLU B 1 45 ? -4.043 33.781 11.961 1 93.44 45 GLU B N 1
ATOM 2641 C CA . GLU B 1 45 ? -2.998 34.781 11.727 1 93.44 45 GLU B CA 1
ATOM 2642 C C . GLU B 1 45 ? -1.821 34.156 10.969 1 93.44 45 GLU B C 1
ATOM 2644 O O . GLU B 1 45 ? -1.53 32.969 11.109 1 93.44 45 GLU B O 1
ATOM 2649 N N . LYS B 1 46 ? -1.172 35.031 10.25 1 93.5 46 LYS B N 1
ATOM 2650 C CA . LYS B 1 46 ? 0.049 34.625 9.562 1 93.5 46 LYS B CA 1
ATOM 2651 C C . LYS B 1 46 ? 1.231 34.562 10.523 1 93.5 46 LYS B C 1
ATOM 2653 O O . LYS B 1 46 ? 1.258 35.281 11.531 1 93.5 46 LYS B O 1
ATOM 2658 N N . LEU B 1 47 ? 2.123 33.656 10.195 1 95.31 47 LEU B N 1
ATOM 2659 C CA . LEU B 1 47 ? 3.4 33.688 10.906 1 95.31 47 LEU B CA 1
ATOM 2660 C C . LEU B 1 47 ? 4.293 34.812 10.375 1 95.31 47 LEU B C 1
ATOM 2662 O O . LEU B 1 47 ? 4.273 35.094 9.18 1 95.31 47 LEU B O 1
ATOM 2666 N N . GLN B 1 48 ? 5.023 35.375 11.312 1 93.06 48 GLN B N 1
ATOM 2667 C CA . GLN B 1 48 ? 5.867 36.531 10.953 1 93.06 48 GLN B CA 1
ATOM 2668 C C . GLN B 1 48 ? 6.789 36.156 9.789 1 93.06 48 GLN B C 1
ATOM 2670 O O . GLN B 1 48 ? 7.535 35.188 9.852 1 93.06 48 GLN B O 1
ATOM 2675 N N . GLY B 1 49 ? 6.738 36.969 8.664 1 91.38 49 GLY B N 1
ATOM 2676 C CA . GLY B 1 49 ? 7.625 36.812 7.523 1 91.38 49 GLY B CA 1
ATOM 2677 C C . GLY B 1 49 ? 7.121 35.781 6.508 1 91.38 49 GLY B C 1
ATOM 2678 O O . GLY B 1 49 ? 7.758 35.562 5.477 1 91.38 49 GLY B O 1
ATOM 2679 N N . PHE B 1 50 ? 5.988 35.156 6.809 1 92.5 50 PHE B N 1
ATOM 2680 C CA . PHE B 1 50 ? 5.445 34.125 5.926 1 92.5 50 PHE B CA 1
ATOM 2681 C C . PHE B 1 50 ? 3.975 34.406 5.625 1 92.5 50 PHE B C 1
ATOM 2683 O O . PHE B 1 50 ? 3.289 35.062 6.398 1 92.5 50 PHE B O 1
ATOM 2690 N N . LEU B 1 51 ? 3.529 33.938 4.496 1 91.25 51 LEU B N 1
ATOM 2691 C CA . LEU B 1 51 ? 2.1 33.906 4.203 1 91.25 51 LEU B CA 1
ATOM 2692 C C . LEU B 1 51 ? 1.433 32.688 4.875 1 91.25 51 LEU B C 1
ATOM 2694 O O . LEU B 1 51 ? 0.204 32.656 4.973 1 91.25 51 LEU B O 1
ATOM 2698 N N . MET B 1 52 ? 2.223 31.688 5.336 1 95.06 52 MET B N 1
ATOM 2699 C CA . MET B 1 52 ? 1.758 30.516 6.062 1 95.06 52 MET B CA 1
ATOM 2700 C C . MET B 1 52 ? 1.059 30.906 7.355 1 95.06 52 MET B C 1
ATOM 2702 O O . MET B 1 52 ? 1.517 31.812 8.062 1 95.06 52 MET B O 1
ATOM 2706 N N . ARG B 1 53 ? -0.021 30.234 7.703 1 95.31 53 ARG B N 1
ATOM 2707 C CA . ARG B 1 53 ? -0.807 30.547 8.891 1 95.31 53 ARG B CA 1
ATOM 2708 C C . ARG B 1 53 ? -0.244 29.844 10.125 1 95.31 53 ARG B C 1
ATOM 2710 O O . ARG B 1 53 ? 0.389 28.797 10.008 1 95.31 53 ARG B O 1
ATOM 2717 N N . ASP B 1 54 ? -0.48 30.484 11.281 1 96.06 54 ASP B N 1
ATOM 2718 C CA . ASP B 1 54 ? -0.098 29.922 12.578 1 96.06 54 ASP B CA 1
ATOM 2719 C C . ASP B 1 54 ? -1.102 28.875 13.047 1 96.06 54 ASP B C 1
ATOM 2721 O O . ASP B 1 54 ? -2.068 29.188 13.742 1 96.06 54 ASP B O 1
ATOM 2725 N N . VAL B 1 55 ? -0.79 27.641 12.695 1 96.56 55 VAL B N 1
ATOM 2726 C CA . VAL B 1 55 ? -1.725 26.562 12.977 1 96.56 55 VAL B CA 1
ATOM 2727 C C . VAL B 1 55 ? -0.955 25.25 13.195 1 96.56 55 VAL B C 1
ATOM 2729 O O . VAL B 1 55 ? 0.209 25.141 12.805 1 96.56 55 VAL B O 1
ATOM 2732 N N . LEU B 1 56 ? -1.599 24.297 13.883 1 95.88 56 LEU B N 1
ATOM 2733 C CA . LEU B 1 56 ? -1.104 22.922 13.961 1 95.88 56 LEU B CA 1
ATOM 2734 C C . LEU B 1 56 ? -1.792 22.031 12.93 1 95.88 56 LEU B C 1
ATOM 2736 O O . LEU B 1 56 ? -2.998 22.156 12.695 1 95.88 56 LEU B O 1
ATOM 2740 N N . PHE B 1 57 ? -1.041 21.234 12.25 1 96.88 57 PHE B N 1
ATOM 2741 C CA . PHE B 1 57 ? -1.611 20.109 11.531 1 96.88 57 PHE B CA 1
ATOM 2742 C C . PHE B 1 57 ? -1.602 18.859 12.406 1 96.88 57 PHE B C 1
ATOM 2744 O O . PHE B 1 57 ? -0.539 18.391 12.828 1 96.88 57 PHE B O 1
ATOM 2751 N N . VAL B 1 58 ? -2.748 18.344 12.695 1 94.81 58 VAL B N 1
ATOM 2752 C CA . VAL B 1 58 ? -2.893 17.172 13.555 1 94.81 58 VAL B CA 1
ATOM 2753 C C . VAL B 1 58 ? -3.451 16.016 12.742 1 94.81 58 VAL B C 1
ATOM 2755 O O . VAL B 1 58 ? -4.625 16.016 12.367 1 94.81 58 VAL B O 1
ATOM 2758 N N . SER B 1 59 ? -2.623 15.031 12.531 1 95.56 59 SER B N 1
ATOM 2759 C CA . SER B 1 59 ? -3.051 13.852 11.781 1 95.56 59 SER B CA 1
ATOM 2760 C C . SER B 1 59 ? -3.521 12.742 12.719 1 95.56 59 SER B C 1
ATOM 2762 O O . SER B 1 59 ? -2.889 12.477 13.742 1 95.56 59 SER B O 1
ATOM 2764 N N . ILE B 1 60 ? -4.648 12.203 12.328 1 92.5 60 ILE B N 1
ATOM 2765 C CA . ILE B 1 60 ? -5.172 11.102 13.141 1 92.5 60 ILE B CA 1
ATOM 2766 C C . ILE B 1 60 ? -5.484 9.906 12.242 1 92.5 60 ILE B C 1
ATOM 2768 O O . ILE B 1 60 ? -5.855 10.078 11.078 1 92.5 60 ILE B O 1
ATOM 2772 N N . ASP B 1 61 ? -5.273 8.75 12.75 1 92.81 61 ASP B N 1
ATOM 2773 C CA . ASP B 1 61 ? -5.688 7.469 12.188 1 92.81 61 ASP B CA 1
ATOM 2774 C C . ASP B 1 61 ? -6.129 6.504 13.281 1 92.81 61 ASP B C 1
ATOM 2776 O O . ASP B 1 61 ? -5.477 6.391 14.32 1 92.81 61 ASP B O 1
ATOM 2780 N N . VAL B 1 62 ? -7.27 5.973 13.023 1 91.75 62 VAL B N 1
ATOM 2781 C CA . VAL B 1 62 ? -7.832 5.086 14.031 1 91.75 62 VAL B CA 1
ATOM 2782 C C . VAL B 1 62 ? -8.117 3.717 13.422 1 91.75 62 VAL B C 1
ATOM 2784 O O . VAL B 1 62 ? -8.641 3.625 12.305 1 91.75 62 VAL B O 1
ATOM 2787 N N . ALA B 1 63 ? -7.723 2.646 14.07 1 90.25 63 ALA B N 1
ATOM 2788 C CA . ALA B 1 63 ? -8.023 1.269 13.695 1 90.25 63 ALA B CA 1
ATOM 2789 C C . ALA B 1 63 ? -8.625 0.496 14.859 1 90.25 63 ALA B C 1
ATOM 2791 O O . ALA B 1 63 ? -8.492 0.904 16.016 1 90.25 63 ALA B O 1
ATOM 2792 N N . THR B 1 64 ? -9.336 -0.509 14.508 1 89.31 64 THR B N 1
ATOM 2793 C CA . THR B 1 64 ? -9.859 -1.412 15.531 1 89.31 64 THR B CA 1
ATOM 2794 C C . THR B 1 64 ? -8.898 -2.58 15.758 1 89.31 64 THR B C 1
ATOM 2796 O O . THR B 1 64 ? -8.109 -2.922 14.883 1 89.31 64 THR B O 1
ATOM 2799 N N . GLY B 1 65 ? -8.969 -3.127 16.953 1 85.12 65 GLY B N 1
ATOM 2800 C CA . GLY B 1 65 ? -8.133 -4.277 17.25 1 85.12 65 GLY B CA 1
ATOM 2801 C C . GLY B 1 65 ? -8.32 -5.426 16.281 1 85.12 65 GLY B C 1
ATOM 2802 O O . GLY B 1 65 ? -7.391 -6.188 16.016 1 85.12 65 GLY B O 1
ATOM 2803 N N . SER B 1 66 ? -9.461 -5.57 15.703 1 83.06 66 SER B N 1
ATOM 2804 C CA . SER B 1 66 ? -9.781 -6.656 14.781 1 83.06 66 SER B CA 1
ATOM 2805 C C . SER B 1 66 ? -8.984 -6.535 13.492 1 83.06 66 SER B C 1
ATOM 2807 O O . SER B 1 66 ? -8.859 -7.504 12.734 1 83.06 66 SER B O 1
ATOM 2809 N N . ASP B 1 67 ? -8.406 -5.363 13.328 1 82 67 ASP B N 1
ATOM 2810 C CA . ASP B 1 67 ? -7.617 -5.137 12.117 1 82 67 ASP B CA 1
ATOM 2811 C C . ASP B 1 67 ? -6.25 -5.812 12.219 1 82 67 ASP B C 1
ATOM 2813 O O . ASP B 1 67 ? -5.543 -5.941 11.219 1 82 67 ASP B O 1
ATOM 2817 N N . PHE B 1 68 ? -5.688 -6.246 13.359 1 77.5 68 PHE B N 1
ATOM 2818 C CA . PHE B 1 68 ? -4.312 -6.688 13.562 1 77.5 68 PHE B CA 1
ATOM 2819 C C . PHE B 1 68 ? -4.273 -8.148 13.992 1 77.5 68 PHE B C 1
ATOM 2821 O O . PHE B 1 68 ? -3.27 -8.617 14.539 1 77.5 68 PHE B O 1
ATOM 2828 N N . GLU B 1 69 ? -4.75 -8.953 13.328 1 70.75 69 GLU B N 1
ATOM 2829 C CA . GLU B 1 69 ? -4.801 -10.391 13.578 1 70.75 69 GLU B CA 1
ATOM 2830 C C . GLU B 1 69 ? -4.211 -10.734 14.945 1 70.75 69 GLU B C 1
ATOM 2832 O O . GLU B 1 69 ? -3.021 -11.031 15.055 1 70.75 69 GLU B O 1
ATOM 2837 N N . ASN B 1 70 ? -4.867 -10.695 15.984 1 67.94 70 ASN B N 1
ATOM 2838 C CA . ASN B 1 70 ? -4.602 -11.18 17.328 1 67.94 70 ASN B CA 1
ATOM 2839 C C . ASN B 1 70 ? -3.547 -10.336 18.047 1 67.94 70 ASN B C 1
ATOM 2841 O O . ASN B 1 70 ? -2.936 -10.781 19.016 1 67.94 70 ASN B O 1
ATOM 2845 N N . ARG B 1 71 ? -3.186 -9.273 17.516 1 72.81 71 ARG B N 1
ATOM 2846 C CA . ARG B 1 71 ? -2.205 -8.422 18.172 1 72.81 71 ARG B CA 1
ATOM 2847 C C . ARG B 1 71 ? -2.846 -7.633 19.312 1 72.81 71 ARG B C 1
ATOM 2849 O O . ARG B 1 71 ? -2.217 -7.402 20.344 1 72.81 71 ARG B O 1
ATOM 2856 N N . PHE B 1 72 ? -4.051 -7.254 19.016 1 76.69 72 PHE B N 1
ATOM 2857 C CA . PHE B 1 72 ? -4.809 -6.484 20 1 76.69 72 PHE B CA 1
ATOM 2858 C C . PHE B 1 72 ? -6.188 -7.098 20.219 1 76.69 72 PHE B C 1
ATOM 2860 O O . PHE B 1 72 ? -6.656 -7.891 19.406 1 76.69 72 PHE B O 1
ATOM 2867 N N . SER B 1 73 ? -6.773 -6.766 21.359 1 82.38 73 SER B N 1
ATOM 2868 C CA . SER B 1 73 ? -8.148 -7.199 21.594 1 82.38 73 SER B CA 1
ATOM 2869 C C . SER B 1 73 ? -9.078 -6.676 20.5 1 82.38 73 SER B C 1
ATOM 2871 O O . SER B 1 73 ? -8.969 -5.52 20.078 1 82.38 73 SER B O 1
ATOM 2873 N N . PRO B 1 74 ? -9.945 -7.496 20.016 1 81.25 74 PRO B N 1
ATOM 2874 C CA . PRO B 1 74 ? -10.812 -7.105 18.906 1 81.25 74 PRO B CA 1
ATOM 2875 C C . PRO B 1 74 ? -11.648 -5.863 19.219 1 81.25 74 PRO B C 1
ATOM 2877 O O . PRO B 1 74 ? -11.992 -5.102 18.312 1 81.25 74 PRO B O 1
ATOM 2880 N N . ASP B 1 75 ? -11.93 -5.602 20.422 1 81.88 75 ASP B N 1
ATOM 2881 C CA . ASP B 1 75 ? -12.797 -4.488 20.797 1 81.88 75 ASP B CA 1
ATOM 2882 C C . ASP B 1 75 ? -11.977 -3.244 21.141 1 81.88 75 ASP B C 1
ATOM 2884 O O . ASP B 1 75 ? -12.539 -2.189 21.438 1 81.88 75 ASP B O 1
ATOM 2888 N N . SER B 1 76 ? -10.672 -3.381 20.969 1 84.25 76 SER B N 1
ATOM 2889 C CA . SER B 1 76 ? -9.82 -2.238 21.281 1 84.25 76 SER B CA 1
ATOM 2890 C C . SER B 1 76 ? -9.695 -1.302 20.078 1 84.25 76 SER B C 1
ATOM 2892 O O . SER B 1 76 ? -10 -1.688 18.953 1 84.25 76 SER B O 1
ATOM 2894 N N . LEU B 1 77 ? -9.414 -0.041 20.375 1 86.56 77 LEU B N 1
ATOM 2895 C CA . LEU B 1 77 ? -9.086 0.943 19.359 1 86.56 77 LEU B CA 1
ATOM 2896 C C . LEU B 1 77 ? -7.605 1.31 19.406 1 86.56 77 LEU B C 1
ATOM 2898 O O . LEU B 1 77 ? -7.043 1.469 20.5 1 86.56 77 LEU B O 1
ATOM 2902 N N . CYS B 1 78 ? -6.973 1.28 18.312 1 87.38 78 CYS B N 1
ATOM 2903 C CA . CYS B 1 78 ? -5.613 1.777 18.156 1 87.38 78 CYS B CA 1
ATOM 2904 C C . CYS B 1 78 ? -5.605 3.158 17.5 1 87.38 78 CYS B C 1
ATOM 2906 O O . CYS B 1 78 ? -6.105 3.328 16.391 1 87.38 78 CYS B O 1
ATOM 2908 N N . ILE B 1 79 ? -5.121 4.109 18.188 1 88 79 ILE B N 1
ATOM 2909 C CA . ILE B 1 79 ? -5.199 5.496 17.734 1 88 79 ILE B CA 1
ATOM 2910 C C . ILE B 1 79 ? -3.793 6.039 17.5 1 88 79 ILE B C 1
ATOM 2912 O O . ILE B 1 79 ? -2.939 5.977 18.391 1 88 79 ILE B O 1
ATOM 2916 N N . GLY B 1 80 ? -3.557 6.488 16.312 1 89.94 80 GLY B N 1
ATOM 2917 C CA . GLY B 1 80 ? -2.332 7.191 15.977 1 89.94 80 GLY B CA 1
ATOM 2918 C C . GLY B 1 80 ? -2.533 8.688 15.789 1 89.94 80 GLY B C 1
ATOM 2919 O O . GLY B 1 80 ? -3.533 9.109 15.203 1 89.94 80 GLY B O 1
ATOM 2920 N N . VAL B 1 81 ? -1.598 9.453 16.359 1 90.62 81 VAL B N 1
ATOM 2921 C CA . VAL B 1 81 ? -1.653 10.906 16.234 1 90.62 81 VAL B CA 1
ATOM 2922 C C . VAL B 1 81 ? -0.274 11.445 15.859 1 90.62 81 VAL B C 1
ATOM 2924 O O . VAL B 1 81 ? 0.74 10.992 16.391 1 90.62 81 VAL B O 1
ATOM 2927 N N . SER B 1 82 ? -0.224 12.289 14.93 1 92.19 82 SER B N 1
ATOM 2928 C CA . SER B 1 82 ? 0.988 13.016 14.562 1 92.19 82 SER B CA 1
ATOM 2929 C C . SER B 1 82 ? 0.718 14.516 14.438 1 92.19 82 SER B C 1
ATOM 2931 O O . SER B 1 82 ? -0.31 14.922 13.891 1 92.19 82 SER B O 1
ATOM 2933 N N . VAL B 1 83 ? 1.634 15.328 14.977 1 93.62 83 VAL B N 1
ATOM 2934 C CA . VAL B 1 83 ? 1.412 16.766 15.023 1 93.62 83 VAL B CA 1
ATOM 2935 C C . VAL B 1 83 ? 2.564 17.484 14.328 1 93.62 83 VAL B C 1
ATOM 2937 O O . VAL B 1 83 ? 3.734 17.172 14.562 1 93.62 83 VAL B O 1
ATOM 2940 N N . LEU B 1 84 ? 2.248 18.375 13.461 1 95.94 84 LEU B N 1
ATOM 2941 C CA . LEU B 1 84 ? 3.195 19.297 12.836 1 95.94 84 LEU B CA 1
ATOM 2942 C C . LEU B 1 84 ? 2.855 20.75 13.172 1 95.94 84 LEU B C 1
ATOM 2944 O O . LEU B 1 84 ? 1.754 21.219 12.875 1 95.94 84 LEU B O 1
ATOM 2948 N N . ASP B 1 85 ? 3.762 21.375 13.836 1 94.31 85 ASP B N 1
ATOM 2949 C CA . ASP B 1 85 ? 3.629 22.797 14.148 1 94.31 85 ASP B CA 1
ATOM 2950 C C . ASP B 1 85 ? 4.215 23.656 13.039 1 94.31 85 ASP B C 1
ATOM 2952 O O . ASP B 1 85 ? 5.414 23.594 12.766 1 94.31 85 ASP B O 1
ATOM 2956 N N . THR B 1 86 ? 3.436 24.484 12.438 1 96.75 86 THR B N 1
ATOM 2957 C CA . THR B 1 86 ? 3.922 25.344 11.359 1 96.75 86 THR B CA 1
ATOM 2958 C C . THR B 1 86 ? 5.059 26.234 11.836 1 96.75 86 THR B C 1
ATOM 2960 O O . THR B 1 86 ? 5.906 26.656 11.047 1 96.75 86 THR B O 1
ATOM 2963 N N . ARG B 1 87 ? 5.141 26.531 13.094 1 95.5 87 ARG B N 1
ATOM 2964 C CA . ARG B 1 87 ? 6.219 27.344 13.648 1 95.5 87 ARG B CA 1
ATOM 2965 C C . ARG B 1 87 ? 7.57 26.672 13.453 1 95.5 87 ARG B C 1
ATOM 2967 O O . ARG B 1 87 ? 8.594 27.344 13.336 1 95.5 87 ARG B O 1
ATOM 2974 N N . SER B 1 88 ? 7.52 25.359 13.43 1 95.19 88 SER B N 1
ATOM 2975 C CA . SER B 1 88 ? 8.758 24.594 13.258 1 95.19 88 SER B CA 1
ATOM 2976 C C . SER B 1 88 ? 9.297 24.734 11.836 1 95.19 88 SER B C 1
ATOM 2978 O O . SER B 1 88 ? 10.453 24.391 11.57 1 95.19 88 SER B O 1
ATOM 2980 N N . LEU B 1 89 ? 8.508 25.281 10.938 1 96.75 89 LEU B N 1
ATOM 2981 C CA . LEU B 1 89 ? 8.883 25.375 9.531 1 96.75 89 LEU B CA 1
ATOM 2982 C C . LEU B 1 89 ? 9.453 26.75 9.203 1 96.75 89 LEU B C 1
ATOM 2984 O O . LEU B 1 89 ? 9.852 27 8.07 1 96.75 89 LEU B O 1
ATOM 2988 N N . THR B 1 90 ? 9.453 27.656 10.141 1 95.56 90 THR B N 1
ATOM 2989 C CA . THR B 1 90 ? 9.883 29.031 9.891 1 95.56 90 THR B CA 1
ATOM 2990 C C . THR B 1 90 ? 11.406 29.141 9.898 1 95.56 90 THR B C 1
ATOM 2992 O O . THR B 1 90 ? 11.977 30.047 9.297 1 95.56 90 THR B O 1
ATOM 2995 N N . LYS B 1 91 ? 12.062 28.234 10.602 1 94.75 91 LYS B N 1
ATOM 2996 C CA . LYS B 1 91 ? 13.516 28.203 10.641 1 94.75 91 LYS B CA 1
ATOM 2997 C C . LYS B 1 91 ? 14.078 27.219 9.617 1 94.75 91 LYS B C 1
ATOM 2999 O O . LYS B 1 91 ? 13.406 26.25 9.242 1 94.75 91 LYS B O 1
ATOM 3004 N N . PRO B 1 92 ? 15.281 27.516 9.203 1 95.5 92 PRO B N 1
ATOM 3005 C CA . PRO B 1 92 ? 15.883 26.578 8.242 1 95.5 92 PRO B CA 1
ATOM 3006 C C . PRO B 1 92 ? 16.016 25.172 8.805 1 95.5 92 PRO B C 1
ATOM 3008 O O . PRO B 1 92 ? 16.391 25 9.969 1 95.5 92 PRO B O 1
ATOM 3011 N N . ILE B 1 93 ? 15.672 24.188 8.055 1 97.12 93 ILE B N 1
ATOM 3012 C CA . ILE B 1 93 ? 15.812 22.781 8.375 1 97.12 93 ILE B CA 1
ATOM 3013 C C . ILE B 1 93 ? 16.859 22.141 7.453 1 97.12 93 ILE B C 1
ATOM 3015 O O . ILE B 1 93 ? 16.594 21.922 6.266 1 97.12 93 ILE B O 1
ATOM 3019 N N . GLU B 1 94 ? 18 21.766 8.031 1 95.19 94 GLU B N 1
ATOM 3020 C CA . GLU B 1 94 ? 19.125 21.328 7.195 1 95.19 94 GLU B CA 1
ATOM 3021 C C . GLU B 1 94 ? 19.531 19.906 7.539 1 95.19 94 GLU B C 1
ATOM 3023 O O . GLU B 1 94 ? 20.141 19.219 6.715 1 95.19 94 GLU B O 1
ATOM 3028 N N . THR B 1 95 ? 19.172 19.469 8.695 1 95 95 THR B N 1
ATOM 3029 C CA . THR B 1 95 ? 19.594 18.141 9.117 1 95 95 THR B CA 1
ATOM 3030 C C . THR B 1 95 ? 18.375 17.219 9.305 1 95 95 THR B C 1
ATOM 3032 O O . THR B 1 95 ? 17.25 17.703 9.414 1 95 95 THR B O 1
ATOM 3035 N N . ASP B 1 96 ? 18.625 15.961 9.383 1 92.88 96 ASP B N 1
ATOM 3036 C CA . ASP B 1 96 ? 17.578 14.984 9.617 1 92.88 96 ASP B CA 1
ATOM 3037 C C . ASP B 1 96 ? 16.984 15.141 11.016 1 92.88 96 ASP B C 1
ATOM 3039 O O . ASP B 1 96 ? 15.781 14.922 11.219 1 92.88 96 ASP B O 1
ATOM 3043 N N . GLU B 1 97 ? 17.797 15.531 11.867 1 93.25 97 GLU B N 1
ATOM 3044 C CA . GLU B 1 97 ? 17.344 15.734 13.242 1 93.25 97 GLU B CA 1
ATOM 3045 C C . GLU B 1 97 ? 16.344 16.891 13.336 1 93.25 97 GLU B C 1
ATOM 3047 O O . GLU B 1 97 ? 15.336 16.797 14.039 1 93.25 97 GLU B O 1
ATOM 3052 N N . GLU B 1 98 ? 16.703 17.906 12.648 1 94.25 98 GLU B N 1
ATOM 3053 C CA . GLU B 1 98 ? 15.805 19.062 12.625 1 94.25 98 GLU B CA 1
ATOM 3054 C C . GLU B 1 98 ? 14.484 18.719 11.938 1 94.25 98 GLU B C 1
ATOM 3056 O O . GLU B 1 98 ? 13.422 19.156 12.383 1 94.25 98 GLU B O 1
ATOM 3061 N N . ALA B 1 99 ? 14.57 17.969 10.883 1 95.25 99 ALA B N 1
ATOM 3062 C CA . ALA B 1 99 ? 13.375 17.531 10.164 1 95.25 99 ALA B CA 1
ATOM 3063 C C . ALA B 1 99 ? 12.5 16.641 11.047 1 95.25 99 ALA B C 1
ATOM 3065 O O . ALA B 1 99 ? 11.273 16.797 11.062 1 95.25 99 ALA B O 1
ATOM 3066 N N . GLU B 1 100 ? 13.125 15.742 11.758 1 92.5 100 GLU B N 1
ATOM 3067 C CA . GLU B 1 100 ? 12.422 14.828 12.656 1 92.5 100 GLU B CA 1
ATOM 3068 C C . GLU B 1 100 ? 11.742 15.586 13.789 1 92.5 100 GLU B C 1
ATOM 3070 O O . GLU B 1 100 ? 10.656 15.195 14.234 1 92.5 100 GLU B O 1
ATOM 3075 N N . ALA B 1 101 ? 12.367 16.688 14.156 1 92.56 101 ALA B N 1
ATOM 3076 C CA . ALA B 1 101 ? 11.859 17.469 15.281 1 92.56 101 ALA B CA 1
ATOM 3077 C C . ALA B 1 101 ? 10.625 18.266 14.883 1 92.56 101 ALA B C 1
ATOM 3079 O O . ALA B 1 101 ? 9.898 18.766 15.742 1 92.56 101 ALA B O 1
ATOM 3080 N N . ALA B 1 102 ? 10.344 18.328 13.617 1 94.25 102 ALA B N 1
ATOM 3081 C CA . ALA B 1 102 ? 9.219 19.125 13.133 1 94.25 102 ALA B CA 1
ATOM 3082 C C . ALA B 1 102 ? 7.895 18.406 13.391 1 94.25 102 ALA B C 1
ATOM 3084 O O . ALA B 1 102 ? 6.832 19.031 13.375 1 94.25 102 ALA B O 1
ATOM 3085 N N . THR B 1 103 ? 7.945 17.109 13.531 1 92.38 103 THR B N 1
ATOM 3086 C CA . THR B 1 103 ? 6.734 16.328 13.758 1 92.38 103 THR B CA 1
ATOM 3087 C C . THR B 1 103 ? 6.879 15.453 15.008 1 92.38 103 THR B C 1
ATOM 3089 O O . THR B 1 103 ? 7.969 14.969 15.312 1 92.38 103 THR B O 1
ATOM 3092 N N . HIS B 1 104 ? 5.809 15.297 15.719 1 88.75 104 HIS B N 1
ATOM 3093 C CA . HIS B 1 104 ? 5.719 14.406 16.859 1 88.75 104 HIS B CA 1
ATOM 3094 C C . HIS B 1 104 ? 4.578 13.406 16.703 1 88.75 104 HIS B C 1
ATOM 3096 O O . HIS B 1 104 ? 3.439 13.789 16.422 1 88.75 104 HIS B O 1
ATOM 3102 N N . SER B 1 105 ? 4.938 12.133 16.797 1 87.5 105 SER B N 1
ATOM 3103 C CA . SER B 1 105 ? 3.945 11.086 16.578 1 87.5 105 SER B CA 1
ATOM 3104 C C . SER B 1 105 ? 3.748 10.234 17.812 1 87.5 105 SER B C 1
ATOM 3106 O O . SER B 1 105 ? 4.699 9.977 18.562 1 87.5 105 SER B O 1
ATOM 3108 N N . TYR B 1 106 ? 2.502 9.836 17.984 1 83.44 106 TYR B N 1
ATOM 3109 C CA . TYR B 1 106 ? 2.104 9.016 19.125 1 83.44 106 TYR B CA 1
ATOM 3110 C C . TYR B 1 106 ? 1.149 7.906 18.688 1 83.44 106 TYR B C 1
ATOM 3112 O O . TYR B 1 106 ? 0.488 8.016 17.656 1 83.44 106 TYR B O 1
ATOM 3120 N N . GLN B 1 107 ? 1.188 6.797 19.375 1 83.62 107 GLN B N 1
ATOM 3121 C CA . GLN B 1 107 ? 0.226 5.719 19.188 1 83.62 107 GLN B CA 1
ATOM 3122 C C . GLN B 1 107 ? -0.249 5.148 20.516 1 83.62 107 GLN B C 1
ATOM 3124 O O . GLN B 1 107 ? 0.547 4.977 21.438 1 83.62 107 GLN B O 1
ATOM 3129 N N . ASN B 1 108 ? -1.544 4.945 20.562 1 80.88 108 ASN B N 1
ATOM 3130 C CA . ASN B 1 108 ? -2.158 4.391 21.766 1 80.88 108 ASN B CA 1
ATOM 3131 C C . ASN B 1 108 ? -3.168 3.297 21.438 1 80.88 108 ASN B C 1
ATOM 3133 O O . ASN B 1 108 ? -3.893 3.402 20.438 1 80.88 108 ASN B O 1
ATOM 3137 N N . VAL B 1 109 ? -3.15 2.193 22.094 1 78.94 109 VAL B N 1
ATOM 3138 C CA . VAL B 1 109 ? -4.152 1.14 21.969 1 78.94 109 VAL B CA 1
ATOM 3139 C C . VAL B 1 109 ? -5.055 1.146 23.203 1 78.94 109 VAL B C 1
ATOM 3141 O O . VAL B 1 109 ? -4.57 1.177 24.344 1 78.94 109 VAL B O 1
ATOM 3144 N N . THR B 1 110 ? -6.207 1.288 22.922 1 74.94 110 THR B N 1
ATOM 3145 C CA . THR B 1 110 ? -7.137 1.294 24.047 1 74.94 110 THR B CA 1
ATOM 3146 C C . THR B 1 110 ? -7.285 -0.106 24.641 1 74.94 110 THR B C 1
ATOM 3148 O O . THR B 1 110 ? -7.234 -1.1 23.906 1 74.94 110 THR B O 1
ATOM 3151 N N . LYS B 1 111 ? -6.422 -0.491 25.766 1 60.16 111 LYS B N 1
ATOM 3152 C CA . LYS B 1 111 ? -6.555 -1.807 26.375 1 60.16 111 LYS B CA 1
ATOM 3153 C C . LYS B 1 111 ? -8.016 -2.238 26.438 1 60.16 111 LYS B C 1
ATOM 3155 O O . LYS B 1 111 ? -8.922 -1.416 26.281 1 60.16 111 LYS B O 1
ATOM 3160 N N . ASP B 1 112 ? -8.32 -3.764 26.969 1 42.47 112 ASP B N 1
ATOM 3161 C CA . ASP B 1 112 ? -9.523 -4.23 27.641 1 42.47 112 ASP B CA 1
ATOM 3162 C C . ASP B 1 112 ? -10.164 -3.109 28.469 1 42.47 112 ASP B C 1
ATOM 3164 O O . ASP B 1 112 ? -9.492 -2.139 28.828 1 42.47 112 ASP B O 1
ATOM 3168 N N . TYR B 1 113 ? -11.492 -3.279 29.062 1 35 113 TYR B N 1
ATOM 3169 C CA . TYR B 1 113 ? -12.164 -2.5 30.094 1 35 113 TYR B CA 1
ATOM 3170 C C . TYR B 1 113 ? -11.156 -1.93 31.078 1 35 113 TYR B C 1
ATOM 3172 O O . TYR B 1 113 ? -11.469 -1.009 31.844 1 35 113 TYR B O 1
ATOM 3180 N N . GLY B 1 114 ? -10.352 -2.74 31.781 1 34.12 114 GLY B N 1
ATOM 3181 C CA . GLY B 1 114 ? -9.805 -2.107 32.969 1 34.12 114 GLY B CA 1
ATOM 3182 C C . GLY B 1 114 ? -8.859 -0.959 32.656 1 34.12 114 GLY B C 1
ATOM 3183 O O . GLY B 1 114 ? -8.766 0.001 33.406 1 34.12 114 GLY B O 1
ATOM 3184 N N . LEU B 1 115 ? -7.695 -1.279 32.188 1 32.84 115 LEU B N 1
ATOM 3185 C CA . LEU B 1 115 ? -6.789 -0.136 32.219 1 32.84 115 LEU B CA 1
ATOM 3186 C C . LEU B 1 115 ? -7.051 0.798 31.031 1 32.84 115 LEU B C 1
ATOM 3188 O O . LEU B 1 115 ? -6.848 0.419 29.875 1 32.84 115 LEU B O 1
ATOM 3192 N N . THR B 1 116 ? -8.18 1.447 30.953 1 33.84 116 THR B N 1
ATOM 3193 C CA . THR B 1 116 ? -8.391 2.762 30.359 1 33.84 116 THR B CA 1
ATOM 3194 C C . THR B 1 116 ? -7.062 3.488 30.156 1 33.84 116 THR B C 1
ATOM 3196 O O . THR B 1 116 ? -6.539 4.094 31.094 1 33.84 116 THR B O 1
ATOM 3199 N N . GLN B 1 117 ? -6.035 2.799 30.141 1 33.06 117 GLN B N 1
ATOM 3200 C CA . GLN B 1 117 ? -5.023 3.848 30.062 1 33.06 117 GLN B CA 1
ATOM 3201 C C . GLN B 1 117 ? -5.414 4.902 29.016 1 33.06 117 GLN B C 1
ATOM 3203 O O . GLN B 1 117 ? -5.887 4.566 27.938 1 33.06 117 GLN B O 1
ATOM 3208 N N . LYS B 1 118 ? -5.75 6.016 29.438 1 35.28 118 LYS B N 1
ATOM 3209 C CA . LYS B 1 118 ? -5.953 7.355 28.906 1 35.28 118 LYS B CA 1
ATOM 3210 C C . LYS B 1 118 ? -5.246 7.516 27.562 1 35.28 118 LYS B C 1
ATOM 3212 O O . LYS B 1 118 ? -4.059 7.215 27.438 1 35.28 118 LYS B O 1
ATOM 3217 N N . PHE B 1 119 ? -5.723 7.066 26.516 1 39.34 119 PHE B N 1
ATOM 3218 C CA . PHE B 1 119 ? -5.242 7.883 25.406 1 39.34 119 PHE B CA 1
ATOM 3219 C C . PHE B 1 119 ? -4.473 9.094 25.922 1 39.34 119 PHE B C 1
ATOM 3221 O O . PHE B 1 119 ? -5.047 9.977 26.562 1 39.34 119 PHE B O 1
ATOM 3228 N N . ARG B 1 120 ? -3.449 8.883 26.562 1 38.12 120 ARG B N 1
ATOM 3229 C CA . ARG B 1 120 ? -2.768 10.117 26.938 1 38.12 120 ARG B CA 1
ATOM 3230 C C . ARG B 1 120 ? -3.035 11.211 25.922 1 38.12 120 ARG B C 1
ATOM 3232 O O . ARG B 1 120 ? -2.152 11.57 25.125 1 38.12 120 ARG B O 1
ATOM 3239 N N . TYR B 1 121 ? -4.184 11.078 25.266 1 43.56 121 TYR B N 1
ATOM 3240 C CA . TYR B 1 121 ? -4.711 12.328 24.734 1 43.56 121 TYR B CA 1
ATOM 3241 C C . TYR B 1 121 ? -4.258 13.516 25.562 1 43.56 121 TYR B C 1
ATOM 3243 O O . TYR B 1 121 ? -4.219 14.648 25.078 1 43.56 121 TYR B O 1
ATOM 3251 N N . GLY B 1 122 ? -4.047 13.055 26.75 1 44.28 122 GLY B N 1
ATOM 3252 C CA . GLY B 1 122 ? -3.486 14.078 27.625 1 44.28 122 GLY B CA 1
ATOM 3253 C C . GLY B 1 122 ? -2.227 14.711 27.062 1 44.28 122 GLY B C 1
ATOM 3254 O O . GLY B 1 122 ? -2.09 15.938 27.062 1 44.28 122 GLY B O 1
ATOM 3255 N N . GLU B 1 123 ? -1.497 13.727 26.531 1 52.88 123 GLU B N 1
ATOM 3256 C CA . GLU B 1 123 ? -0.26 14.312 26.016 1 52.88 123 GLU B CA 1
ATOM 3257 C C . GLU B 1 123 ? -0.505 15.086 24.734 1 52.88 123 GLU B C 1
ATOM 3259 O O . GLU B 1 123 ? 0.101 16.141 24.5 1 52.88 123 GLU B O 1
ATOM 3264 N N . THR B 1 124 ? -1.563 14.5 23.922 1 57.12 124 THR B N 1
ATOM 3265 C CA . THR B 1 124 ? -1.848 15.25 22.703 1 57.12 124 THR B CA 1
ATOM 3266 C C . THR B 1 124 ? -2.686 16.484 23.016 1 57.12 124 THR B C 1
ATOM 3268 O O . THR B 1 124 ? -2.553 17.516 22.359 1 57.12 124 THR B O 1
ATOM 3271 N N . ARG B 1 125 ? -3.469 16.297 24 1 60.03 125 ARG B N 1
ATOM 3272 C CA . ARG B 1 125 ? -4.297 17.438 24.359 1 60.03 125 ARG B CA 1
ATOM 3273 C C . ARG B 1 125 ? -3.434 18.656 24.703 1 60.03 125 ARG B C 1
ATOM 3275 O O . ARG B 1 125 ? -3.748 19.781 24.312 1 60.03 125 ARG B O 1
ATOM 3282 N N . HIS B 1 126 ? -2.471 18.25 25.344 1 61.47 126 HIS B N 1
ATOM 3283 C CA . HIS B 1 126 ? -1.602 19.359 25.734 1 61.47 126 HIS B CA 1
ATOM 3284 C C . HIS B 1 126 ? -0.943 20 24.516 1 61.47 126 HIS B C 1
ATOM 3286 O O . HIS B 1 126 ? -0.593 21.172 24.531 1 61.47 126 HIS B O 1
ATOM 3292 N N . LEU B 1 127 ? -1.067 19.188 23.484 1 62.22 127 LEU B N 1
ATOM 3293 C CA . LEU B 1 127 ? -0.381 19.703 22.297 1 62.22 127 LEU B CA 1
ATOM 3294 C C . LEU B 1 127 ? -1.283 20.641 21.516 1 62.22 127 LEU B C 1
ATOM 3296 O O . LEU B 1 127 ? -0.796 21.516 20.797 1 62.22 127 LEU B O 1
ATOM 3300 N N . ILE B 1 128 ? -2.646 20.375 21.766 1 71.5 128 ILE B N 1
ATOM 3301 C CA . ILE B 1 128 ? -3.514 21.141 20.875 1 71.5 128 ILE B CA 1
ATOM 3302 C C . ILE B 1 128 ? -4.309 22.172 21.688 1 71.5 128 ILE B C 1
ATOM 3304 O O . ILE B 1 128 ? -5.078 22.953 21.109 1 71.5 128 ILE B O 1
ATOM 3308 N N . GLU B 1 129 ? -4.27 22.219 23 1 73.12 129 GLU B N 1
ATOM 3309 C CA . GLU B 1 129 ? -5.188 22.953 23.859 1 73.12 129 GLU B CA 1
ATOM 3310 C C . GLU B 1 129 ? -5.195 24.438 23.484 1 73.12 129 GLU B C 1
ATOM 3312 O O . GLU B 1 129 ? -6.262 25.062 23.406 1 73.12 129 GLU B O 1
ATOM 3317 N N . ASP B 1 130 ? -4.133 25.156 23.219 1 80.06 130 ASP B N 1
ATOM 3318 C CA . ASP B 1 130 ? -4.156 26.594 23.016 1 80.06 130 ASP B CA 1
ATOM 3319 C C . ASP B 1 130 ? -3.752 26.953 21.578 1 80.06 130 ASP B C 1
ATOM 3321 O O . ASP B 1 130 ? -3.252 28.047 21.328 1 80.06 130 ASP B O 1
ATOM 3325 N N . ARG B 1 131 ? -4.074 26 20.688 1 88.94 131 ARG B N 1
ATOM 3326 C CA . ARG B 1 131 ? -3.662 26.234 19.297 1 88.94 131 ARG B CA 1
ATOM 3327 C C . ARG B 1 131 ? -4.793 25.922 18.328 1 88.94 131 ARG B C 1
ATOM 3329 O O . ARG B 1 131 ? -5.59 25.016 18.578 1 88.94 131 ARG B O 1
ATOM 3336 N N . ASN B 1 132 ? -4.938 26.828 17.344 1 93 132 ASN B N 1
ATOM 3337 C CA . ASN B 1 132 ? -5.77 26.422 16.219 1 93 132 ASN B CA 1
ATOM 3338 C C . ASN B 1 132 ? -5.156 25.25 15.461 1 93 132 ASN B C 1
ATOM 3340 O O . ASN B 1 132 ? -3.938 25.172 15.297 1 93 132 ASN B O 1
ATOM 3344 N N . TYR B 1 133 ? -5.977 24.297 15.148 1 94.06 133 TYR B N 1
ATOM 3345 C CA . TYR B 1 133 ? -5.41 23.156 14.43 1 94.06 133 TYR B CA 1
ATOM 3346 C C . TYR B 1 133 ? -6.367 22.672 13.352 1 94.06 133 TYR B C 1
ATOM 3348 O O . TYR B 1 133 ? -7.566 22.953 13.391 1 94.06 133 TYR B O 1
ATOM 3356 N N . VAL B 1 134 ? -5.797 22.078 12.336 1 95.81 134 VAL B N 1
ATOM 3357 C CA . VAL B 1 134 ? -6.496 21.406 11.25 1 95.81 134 VAL B CA 1
ATOM 3358 C C . VAL B 1 134 ? -6.301 19.891 11.375 1 95.81 134 VAL B C 1
ATOM 3360 O O . VAL B 1 134 ? -5.184 19.422 11.602 1 95.81 134 VAL B O 1
ATOM 3363 N N . LEU B 1 135 ? -7.387 19.188 11.32 1 95.12 135 LEU B N 1
ATOM 3364 C CA . LEU B 1 135 ? -7.293 17.734 11.328 1 95.12 135 LEU B CA 1
ATOM 3365 C C . LEU B 1 135 ? -6.949 17.188 9.945 1 95.12 135 LEU B C 1
ATOM 3367 O O . LEU B 1 135 ? -7.555 17.594 8.945 1 95.12 135 LEU B O 1
ATOM 3371 N N . VAL B 1 136 ? -5.941 16.359 9.922 1 97.25 136 VAL B N 1
ATOM 3372 C CA . VAL B 1 136 ? -5.457 15.812 8.664 1 97.25 136 VAL B CA 1
ATOM 3373 C C . VAL B 1 136 ? -5.594 14.289 8.68 1 97.25 136 VAL B C 1
ATOM 3375 O O . VAL B 1 136 ? -5.363 13.648 9.711 1 97.25 136 VAL B O 1
ATOM 3378 N N . GLY B 1 137 ? -5.973 13.719 7.586 1 96.38 137 GLY B N 1
ATOM 3379 C CA . GLY B 1 137 ? -6.035 12.273 7.48 1 96.38 137 GLY B CA 1
ATOM 3380 C C . GLY B 1 137 ? -6.406 11.789 6.09 1 96.38 137 GLY B C 1
ATOM 3381 O O . GLY B 1 137 ? -6.566 12.594 5.172 1 96.38 137 GLY B O 1
ATOM 3382 N N . SER B 1 138 ? -6.492 10.492 5.844 1 94.12 138 SER B N 1
ATOM 3383 C CA . SER B 1 138 ? -6.84 9.867 4.574 1 94.12 138 SER B CA 1
ATOM 3384 C C . SER B 1 138 ? -8.242 9.258 4.621 1 94.12 138 SER B C 1
ATOM 3386 O O . SER B 1 138 ? -8.844 9 3.58 1 94.12 138 SER B O 1
ATOM 3388 N N . GLU B 1 139 ? -8.812 9.047 5.715 1 90.69 139 GLU B N 1
ATOM 3389 C CA . GLU B 1 139 ? -10.156 8.531 5.984 1 90.69 139 GLU B CA 1
ATOM 3390 C C . GLU B 1 139 ? -10.734 9.156 7.25 1 90.69 139 GLU B C 1
ATOM 3392 O O . GLU B 1 139 ? -11.195 8.438 8.141 1 90.69 139 GLU B O 1
ATOM 3397 N N . LEU B 1 140 ? -10.781 10.422 7.203 1 91.25 140 LEU B N 1
ATOM 3398 C CA . LEU B 1 140 ? -11.039 11.172 8.43 1 91.25 140 LEU B CA 1
ATOM 3399 C C . LEU B 1 140 ? -12.469 10.953 8.906 1 91.25 140 LEU B C 1
ATOM 3401 O O . LEU B 1 140 ? -12.727 10.898 10.109 1 91.25 140 LEU B O 1
ATOM 3405 N N . GLN B 1 141 ? -13.367 10.883 7.973 1 88.94 141 GLN B N 1
ATOM 3406 C CA . GLN B 1 141 ? -14.75 10.664 8.383 1 88.94 141 GLN B CA 1
ATOM 3407 C C . GLN B 1 141 ? -14.891 9.391 9.211 1 88.94 141 GLN B C 1
ATOM 3409 O O . GLN B 1 141 ? -15.484 9.406 10.289 1 88.94 141 GLN B O 1
ATOM 3414 N N . ARG B 1 142 ? -14.328 8.312 8.672 1 91 142 ARG B N 1
ATOM 3415 C CA . ARG B 1 142 ? -14.359 7.039 9.383 1 91 142 ARG B CA 1
ATOM 3416 C C . ARG B 1 142 ? -13.633 7.141 10.719 1 91 142 ARG B C 1
ATOM 3418 O O . ARG B 1 142 ? -14.133 6.656 11.742 1 91 142 ARG B O 1
ATOM 3425 N N . ASP B 1 143 ? -12.508 7.785 10.742 1 91.25 143 ASP B N 1
ATOM 3426 C CA . ASP B 1 143 ? -11.719 7.918 11.953 1 91.25 143 ASP B CA 1
ATOM 3427 C C . ASP B 1 143 ? -12.469 8.711 13.023 1 91.25 143 ASP B C 1
ATOM 3429 O O . ASP B 1 143 ? -12.461 8.336 14.195 1 91.25 143 ASP B O 1
ATOM 3433 N N . CYS B 1 144 ? -13.102 9.766 12.578 1 89.12 144 CYS B N 1
ATOM 3434 C CA . CYS B 1 144 ? -13.852 10.602 13.516 1 89.12 144 CYS B CA 1
ATOM 3435 C C . CYS B 1 144 ? -15.039 9.836 14.094 1 89.12 144 CYS B C 1
ATOM 3437 O O . CYS B 1 144 ? -15.359 9.984 15.273 1 89.12 144 CYS B O 1
ATOM 3439 N N . GLU B 1 145 ? -15.648 9.023 13.336 1 88.81 145 GLU B N 1
ATOM 3440 C CA . GLU B 1 145 ? -16.766 8.211 13.82 1 88.81 145 GLU B CA 1
ATOM 3441 C C . GLU B 1 145 ? -16.281 7.195 14.859 1 88.81 145 GLU B C 1
ATOM 3443 O O . GLU B 1 145 ? -16.953 6.965 15.859 1 88.81 145 GLU B O 1
ATOM 3448 N N . LEU B 1 146 ? -15.195 6.613 14.586 1 87.94 146 LEU B N 1
ATOM 3449 C CA . LEU B 1 146 ? -14.625 5.656 15.531 1 87.94 146 LEU B CA 1
ATOM 3450 C C . LEU B 1 146 ? -14.25 6.344 16.844 1 87.94 146 LEU B C 1
ATOM 3452 O O . LEU B 1 146 ? -14.461 5.793 17.922 1 87.94 146 LEU B O 1
ATOM 3456 N N . LEU B 1 147 ? -13.711 7.559 16.719 1 83.62 147 LEU B N 1
ATOM 3457 C CA . LEU B 1 147 ? -13.367 8.32 17.906 1 83.62 147 LEU B CA 1
ATOM 3458 C C . LEU B 1 147 ? -14.609 8.648 18.719 1 83.62 147 LEU B C 1
ATOM 3460 O O . LEU B 1 147 ? -14.555 8.68 19.953 1 83.62 147 LEU B O 1
ATOM 3464 N N . LYS B 1 148 ? -15.641 8.914 18.078 1 82.44 148 LYS B N 1
ATOM 3465 C CA . LYS B 1 148 ? -16.906 9.211 18.75 1 82.44 148 LYS B CA 1
ATOM 3466 C C . LYS B 1 148 ? -17.375 8.023 19.578 1 82.44 148 LYS B C 1
ATOM 3468 O O . LYS B 1 148 ? -18 8.203 20.625 1 82.44 148 LYS B O 1
ATOM 3473 N N . THR B 1 149 ? -17.078 6.824 19.078 1 80.19 149 THR B N 1
ATOM 3474 C CA . THR B 1 149 ? -17.5 5.621 19.781 1 80.19 149 THR B CA 1
ATOM 3475 C C . THR B 1 149 ? -16.703 5.434 21.062 1 80.19 149 THR B C 1
ATOM 3477 O O . THR B 1 149 ? -17.141 4.734 21.984 1 80.19 149 THR B O 1
ATOM 3480 N N . LEU B 1 150 ? -15.531 5.977 21.109 1 74.88 150 LEU B N 1
ATOM 3481 C CA . LEU B 1 150 ? -14.695 5.867 22.297 1 74.88 150 LEU B CA 1
ATOM 3482 C C . LEU B 1 150 ? -15.227 6.762 23.406 1 74.88 150 LEU B C 1
ATOM 3484 O O . LEU B 1 150 ? -15.406 6.309 24.547 1 74.88 150 LEU B O 1
ATOM 3488 N N . SER B 1 151 ? -15.211 8.062 23.25 1 67.5 151 SER B N 1
ATOM 3489 C CA . SER B 1 151 ? -15.781 9.008 24.203 1 67.5 151 SER B CA 1
ATOM 3490 C C . SER B 1 151 ? -16.188 10.305 23.516 1 67.5 151 SER B C 1
ATOM 3492 O O . SER B 1 151 ? -15.641 10.672 22.484 1 67.5 151 SER B O 1
ATOM 3494 N N . PHE B 1 152 ? -17.094 10.859 24.219 1 57.78 152 PHE B N 1
ATOM 3495 C CA . PHE B 1 152 ? -17.531 12.172 23.734 1 57.78 152 PHE B CA 1
ATOM 3496 C C . PHE B 1 152 ? -16.359 13.148 23.703 1 57.78 152 PHE B C 1
ATOM 3498 O O . PHE B 1 152 ? -16.234 13.945 22.781 1 57.78 152 PHE B O 1
ATOM 3505 N N . SER B 1 153 ? -15.531 13.023 24.672 1 59.09 153 SER B N 1
ATOM 3506 C CA . SER B 1 153 ? -14.391 13.93 24.766 1 59.09 153 SER B CA 1
ATOM 3507 C C . SER B 1 153 ? -13.406 13.711 23.625 1 59.09 153 SER B C 1
ATOM 3509 O O . SER B 1 153 ? -12.82 14.664 23.109 1 59.09 153 SER B O 1
ATOM 3511 N N . SER B 1 154 ? -13.297 12.5 23.141 1 59.28 154 SER B N 1
ATOM 3512 C CA . SER B 1 154 ? -12.398 12.203 22.031 1 59.28 154 SER B CA 1
ATOM 3513 C C . SER B 1 154 ? -12.938 12.781 20.719 1 59.28 154 SER B C 1
ATOM 3515 O O . SER B 1 154 ? -12.164 13.234 19.875 1 59.28 154 SER B O 1
ATOM 3517 N N . TRP B 1 155 ? -14.141 12.898 20.703 1 62.91 155 TRP B N 1
ATOM 3518 C CA . TRP B 1 155 ? -14.82 13.484 19.562 1 62.91 155 TRP B CA 1
ATOM 3519 C C . TRP B 1 155 ? -14.617 14.992 19.516 1 62.91 155 TRP B C 1
ATOM 3521 O O . TRP B 1 155 ? -14.641 15.594 18.438 1 62.91 155 TRP B O 1
ATOM 3531 N N . THR B 1 156 ? -14.32 15.445 20.578 1 70.88 156 THR B N 1
ATOM 3532 C CA . THR B 1 156 ? -14.164 16.891 20.656 1 70.88 156 THR B CA 1
ATOM 3533 C C . THR B 1 156 ? -13 17.375 19.797 1 70.88 156 THR B C 1
ATOM 3535 O O . THR B 1 156 ? -13 18.5 19.312 1 70.88 156 THR B O 1
ATOM 3538 N N . ILE B 1 157 ? -12.141 16.438 19.469 1 77.88 157 ILE B N 1
ATOM 3539 C CA . ILE B 1 157 ? -11 16.812 18.656 1 77.88 157 ILE B CA 1
ATOM 3540 C C . ILE B 1 157 ? -11.461 17.109 17.219 1 77.88 157 ILE B C 1
ATOM 3542 O O . ILE B 1 157 ? -10.953 18.016 16.578 1 77.88 157 ILE B O 1
ATOM 3546 N N . ALA B 1 158 ? -12.383 16.344 16.828 1 82.44 158 ALA B N 1
ATOM 3547 C CA . ALA B 1 158 ? -12.914 16.531 15.484 1 82.44 158 ALA B CA 1
ATOM 3548 C C . ALA B 1 158 ? -13.781 17.781 15.398 1 82.44 158 ALA B C 1
ATOM 3550 O O . ALA B 1 158 ? -13.727 18.516 14.414 1 82.44 158 ALA B O 1
ATOM 3551 N N . GLU B 1 159 ? -14.469 18.078 16.406 1 82.44 159 GLU B N 1
ATOM 3552 C CA . GLU B 1 159 ? -15.406 19.188 16.406 1 82.44 159 GLU B CA 1
ATOM 3553 C C . GLU B 1 159 ? -14.68 20.516 16.547 1 82.44 159 GLU B C 1
ATOM 3555 O O . GLU B 1 159 ? -15.094 21.516 15.945 1 82.44 159 GLU B O 1
ATOM 3560 N N . ARG B 1 160 ? -13.68 20.5 17.266 1 86.88 160 ARG B N 1
ATOM 3561 C CA . ARG B 1 160 ? -12.961 21.734 17.562 1 86.88 160 ARG B CA 1
ATOM 3562 C C . ARG B 1 160 ? -12.016 22.109 16.422 1 86.88 160 ARG B C 1
ATOM 3564 O O . ARG B 1 160 ? -11.516 23.234 16.359 1 86.88 160 ARG B O 1
ATOM 3571 N N . ALA B 1 161 ? -11.719 21.172 15.578 1 91.69 161 ALA B N 1
ATOM 3572 C CA . ALA B 1 161 ? -10.789 21.438 14.484 1 91.69 161 ALA B CA 1
ATOM 3573 C C . ALA B 1 161 ? -11.312 22.547 13.57 1 91.69 161 ALA B C 1
ATOM 3575 O O . ALA B 1 161 ? -12.508 22.609 13.281 1 91.69 161 ALA B O 1
ATOM 3576 N N . CYS B 1 162 ? -10.359 23.391 13.086 1 93.56 162 CYS B N 1
ATOM 3577 C CA . CYS B 1 162 ? -10.727 24.469 12.172 1 93.56 162 CYS B CA 1
ATOM 3578 C C . CYS B 1 162 ? -11.188 23.906 10.828 1 93.56 162 CYS B C 1
ATOM 3580 O O . CYS B 1 162 ? -11.945 24.562 10.109 1 93.56 162 CYS B O 1
ATOM 3582 N N . PHE B 1 163 ? -10.711 22.797 10.492 1 94.12 163 PHE B N 1
ATOM 3583 C CA . PHE B 1 163 ? -11 22.141 9.219 1 94.12 163 PHE B CA 1
ATOM 3584 C C . PHE B 1 163 ? -10.555 20.688 9.242 1 94.12 163 PHE B C 1
ATOM 3586 O O . PHE B 1 163 ? -9.664 20.312 10.008 1 94.12 163 PHE B O 1
ATOM 3593 N N . ARG B 1 164 ? -11.258 19.859 8.539 1 94.69 164 ARG B N 1
ATOM 3594 C CA . ARG B 1 164 ? -10.875 18.469 8.328 1 94.69 164 ARG B CA 1
ATOM 3595 C C . ARG B 1 164 ? -10.352 18.25 6.91 1 94.69 164 ARG B C 1
ATOM 3597 O O . ARG B 1 164 ? -11.125 18.266 5.953 1 94.69 164 ARG B O 1
ATOM 3604 N N . LEU B 1 165 ? -9.102 18.047 6.828 1 96.31 165 LEU B N 1
ATOM 3605 C CA . LEU B 1 165 ? -8.438 17.938 5.535 1 96.31 165 LEU B CA 1
ATOM 3606 C C . LEU B 1 165 ? -8.188 16.484 5.164 1 96.31 165 LEU B C 1
ATOM 3608 O O . LEU B 1 165 ? -7.324 15.828 5.758 1 96.31 165 LEU B O 1
ATOM 3612 N N . ASP B 1 166 ? -8.859 16 4.211 1 95.25 166 ASP B N 1
ATOM 3613 C CA . ASP B 1 166 ? -8.602 14.68 3.639 1 95.25 166 ASP B CA 1
ATOM 3614 C C . ASP B 1 166 ? -7.574 14.766 2.512 1 95.25 166 ASP B C 1
ATOM 3616 O O . ASP B 1 166 ? -7.891 15.219 1.409 1 95.25 166 ASP B O 1
ATOM 3620 N N . ILE B 1 167 ? -6.43 14.289 2.742 1 95.94 167 ILE B N 1
ATOM 3621 C CA . ILE B 1 167 ? -5.324 14.516 1.821 1 95.94 167 ILE B CA 1
ATOM 3622 C C . ILE B 1 167 ? -5.531 13.695 0.552 1 95.94 167 ILE B C 1
ATOM 3624 O O . ILE B 1 167 ? -5.074 14.078 -0.526 1 95.94 167 ILE B O 1
ATOM 3628 N N . LEU B 1 168 ? -6.227 12.555 0.656 1 94.56 168 LEU B N 1
ATOM 3629 C CA . LEU B 1 168 ? -6.387 11.711 -0.526 1 94.56 168 LEU B CA 1
ATOM 3630 C C . LEU B 1 168 ? -7.445 12.289 -1.461 1 94.56 168 LEU B C 1
ATOM 3632 O O . LEU B 1 168 ? -7.371 12.102 -2.678 1 94.56 168 LEU B O 1
ATOM 3636 N N . ARG B 1 169 ? -8.367 12.977 -0.857 1 94 169 ARG B N 1
ATOM 3637 C CA . ARG B 1 169 ? -9.281 13.742 -1.698 1 94 169 ARG B CA 1
ATOM 3638 C C . ARG B 1 169 ? -8.547 14.836 -2.457 1 94 169 ARG B C 1
ATOM 3640 O O . ARG B 1 169 ? -8.75 15.016 -3.658 1 94 169 ARG B O 1
ATOM 3647 N N . ALA B 1 170 ? -7.746 15.531 -1.797 1 95.19 170 ALA B N 1
ATOM 3648 C CA . ALA B 1 170 ? -6.957 16.594 -2.414 1 95.19 170 ALA B CA 1
ATOM 3649 C C . ALA B 1 170 ? -6.004 16.031 -3.465 1 95.19 170 ALA B C 1
ATOM 3651 O O . ALA B 1 170 ? -5.699 16.688 -4.457 1 95.19 170 ALA B O 1
ATOM 3652 N N . ALA B 1 171 ? -5.527 14.852 -3.252 1 96.06 171 ALA B N 1
ATOM 3653 C CA . ALA B 1 171 ? -4.551 14.219 -4.133 1 96.06 171 ALA B CA 1
ATOM 3654 C C . ALA B 1 171 ? -5.152 13.938 -5.508 1 96.06 171 ALA B C 1
ATOM 3656 O O . ALA B 1 171 ? -4.43 13.867 -6.504 1 96.06 171 ALA B O 1
ATOM 3657 N N . GLN B 1 172 ? -6.438 13.766 -5.578 1 94.12 172 GLN B N 1
ATOM 3658 C CA . GLN B 1 172 ? -7.086 13.492 -6.859 1 94.12 172 GLN B CA 1
ATOM 3659 C C . GLN B 1 172 ? -6.828 14.617 -7.855 1 94.12 172 GLN B C 1
ATOM 3661 O O . GLN B 1 172 ? -6.508 14.367 -9.016 1 94.12 172 GLN B O 1
ATOM 3666 N N . TYR B 1 173 ? -6.949 15.852 -7.387 1 93.5 173 TYR B N 1
ATOM 3667 C CA . TYR B 1 173 ? -6.672 17 -8.25 1 93.5 173 TYR B CA 1
ATOM 3668 C C . TYR B 1 173 ? -5.191 17.062 -8.602 1 93.5 173 TYR B C 1
ATOM 3670 O O . TYR B 1 173 ? -4.832 17.188 -9.781 1 93.5 173 TYR B O 1
ATOM 3678 N N . THR B 1 174 ? -4.402 16.906 -7.602 1 93.5 174 THR B N 1
ATOM 3679 C CA . THR B 1 174 ? -2.969 17.125 -7.77 1 93.5 174 THR B CA 1
ATOM 3680 C C . THR B 1 174 ? -2.352 16.047 -8.648 1 93.5 174 THR B C 1
ATOM 3682 O O . THR B 1 174 ? -1.418 16.297 -9.406 1 93.5 174 THR B O 1
ATOM 3685 N N . LEU B 1 175 ? -2.896 14.867 -8.578 1 92.69 175 LEU B N 1
ATOM 3686 C CA . LEU B 1 175 ? -2.355 13.758 -9.359 1 92.69 175 LEU B CA 1
ATOM 3687 C C . LEU B 1 175 ? -3.25 13.445 -10.555 1 92.69 175 LEU B C 1
ATOM 3689 O O . LEU B 1 175 ? -2.949 12.539 -11.344 1 92.69 175 LEU B O 1
ATOM 3693 N N . GLN B 1 176 ? -4.363 14.172 -10.648 1 91.94 176 GLN B N 1
ATOM 3694 C CA . GLN B 1 176 ? -5.324 14 -11.727 1 91.94 176 GLN B CA 1
ATOM 3695 C C . GLN B 1 176 ? -5.816 12.555 -11.797 1 91.94 176 GLN B C 1
ATOM 3697 O O . GLN B 1 176 ? -5.777 11.93 -12.859 1 91.94 176 GLN B O 1
ATOM 3702 N N . LEU B 1 177 ? -6.219 12.094 -10.641 1 90.31 177 LEU B N 1
ATOM 3703 C CA . LEU B 1 177 ? -6.754 10.742 -10.516 1 90.31 177 LEU B CA 1
ATOM 3704 C C . LEU B 1 177 ? -8.273 10.766 -10.406 1 90.31 177 LEU B C 1
ATOM 3706 O O . LEU B 1 177 ? -8.836 11.602 -9.695 1 90.31 177 LEU B O 1
ATOM 3710 N N . ARG B 1 178 ? -8.883 9.82 -11.047 1 85.56 178 ARG B N 1
ATOM 3711 C CA . ARG B 1 178 ? -10.336 9.742 -11 1 85.56 178 ARG B CA 1
ATOM 3712 C C . ARG B 1 178 ? -10.805 9.18 -9.656 1 85.56 178 ARG B C 1
ATOM 3714 O O . ARG B 1 178 ? -11.875 9.555 -9.164 1 85.56 178 ARG B O 1
ATOM 3721 N N . GLN B 1 179 ? -9.953 8.266 -9.18 1 88 179 GLN B N 1
ATOM 3722 C CA . GLN B 1 179 ? -10.289 7.68 -7.883 1 88 179 GLN B CA 1
ATOM 3723 C C . GLN B 1 179 ? -9.25 8.062 -6.824 1 88 179 GLN B C 1
ATOM 3725 O O . GLN B 1 179 ? -8.102 8.352 -7.152 1 88 179 GLN B O 1
ATOM 3730 N N . ARG B 1 180 ? -9.734 8.07 -5.609 1 91.12 180 ARG B N 1
ATOM 3731 C CA . ARG B 1 180 ? -8.82 8.352 -4.508 1 91.12 180 ARG B CA 1
ATOM 3732 C C . ARG B 1 180 ? -7.77 7.25 -4.371 1 91.12 180 ARG B C 1
ATOM 3734 O O . ARG B 1 180 ? -8.109 6.066 -4.336 1 91.12 180 ARG B O 1
ATOM 3741 N N . PRO B 1 181 ? -6.574 7.645 -4.395 1 93.5 181 PRO B N 1
ATOM 3742 C CA . PRO B 1 181 ? -5.539 6.641 -4.141 1 93.5 181 PRO B CA 1
ATOM 3743 C C . PRO B 1 181 ? -5.43 6.266 -2.664 1 93.5 181 PRO B C 1
ATOM 3745 O O . PRO B 1 181 ? -5.922 6.996 -1.8 1 93.5 181 PRO B O 1
ATOM 3748 N N . SER B 1 182 ? -4.848 5.133 -2.4 1 92.88 182 SER B N 1
ATOM 3749 C CA . SER B 1 182 ? -4.441 4.855 -1.026 1 92.88 182 SER B CA 1
ATOM 3750 C C . SER B 1 182 ? -3.232 5.691 -0.625 1 92.88 182 SER B C 1
ATOM 3752 O O . SER B 1 182 ? -2.543 6.25 -1.484 1 92.88 182 SER B O 1
ATOM 3754 N N . LEU B 1 183 ? -3.027 5.77 0.667 1 94 183 LEU B N 1
ATOM 3755 C CA . LEU B 1 183 ? -1.876 6.516 1.163 1 94 183 LEU B CA 1
ATOM 3756 C C . LEU B 1 183 ? -0.579 5.953 0.591 1 94 183 LEU B C 1
ATOM 3758 O O . LEU B 1 183 ? 0.289 6.711 0.149 1 94 183 LEU B O 1
ATOM 3762 N N . GLN B 1 184 ? -0.464 4.641 0.552 1 92.44 184 GLN B N 1
ATOM 3763 C CA . GLN B 1 184 ? 0.744 3.996 0.052 1 92.44 184 GLN B CA 1
ATOM 3764 C C . GLN B 1 184 ? 0.964 4.309 -1.426 1 92.44 184 GLN B C 1
ATOM 3766 O O . GLN B 1 184 ? 2.088 4.594 -1.845 1 92.44 184 GLN B O 1
ATOM 3771 N N . CYS B 1 185 ? -0.115 4.25 -2.178 1 92.31 185 CYS B N 1
ATOM 3772 C CA . CYS B 1 185 ? -0.011 4.551 -3.602 1 92.31 185 CYS B CA 1
ATOM 3773 C C . CYS B 1 185 ? 0.366 6.008 -3.826 1 92.31 185 CYS B C 1
ATOM 3775 O O . CYS B 1 185 ? 1.163 6.32 -4.715 1 92.31 185 CYS B O 1
ATOM 3777 N N . PHE B 1 186 ? -0.212 6.867 -3.031 1 95.06 186 PHE B N 1
ATOM 3778 C CA . PHE B 1 186 ? 0.144 8.281 -3.127 1 95.06 186 PHE B CA 1
ATOM 3779 C C . PHE B 1 186 ? 1.631 8.484 -2.861 1 95.06 186 PHE B C 1
ATOM 3781 O O . PHE B 1 186 ? 2.322 9.141 -3.643 1 95.06 186 PHE B O 1
ATOM 3788 N N . LEU B 1 187 ? 2.15 7.93 -1.781 1 94.19 187 LEU B N 1
ATOM 3789 C CA . LEU B 1 187 ? 3.553 8.078 -1.409 1 94.19 187 LEU B CA 1
ATOM 3790 C C . LEU B 1 187 ? 4.465 7.488 -2.479 1 94.19 187 LEU B C 1
ATOM 3792 O O . LEU B 1 187 ? 5.531 8.039 -2.768 1 94.19 187 LEU B O 1
ATOM 3796 N N . GLU B 1 188 ? 4 6.414 -3.055 1 92.75 188 GLU B N 1
ATOM 3797 C CA . GLU B 1 188 ? 4.812 5.75 -4.07 1 92.75 188 GLU B CA 1
ATOM 3798 C C . GLU B 1 188 ? 4.984 6.629 -5.305 1 92.75 188 GLU B C 1
ATOM 3800 O O . GLU B 1 188 ? 5.984 6.527 -6.012 1 92.75 188 GLU B O 1
ATOM 3805 N N . THR B 1 189 ? 4.016 7.484 -5.598 1 91.38 189 THR B N 1
ATOM 3806 C CA . THR B 1 189 ? 4.133 8.422 -6.711 1 91.38 189 THR B CA 1
ATOM 3807 C C . THR B 1 189 ? 5.309 9.367 -6.5 1 91.38 189 THR B C 1
ATOM 3809 O O . THR B 1 189 ? 5.852 9.914 -7.461 1 91.38 189 THR B O 1
ATOM 3812 N N . PHE B 1 190 ? 5.684 9.539 -5.285 1 92.12 190 PHE B N 1
ATOM 3813 C CA . PHE B 1 190 ? 6.824 10.391 -4.969 1 92.12 190 PHE B CA 1
ATOM 3814 C C . PHE B 1 190 ? 8.078 9.555 -4.727 1 92.12 190 PHE B C 1
ATOM 3816 O O . PHE B 1 190 ? 9.07 10.062 -4.207 1 92.12 190 PHE B O 1
ATOM 3823 N N . GLY B 1 191 ? 7.945 8.289 -5.012 1 88.06 191 GLY B N 1
ATOM 3824 C CA . GLY B 1 191 ? 9.094 7.398 -4.898 1 88.06 191 GLY B CA 1
ATOM 3825 C C . GLY B 1 191 ? 9.281 6.844 -3.498 1 88.06 191 GLY B C 1
ATOM 3826 O O . GLY B 1 191 ? 10.328 6.277 -3.186 1 88.06 191 GLY B O 1
ATOM 3827 N N . ILE B 1 192 ? 8.328 7.031 -2.654 1 91.19 192 ILE B N 1
ATOM 3828 C CA . ILE B 1 192 ? 8.406 6.543 -1.283 1 91.19 192 ILE B CA 1
ATOM 3829 C C . ILE B 1 192 ? 7.617 5.238 -1.159 1 91.19 192 ILE B C 1
ATOM 3831 O O . ILE B 1 192 ? 6.387 5.242 -1.213 1 91.19 192 ILE B O 1
ATOM 3835 N N . LYS B 1 193 ? 8.273 4.152 -1.027 1 86.81 193 LYS B N 1
ATOM 3836 C CA . LYS B 1 193 ? 7.637 2.85 -0.856 1 86.81 193 LYS B CA 1
ATOM 3837 C C . LYS B 1 193 ? 7.605 2.441 0.614 1 86.81 193 LYS B C 1
ATOM 3839 O O . LYS B 1 193 ? 8.656 2.334 1.255 1 86.81 193 LYS B O 1
ATOM 3844 N N . CYS B 1 194 ? 6.387 2.385 1.107 1 84.25 194 CYS B N 1
ATOM 3845 C CA . CYS B 1 194 ? 6.207 1.945 2.486 1 84.25 194 CYS B CA 1
ATOM 3846 C C . CYS B 1 194 ? 5.711 0.505 2.539 1 84.25 194 CYS B C 1
ATOM 3848 O O . CYS B 1 194 ? 4.543 0.236 2.258 1 84.25 194 CYS B O 1
ATOM 3850 N N . LYS B 1 195 ? 6.637 -0.389 2.762 1 81 195 LYS B N 1
ATOM 3851 C CA . LYS B 1 195 ? 6.207 -1.78 2.869 1 81 195 LYS B CA 1
ATOM 3852 C C . LYS B 1 195 ? 5.746 -2.105 4.285 1 81 195 LYS B C 1
ATOM 3854 O O . LYS B 1 195 ? 6.367 -1.68 5.262 1 81 195 LYS B O 1
ATOM 3859 N N . ARG B 1 196 ? 4.602 -2.732 4.465 1 83.44 196 ARG B N 1
ATOM 3860 C CA . ARG B 1 196 ? 4.07 -3.305 5.699 1 83.44 196 ARG B CA 1
ATOM 3861 C C . ARG B 1 196 ? 3.615 -2.211 6.656 1 83.44 196 ARG B C 1
ATOM 3863 O O . ARG B 1 196 ? 3.842 -2.303 7.867 1 83.44 196 ARG B O 1
ATOM 3870 N N . LEU B 1 197 ? 3.182 -1.07 6.051 1 82.44 197 LEU B N 1
ATOM 3871 C CA . LEU B 1 197 ? 2.549 -0.026 6.852 1 82.44 197 LEU B CA 1
ATOM 3872 C C . LEU B 1 197 ? 1.243 -0.524 7.461 1 82.44 197 LEU B C 1
ATOM 3874 O O . LEU B 1 197 ? 0.287 -0.817 6.738 1 82.44 197 LEU B O 1
ATOM 3878 N N . SER B 1 198 ? 1.202 -0.667 8.773 1 84.12 198 SER B N 1
ATOM 3879 C CA . SER B 1 198 ? 0.009 -1.287 9.344 1 84.12 198 SER B CA 1
ATOM 3880 C C . SER B 1 198 ? -0.511 -0.496 10.539 1 84.12 198 SER B C 1
ATOM 3882 O O . SER B 1 198 ? -1.722 -0.342 10.711 1 84.12 198 SER B O 1
ATOM 3884 N N . LEU B 1 199 ? 0.387 0.118 11.336 1 87.5 199 LEU B N 1
ATOM 3885 C CA . LEU B 1 199 ? -0.02 0.713 12.602 1 87.5 199 LEU B CA 1
ATOM 3886 C C . LEU B 1 199 ? -0.54 2.133 12.398 1 87.5 199 LEU B C 1
ATOM 3888 O O . LEU B 1 199 ? 0.02 2.893 11.602 1 87.5 199 LEU B O 1
ATOM 3892 N N . PRO B 1 200 ? -1.566 2.498 13.117 1 90.75 200 PRO B N 1
ATOM 3893 C CA . PRO B 1 200 ? -2.148 3.834 12.969 1 90.75 200 PRO B CA 1
ATOM 3894 C C . PRO B 1 200 ? -1.14 4.949 13.234 1 90.75 200 PRO B C 1
ATOM 3896 O O . PRO B 1 200 ? -1.207 6.012 12.609 1 90.75 200 PRO B O 1
ATOM 3899 N N . GLY B 1 201 ? -0.223 4.73 14.156 1 88.25 201 GLY B N 1
ATOM 3900 C CA . GLY B 1 201 ? 0.811 5.727 14.391 1 88.25 201 GLY B CA 1
ATOM 3901 C C . GLY B 1 201 ? 1.646 6.02 13.164 1 88.25 201 GLY B C 1
ATOM 3902 O O . GLY B 1 201 ? 1.97 7.18 12.891 1 88.25 201 GLY B O 1
ATOM 3903 N N . HIS B 1 202 ? 1.947 4.992 12.43 1 89.75 202 HIS B N 1
ATOM 3904 C CA . HIS B 1 202 ? 2.689 5.168 11.188 1 89.75 202 HIS B CA 1
ATOM 3905 C C . HIS B 1 202 ? 1.837 5.863 10.133 1 89.75 202 HIS B C 1
ATOM 3907 O O . HIS B 1 202 ? 2.33 6.727 9.398 1 89.75 202 HIS B O 1
ATOM 3913 N N . TYR B 1 203 ? 0.587 5.473 10.062 1 93.12 203 TYR B N 1
ATOM 3914 C CA . TYR B 1 203 ? -0.301 6.121 9.102 1 93.12 203 TYR B CA 1
ATOM 3915 C C . TYR B 1 203 ? -0.414 7.613 9.383 1 93.12 203 TYR B C 1
ATOM 3917 O O . TYR B 1 203 ? -0.326 8.438 8.469 1 93.12 203 TYR B O 1
ATOM 3925 N N . ALA B 1 204 ? -0.592 7.938 10.664 1 93.75 204 ALA B N 1
ATOM 3926 C CA . ALA B 1 204 ? -0.694 9.352 11.023 1 93.75 204 ALA B CA 1
ATOM 3927 C C . ALA B 1 204 ? 0.568 10.109 10.633 1 93.75 204 ALA B C 1
ATOM 3929 O O . ALA B 1 204 ? 0.491 11.211 10.086 1 93.75 204 ALA B O 1
ATOM 3930 N N . HIS B 1 205 ? 1.661 9.508 10.883 1 93.44 205 HIS B N 1
ATOM 3931 C CA . HIS B 1 205 ? 2.955 10.094 10.562 1 93.44 205 HIS B CA 1
ATOM 3932 C C . HIS B 1 205 ? 3.109 10.297 9.055 1 93.44 205 HIS B C 1
ATOM 3934 O O . HIS B 1 205 ? 3.439 11.398 8.602 1 93.44 205 HIS B O 1
ATOM 3940 N N . TYR B 1 206 ? 2.797 9.328 8.281 1 94.62 206 TYR B N 1
ATOM 3941 C CA . TYR B 1 206 ? 2.979 9.391 6.84 1 94.62 206 TYR B CA 1
ATOM 3942 C C . TYR B 1 206 ? 1.914 10.273 6.195 1 94.62 206 TYR B C 1
ATOM 3944 O O . TYR B 1 206 ? 2.146 10.875 5.145 1 94.62 206 TYR B O 1
ATOM 3952 N N . ASN B 1 207 ? 0.774 10.344 6.809 1 96.81 207 ASN B N 1
ATOM 3953 C CA . ASN B 1 207 ? -0.231 11.281 6.32 1 96.81 207 ASN B CA 1
ATOM 3954 C C . ASN B 1 207 ? 0.295 12.711 6.316 1 96.81 207 ASN B C 1
ATOM 3956 O O . ASN B 1 207 ? 0.063 13.461 5.363 1 96.81 207 ASN B O 1
ATOM 3960 N N . LEU B 1 208 ? 0.98 13.078 7.371 1 97.19 208 LEU B N 1
ATOM 3961 C CA . LEU B 1 208 ? 1.532 14.43 7.414 1 97.19 208 LEU B CA 1
ATOM 3962 C C . LEU B 1 208 ? 2.592 14.617 6.332 1 97.19 208 LEU B C 1
ATOM 3964 O O . LEU B 1 208 ? 2.615 15.648 5.652 1 97.19 208 LEU B O 1
ATOM 3968 N N . ARG B 1 209 ? 3.416 13.648 6.219 1 96 209 ARG B N 1
ATOM 3969 C CA . ARG B 1 209 ? 4.438 13.719 5.184 1 96 209 ARG B CA 1
ATOM 3970 C C . ARG B 1 209 ? 3.809 13.789 3.795 1 96 209 ARG B C 1
ATOM 3972 O O . ARG B 1 209 ? 4.25 14.57 2.945 1 96 209 ARG B O 1
ATOM 3979 N N . ALA B 1 210 ? 2.797 12.977 3.623 1 97.25 210 ALA B N 1
ATOM 3980 C CA . ALA B 1 210 ? 2.068 13 2.357 1 97.25 210 ALA B CA 1
ATOM 3981 C C . ALA B 1 210 ? 1.446 14.367 2.107 1 97.25 210 ALA B C 1
ATOM 3983 O O . ALA B 1 210 ? 1.44 14.859 0.976 1 97.25 210 ALA B O 1
ATOM 3984 N N . MET B 1 211 ? 0.933 14.953 3.121 1 98.31 211 MET B N 1
ATOM 3985 C CA . MET B 1 211 ? 0.346 16.281 2.994 1 98.31 211 MET B CA 1
ATOM 3986 C C . MET B 1 211 ? 1.382 17.281 2.502 1 98.31 211 MET B C 1
ATOM 3988 O O . MET B 1 211 ? 1.091 18.109 1.632 1 98.31 211 MET B O 1
ATOM 3992 N N . LEU B 1 212 ? 2.541 17.203 3.057 1 98.12 212 LEU B N 1
ATOM 3993 C CA . LEU B 1 212 ? 3.604 18.125 2.67 1 98.12 212 LEU B CA 1
ATOM 3994 C C . LEU B 1 212 ? 3.998 17.922 1.211 1 98.12 212 LEU B C 1
ATOM 3996 O O . LEU B 1 212 ? 4.207 18.891 0.478 1 98.12 212 LEU B O 1
ATOM 4000 N N . LEU B 1 213 ? 4.066 16.719 0.782 1 97.5 213 LEU B N 1
ATOM 4001 C CA . LEU B 1 213 ? 4.383 16.422 -0.609 1 97.5 213 LEU B CA 1
ATOM 4002 C C . LEU B 1 213 ? 3.275 16.906 -1.537 1 97.5 213 LEU B C 1
ATOM 4004 O O . LEU B 1 213 ? 3.551 17.422 -2.623 1 97.5 213 LEU B O 1
ATOM 4008 N N . LEU B 1 214 ? 2.092 16.672 -1.074 1 97.75 214 LEU B N 1
ATOM 4009 C CA . LEU B 1 214 ? 0.938 17.172 -1.816 1 97.75 214 LEU B CA 1
ATOM 4010 C C . LEU B 1 214 ? 1.021 18.688 -2.002 1 97.75 214 LEU B C 1
ATOM 4012 O O . LEU B 1 214 ? 0.792 19.188 -3.104 1 97.75 214 LEU B O 1
ATOM 4016 N N . ALA B 1 215 ? 1.312 19.359 -0.937 1 97.06 215 ALA B N 1
ATOM 4017 C CA . ALA B 1 215 ? 1.431 20.812 -0.979 1 97.06 215 ALA B CA 1
ATOM 4018 C C . ALA B 1 215 ? 2.508 21.25 -1.969 1 97.06 215 ALA B C 1
ATOM 4020 O O . ALA B 1 215 ? 2.311 22.203 -2.736 1 97.06 215 ALA B O 1
ATOM 4021 N N . LEU B 1 216 ? 3.609 20.562 -1.937 1 96.06 216 LEU B N 1
ATOM 4022 C CA . LEU B 1 216 ? 4.719 20.906 -2.818 1 96.06 216 LEU B CA 1
ATOM 4023 C C . LEU B 1 216 ? 4.324 20.75 -4.281 1 96.06 216 LEU B C 1
ATOM 4025 O O . LEU B 1 216 ? 4.629 21.609 -5.113 1 96.06 216 LEU B O 1
ATOM 4029 N N . ARG B 1 217 ? 3.664 19.703 -4.527 1 95.06 217 ARG B N 1
ATOM 4030 C CA . ARG B 1 217 ? 3.219 19.484 -5.898 1 95.06 217 ARG B CA 1
ATOM 4031 C C . ARG B 1 217 ? 2.158 20.5 -6.305 1 95.06 217 ARG B C 1
ATOM 4033 O O . ARG B 1 217 ? 2.197 21.031 -7.414 1 95.06 217 ARG B O 1
ATOM 4040 N N . ASP B 1 218 ? 1.243 20.688 -5.441 1 93.88 218 ASP B N 1
ATOM 4041 C CA . ASP B 1 218 ? 0.181 21.672 -5.691 1 93.88 218 ASP B CA 1
ATOM 4042 C C . ASP B 1 218 ? 0.753 23.062 -5.906 1 93.88 218 ASP B C 1
ATOM 4044 O O . ASP B 1 218 ? 0.255 23.828 -6.738 1 93.88 218 ASP B O 1
ATOM 4048 N N . TRP B 1 219 ? 1.735 23.344 -5.145 1 93.06 219 TRP B N 1
ATOM 4049 C CA . TRP B 1 219 ? 2.4 24.641 -5.254 1 93.06 219 TRP B CA 1
ATOM 4050 C C . TRP B 1 219 ? 2.971 24.844 -6.656 1 93.06 219 TRP B C 1
ATOM 4052 O O . TRP B 1 219 ? 2.787 25.906 -7.258 1 93.06 219 TRP B O 1
ATOM 4062 N N . LYS B 1 220 ? 3.549 23.891 -7.172 1 89.94 220 LYS B N 1
ATOM 4063 C CA . LYS B 1 220 ? 4.113 23.953 -8.516 1 89.94 220 LYS B CA 1
ATOM 4064 C C . LYS B 1 220 ? 3.016 24.109 -9.562 1 89.94 220 LYS B C 1
ATOM 4066 O O . LYS B 1 220 ? 3.199 24.812 -10.562 1 89.94 220 LYS B O 1
ATOM 4071 N N . MET B 1 221 ? 1.948 23.531 -9.305 1 87.94 221 MET B N 1
ATOM 4072 C CA . MET B 1 221 ? 0.826 23.594 -10.234 1 87.94 221 MET B CA 1
ATOM 4073 C C . MET B 1 221 ? 0.169 24.969 -10.211 1 87.94 221 MET B C 1
ATOM 4075 O O . MET B 1 221 ? -0.364 25.422 -11.227 1 87.94 221 MET B O 1
ATOM 4079 N N . ALA B 1 222 ? 0.079 25.531 -9.055 1 83.62 222 ALA B N 1
ATOM 4080 C CA . ALA B 1 222 ? -0.563 26.828 -8.898 1 83.62 222 ALA B CA 1
ATOM 4081 C C . ALA B 1 222 ? 0.183 27.906 -9.68 1 83.62 222 ALA B C 1
ATOM 4083 O O . ALA B 1 222 ? -0.412 28.891 -10.109 1 83.62 222 ALA B O 1
ATOM 4084 N N . GLY B 1 223 ? 1.436 27.734 -9.859 1 78.62 223 GLY B N 1
ATOM 4085 C CA . GLY B 1 223 ? 2.203 28.656 -10.688 1 78.62 223 GLY B CA 1
ATOM 4086 C C . GLY B 1 223 ? 2.465 29.984 -10.016 1 78.62 223 GLY B C 1
ATOM 4087 O O . GLY B 1 223 ? 2.799 30.969 -10.68 1 78.62 223 GLY B O 1
ATOM 4088 N N . ASP B 1 224 ? 2.154 30.188 -8.773 1 78 224 ASP B N 1
ATOM 4089 C CA . ASP B 1 224 ? 2.459 31.422 -8.055 1 78 224 ASP B CA 1
ATOM 4090 C C . ASP B 1 224 ? 3.967 31.641 -7.957 1 78 224 ASP B C 1
ATOM 4092 O O . ASP B 1 224 ? 4.73 30.688 -7.781 1 78 224 ASP B O 1
ATOM 4096 N N . PRO B 1 225 ? 4.387 32.844 -8.148 1 79.5 225 PRO B N 1
ATOM 4097 C CA . PRO B 1 225 ? 5.82 33.094 -8.016 1 79.5 225 PRO B CA 1
ATOM 4098 C C . PRO B 1 225 ? 6.328 32.906 -6.594 1 79.5 225 PRO B C 1
ATOM 4100 O O . PRO B 1 225 ? 5.613 33.188 -5.629 1 79.5 225 PRO B O 1
ATOM 4103 N N . TYR B 1 226 ? 7.562 32.469 -6.523 1 80.94 226 TYR B N 1
ATOM 4104 C CA . TYR B 1 226 ? 8.172 32.219 -5.223 1 80.94 226 TYR B CA 1
ATOM 4105 C C . TYR B 1 226 ? 8.875 33.469 -4.695 1 80.94 226 TYR B C 1
ATOM 4107 O O . TYR B 1 226 ? 9.602 34.156 -5.434 1 80.94 226 TYR B O 1
ATOM 4115 N N . THR B 1 227 ? 8.555 33.781 -3.482 1 84 227 THR B N 1
ATOM 4116 C CA . THR B 1 227 ? 9.398 34.719 -2.734 1 84 227 THR B CA 1
ATOM 4117 C C . THR B 1 227 ? 10.555 33.969 -2.059 1 84 227 THR B C 1
ATOM 4119 O O . THR B 1 227 ? 10.625 32.75 -2.115 1 84 227 THR B O 1
ATOM 4122 N N . ASP B 1 228 ? 11.5 34.719 -1.525 1 87.5 228 ASP B N 1
ATOM 4123 C CA . ASP B 1 228 ? 12.586 34.094 -0.79 1 87.5 228 ASP B CA 1
ATOM 4124 C C . ASP B 1 228 ? 12.055 33.25 0.373 1 87.5 228 ASP B C 1
ATOM 4126 O O . ASP B 1 228 ? 12.531 32.156 0.625 1 87.5 228 ASP B O 1
ATOM 4130 N N . ALA B 1 229 ? 11.125 33.844 1.03 1 88.94 229 ALA B N 1
ATOM 4131 C CA . ALA B 1 229 ? 10.508 33.094 2.141 1 88.94 229 ALA B CA 1
ATOM 4132 C C . ALA B 1 229 ? 9.812 31.844 1.651 1 88.94 229 ALA B C 1
ATOM 4134 O O . ALA B 1 229 ? 9.859 30.797 2.322 1 88.94 229 ALA B O 1
ATOM 4135 N N . ASP B 1 230 ? 9.266 31.906 0.485 1 90.38 230 ASP B N 1
ATOM 4136 C CA . ASP B 1 230 ? 8.602 30.766 -0.108 1 90.38 230 ASP B CA 1
ATOM 4137 C C . ASP B 1 230 ? 9.602 29.656 -0.448 1 90.38 230 ASP B C 1
ATOM 4139 O O . ASP B 1 230 ? 9.328 28.469 -0.25 1 90.38 230 ASP B O 1
ATOM 4143 N N . ARG B 1 231 ? 10.719 30.094 -0.951 1 92.25 231 ARG B N 1
ATOM 4144 C CA . ARG B 1 231 ? 11.75 29.141 -1.309 1 92.25 231 ARG B CA 1
ATOM 4145 C C . ARG B 1 231 ? 12.258 28.391 -0.077 1 92.25 231 ARG B C 1
ATOM 4147 O O . ARG B 1 231 ? 12.445 27.172 -0.119 1 92.25 231 ARG B O 1
ATOM 4154 N N . ARG B 1 232 ? 12.445 29.094 0.905 1 93.75 232 ARG B N 1
ATOM 4155 C CA . ARG B 1 232 ? 12.867 28.469 2.154 1 93.75 232 ARG B CA 1
ATOM 4156 C C . ARG B 1 232 ? 11.805 27.516 2.68 1 93.75 232 ARG B C 1
ATOM 4158 O O . ARG B 1 232 ? 12.125 26.422 3.135 1 93.75 232 ARG B O 1
ATOM 4165 N N . LEU B 1 233 ? 10.578 27.969 2.664 1 96.06 233 LEU B N 1
ATOM 4166 C CA . LEU B 1 233 ? 9.492 27.109 3.121 1 96.06 233 LEU B CA 1
ATOM 4167 C C . LEU B 1 233 ? 9.398 25.844 2.277 1 96.06 233 LEU B C 1
ATOM 4169 O O . LEU B 1 233 ? 9.227 24.75 2.812 1 96.06 233 LEU B O 1
ATOM 4173 N N . GLU B 1 234 ? 9.516 26.031 1.004 1 95.25 234 GLU B N 1
ATOM 4174 C CA . GLU B 1 234 ? 9.5 24.891 0.095 1 95.25 234 GLU B CA 1
ATOM 4175 C C . GLU B 1 234 ? 10.594 23.891 0.451 1 95.25 234 GLU B C 1
ATOM 4177 O O . GLU B 1 234 ? 10.344 22.688 0.484 1 95.25 234 GLU B O 1
ATOM 4182 N N . HIS B 1 235 ? 11.727 24.422 0.674 1 96.19 235 HIS B N 1
ATOM 4183 C CA . HIS B 1 235 ? 12.859 23.578 1.067 1 96.19 235 HIS B CA 1
ATOM 4184 C C . HIS B 1 235 ? 12.562 22.844 2.369 1 96.19 235 HIS B C 1
ATOM 4186 O O . HIS B 1 235 ? 12.797 21.641 2.467 1 96.19 235 HIS B O 1
ATOM 4192 N N . ASN B 1 236 ? 12.109 23.547 3.359 1 97.69 236 ASN B N 1
ATOM 4193 C CA . ASN B 1 236 ? 11.797 22.953 4.656 1 97.69 236 ASN B CA 1
ATOM 4194 C C . ASN B 1 236 ? 10.719 21.891 4.543 1 97.69 236 ASN B C 1
ATOM 4196 O O . ASN B 1 236 ? 10.82 20.828 5.164 1 97.69 236 ASN B O 1
ATOM 4200 N N . LEU B 1 237 ? 9.648 22.203 3.727 1 97.75 237 LEU B N 1
ATOM 4201 C CA . LEU B 1 237 ? 8.578 21.219 3.518 1 97.75 237 LEU B CA 1
ATOM 4202 C C . LEU B 1 237 ? 9.133 19.938 2.932 1 97.75 237 LEU B C 1
ATOM 4204 O O . LEU B 1 237 ? 8.789 18.844 3.389 1 97.75 237 LEU B O 1
ATOM 4208 N N . LEU B 1 238 ? 10.008 20.078 1.978 1 96.69 238 LEU B N 1
ATOM 4209 C CA . LEU B 1 238 ? 10.594 18.922 1.312 1 96.69 238 LEU B CA 1
ATOM 4210 C C . LEU B 1 238 ? 11.453 18.125 2.281 1 96.69 238 LEU B C 1
ATOM 4212 O O . LEU B 1 238 ? 11.359 16.891 2.324 1 96.69 238 LEU B O 1
ATOM 4216 N N . ARG B 1 239 ? 12.18 18.766 3.064 1 96.31 239 ARG B N 1
ATOM 4217 C CA . ARG B 1 239 ? 13.062 18.109 4.02 1 96.31 239 ARG B CA 1
ATOM 4218 C C . ARG B 1 239 ? 12.266 17.328 5.055 1 96.31 239 ARG B C 1
ATOM 4220 O O . ARG B 1 239 ? 12.594 16.172 5.363 1 96.31 239 ARG B O 1
ATOM 4227 N N . VAL B 1 240 ? 11.266 17.922 5.574 1 96.88 240 VAL B N 1
ATOM 4228 C CA . VAL B 1 240 ? 10.453 17.25 6.59 1 96.88 240 VAL B CA 1
ATOM 4229 C C . VAL B 1 240 ? 9.711 16.078 5.969 1 96.88 240 VAL B C 1
ATOM 4231 O O . VAL B 1 240 ? 9.594 15.008 6.586 1 96.88 240 VAL B O 1
ATOM 4234 N N . ALA B 1 241 ? 9.281 16.203 4.75 1 96.62 241 ALA B N 1
ATOM 4235 C CA . ALA B 1 241 ? 8.492 15.18 4.078 1 96.62 241 ALA B CA 1
ATOM 4236 C C . ALA B 1 241 ? 9.352 13.969 3.736 1 96.62 241 ALA B C 1
ATOM 4238 O O . ALA B 1 241 ? 8.844 12.844 3.674 1 96.62 241 ALA B O 1
ATOM 4239 N N . THR B 1 242 ? 10.68 14.086 3.551 1 94.69 242 THR B N 1
ATOM 4240 C CA . THR B 1 242 ? 11.438 13.008 2.92 1 94.69 242 THR B CA 1
ATOM 4241 C C . THR B 1 242 ? 12.602 12.57 3.799 1 94.69 242 THR B C 1
ATOM 4243 O O . THR B 1 242 ? 13.32 11.633 3.465 1 94.69 242 THR B O 1
ATOM 4246 N N . HIS B 1 243 ? 12.797 13.172 4.922 1 91.94 243 HIS B N 1
ATOM 4247 C CA . HIS B 1 243 ? 13.953 12.82 5.73 1 91.94 243 HIS B CA 1
ATOM 4248 C C . HIS B 1 243 ? 13.898 11.359 6.164 1 91.94 243 HIS B C 1
ATOM 4250 O O . HIS B 1 243 ? 12.82 10.828 6.461 1 91.94 243 HIS B O 1
ATOM 4256 N N . LYS B 1 244 ? 15.031 10.578 6.16 1 84.94 244 LYS B N 1
ATOM 4257 C CA . LYS B 1 244 ? 15.242 9.203 6.617 1 84.94 244 LYS B CA 1
ATOM 4258 C C . LYS B 1 244 ? 14.375 8.227 5.828 1 84.94 244 LYS B C 1
ATOM 4260 O O . LYS B 1 244 ? 13.969 7.184 6.355 1 84.94 244 LYS B O 1
ATOM 4265 N N . LEU B 1 245 ? 13.773 8.641 4.781 1 81.5 245 LEU B N 1
ATOM 4266 C CA . LEU B 1 245 ? 13.062 7.707 3.91 1 81.5 245 LEU B CA 1
ATOM 4267 C C . LEU B 1 245 ? 13.992 7.133 2.852 1 81.5 245 LEU B C 1
ATOM 4269 O O . LEU B 1 245 ? 14.992 7.762 2.49 1 81.5 245 LEU B O 1
ATOM 4273 N N . PRO B 1 246 ? 13.836 5.762 2.691 1 60.59 246 PRO B N 1
ATOM 4274 C CA . PRO B 1 246 ? 14.672 5.254 1.603 1 60.59 246 PRO B CA 1
ATOM 4275 C C . PRO B 1 246 ? 14.578 6.105 0.339 1 60.59 246 PRO B C 1
ATOM 4277 O O . PRO B 1 246 ? 13.609 6.848 0.161 1 60.59 246 PRO B O 1
ATOM 4280 N N . SER B 1 247 ? 15.633 6.383 -0.361 1 51.78 247 SER B N 1
ATOM 4281 C CA . SER B 1 247 ? 15.836 7.359 -1.429 1 51.78 247 SER B CA 1
ATOM 4282 C C . SER B 1 247 ? 14.586 7.496 -2.293 1 51.78 247 SER B C 1
ATOM 4284 O O . SER B 1 247 ? 14.109 6.512 -2.865 1 51.78 247 SER B O 1
ATOM 4286 N N . ALA B 1 248 ? 13.617 8.398 -1.983 1 44.41 248 ALA B N 1
ATOM 4287 C CA . ALA B 1 248 ? 12.578 9 -2.814 1 44.41 248 ALA B CA 1
ATOM 4288 C C . ALA B 1 248 ? 13.156 9.539 -4.117 1 44.41 248 ALA B C 1
ATOM 4290 O O . ALA B 1 248 ? 14.078 10.367 -4.098 1 44.41 248 ALA B O 1
ATOM 4291 N N . THR B 1 249 ? 13.297 8.75 -5.043 1 35.12 249 THR B N 1
ATOM 4292 C CA . THR B 1 249 ? 13.688 9.453 -6.262 1 35.12 249 THR B CA 1
ATOM 4293 C C . THR B 1 249 ? 12.664 10.523 -6.617 1 35.12 249 THR B C 1
ATOM 4295 O O . THR B 1 249 ? 11.461 10.273 -6.605 1 35.12 249 THR B O 1
ATOM 4298 N N . SER B 1 250 ? 12.828 11.758 -6.363 1 33 250 SER B N 1
ATOM 4299 C CA . SER B 1 250 ? 12.008 12.875 -6.816 1 33 250 SER B CA 1
ATOM 4300 C C . SER B 1 250 ? 11.414 12.609 -8.195 1 33 250 SER B C 1
ATOM 4302 O O . SER B 1 250 ? 12.039 12.922 -9.219 1 33 250 SER B O 1
ATOM 4304 N N . ALA B 1 251 ? 10.75 11.547 -8.492 1 33.81 251 ALA B N 1
ATOM 4305 C CA . ALA B 1 251 ? 10.133 11.508 -9.82 1 33.81 251 ALA B CA 1
ATOM 4306 C C . ALA B 1 251 ? 8.961 12.484 -9.906 1 33.81 251 ALA B C 1
ATOM 4308 O O . ALA B 1 251 ? 8.156 12.586 -8.977 1 33.81 251 ALA B O 1
ATOM 4309 N N . SER B 1 252 ? 8.992 13.586 -10.555 1 29.33 252 SER B N 1
ATOM 4310 C CA . SER B 1 252 ? 7.879 14.453 -10.922 1 29.33 252 SER B CA 1
ATOM 4311 C C . SER B 1 252 ? 6.648 13.641 -11.312 1 29.33 252 SER B C 1
ATOM 4313 O O . SER B 1 252 ? 6.742 12.695 -12.094 1 29.33 252 SER B O 1
ATOM 4315 N N . PRO B 1 253 ? 5.633 13.766 -10.484 1 31.64 253 PRO B N 1
ATOM 4316 C CA . PRO B 1 253 ? 4.375 13.078 -10.797 1 31.64 253 PRO B CA 1
ATOM 4317 C C . PRO B 1 253 ? 3.953 13.242 -12.25 1 31.64 253 PRO B C 1
ATOM 4319 O O . PRO B 1 253 ? 3.877 14.367 -12.75 1 31.64 253 PRO B O 1
ATOM 4322 N N . GLN B 1 254 ? 4.371 12.484 -13.078 1 29.03 254 GLN B N 1
ATOM 4323 C CA . GLN B 1 254 ? 3.816 12.664 -14.414 1 29.03 254 GLN B CA 1
ATOM 4324 C C . GLN B 1 254 ? 2.301 12.484 -14.406 1 29.03 254 GLN B C 1
ATOM 4326 O O . GLN B 1 254 ? 1.789 11.469 -13.938 1 29.03 254 GLN B O 1
ATOM 4331 N N . ALA B 1 255 ? 1.489 13.586 -14.461 1 27.64 255 ALA B N 1
ATOM 4332 C CA . ALA B 1 255 ? 0.065 13.914 -14.445 1 27.64 255 ALA B CA 1
ATOM 4333 C C . ALA B 1 255 ? -0.696 13.078 -15.477 1 27.64 255 ALA B C 1
ATOM 4335 O O . ALA B 1 255 ? -1.9 13.266 -15.664 1 27.64 255 ALA B O 1
ATOM 4336 N N . SER B 1 256 ? -0.261 12.109 -16.141 1 26.58 256 SER B N 1
ATOM 4337 C CA . SER B 1 256 ? -1.198 11.898 -17.25 1 26.58 256 SER B CA 1
ATOM 4338 C C . SER B 1 256 ? -2.367 11.016 -16.812 1 26.58 256 SER B C 1
ATOM 4340 O O . SER B 1 256 ? -2.316 9.797 -16.953 1 26.58 256 SER B O 1
ATOM 4342 N N . CYS B 1 257 ? -3.039 11.234 -15.648 1 26.31 257 CYS B N 1
ATOM 4343 C CA . CYS B 1 257 ? -4.184 10.391 -15.336 1 26.31 257 CYS B CA 1
ATOM 4344 C C . CYS B 1 257 ? -5.348 10.664 -16.281 1 26.31 257 CYS B C 1
ATOM 4346 O O . CYS B 1 257 ? -5.938 11.742 -16.25 1 26.31 257 CYS B O 1
ATOM 4348 N N . GLU B 1 258 ? -5.426 10.211 -17.422 1 26.67 258 GLU B N 1
ATOM 4349 C CA . GLU B 1 258 ? -6.645 10.383 -18.203 1 26.67 258 GLU B CA 1
ATOM 4350 C C . GLU B 1 258 ? -7.863 9.844 -17.453 1 26.67 258 GLU B C 1
ATOM 4352 O O . GLU B 1 258 ? -7.777 8.82 -16.766 1 26.67 258 GLU B O 1
ATOM 4357 N N . GLN B 1 259 ? -8.945 10.633 -17.328 1 25.89 259 GLN B N 1
ATOM 4358 C CA . GLN B 1 259 ? -10.242 10.641 -16.656 1 25.89 259 GLN B CA 1
ATOM 4359 C C . GLN B 1 259 ? -11.07 9.422 -17.031 1 25.89 259 GLN B C 1
ATOM 4361 O O . GLN B 1 259 ? -11.227 9.117 -18.219 1 25.89 259 GLN B O 1
ATOM 4366 N N . PRO B 1 260 ? -11.133 8.359 -16.172 1 27.2 260 PRO B N 1
ATOM 4367 C CA . PRO B 1 260 ? -12.125 7.355 -16.562 1 27.2 260 PRO B CA 1
ATOM 4368 C C . PRO B 1 260 ? -13.531 7.945 -16.703 1 27.2 260 PRO B C 1
ATOM 4370 O O . PRO B 1 260 ? -13.836 8.984 -16.109 1 27.2 260 PRO B O 1
ATOM 4373 N N . PRO B 1 261 ? -14.336 7.617 -17.672 1 24.75 261 PRO B N 1
ATOM 4374 C CA . PRO B 1 261 ? -15.672 8.211 -17.812 1 24.75 261 PRO B CA 1
ATOM 4375 C C . PRO B 1 261 ? -16.547 8 -16.578 1 24.75 261 PRO B C 1
ATOM 4377 O O . PRO B 1 261 ? -16.328 7.059 -15.812 1 24.75 261 PRO B O 1
ATOM 4380 N N . ALA B 1 262 ? -17.391 8.969 -16.125 1 24.3 262 ALA B N 1
ATOM 4381 C CA . ALA B 1 262 ? -18.281 9.391 -15.039 1 24.3 262 ALA B CA 1
ATOM 4382 C C . ALA B 1 262 ? -19.359 8.336 -14.781 1 24.3 262 ALA B C 1
ATOM 4384 O O . ALA B 1 262 ? -20.156 8.469 -13.836 1 24.3 262 ALA B O 1
ATOM 4385 N N . ASP B 1 263 ? -19.703 7.293 -15.539 1 22.73 263 ASP B N 1
ATOM 4386 C CA . ASP B 1 263 ? -21.109 6.93 -15.391 1 22.73 263 ASP B CA 1
ATOM 4387 C C . ASP B 1 263 ? -21.297 5.879 -14.297 1 22.73 263 ASP B C 1
ATOM 4389 O O . ASP B 1 263 ? -22.344 5.23 -14.219 1 22.73 263 ASP B O 1
ATOM 4393 N N . ALA B 1 264 ? -20.344 5.34 -13.641 1 27.98 264 ALA B N 1
ATOM 4394 C CA . ALA B 1 264 ? -20.781 4.16 -12.891 1 27.98 264 ALA B CA 1
ATOM 4395 C C . ALA B 1 264 ? -21.641 4.559 -11.695 1 27.98 264 ALA B C 1
ATOM 4397 O O . ALA B 1 264 ? -21.234 5.363 -10.859 1 27.98 264 ALA B O 1
ATOM 4398 N N . THR B 1 265 ? -23 4.391 -11.594 1 21.19 265 THR B N 1
ATOM 4399 C CA . THR B 1 265 ? -24.031 4.547 -10.586 1 21.19 265 THR B CA 1
ATOM 4400 C C . THR B 1 265 ? -23.719 3.723 -9.344 1 21.19 265 THR B C 1
ATOM 4402 O O . THR B 1 265 ? -23.359 2.547 -9.453 1 21.19 265 THR B O 1
ATOM 4405 N N . ASP B 1 266 ? -23.359 4.273 -8.227 1 22.56 266 ASP B N 1
ATOM 4406 C CA . ASP B 1 266 ? -23.031 3.902 -6.859 1 22.56 266 ASP B CA 1
ATOM 4407 C C . ASP B 1 266 ? -24.125 3.045 -6.234 1 22.56 266 ASP B C 1
ATOM 4409 O O . ASP B 1 266 ? -25.141 3.57 -5.777 1 22.56 266 ASP B O 1
ATOM 4413 N N . THR B 1 267 ? -24.547 1.919 -6.867 1 23.08 267 THR B N 1
ATOM 4414 C CA . THR B 1 267 ? -25.609 1.279 -6.098 1 23.08 267 THR B CA 1
ATOM 4415 C C . THR B 1 267 ? -25.078 0.765 -4.762 1 23.08 267 THR B C 1
ATOM 4417 O O . THR B 1 267 ? -23.984 0.194 -4.703 1 23.08 267 THR B O 1
ATOM 4420 N N . LYS B 1 268 ? -25.641 1.153 -3.621 1 24.72 268 LYS B N 1
ATOM 4421 C CA . LYS B 1 268 ? -25.531 0.916 -2.186 1 24.72 268 LYS B CA 1
ATOM 4422 C C . LYS B 1 268 ? -25.594 -0.576 -1.868 1 24.72 268 LYS B C 1
ATOM 4424 O O . LYS B 1 268 ? -26.625 -1.214 -2.07 1 24.72 268 LYS B O 1
ATOM 4429 N N . ASP B 1 269 ? -24.547 -1.506 -2.197 1 19.88 269 ASP B N 1
ATOM 4430 C CA . ASP B 1 269 ? -24.594 -2.92 -1.838 1 19.88 269 ASP B CA 1
ATOM 4431 C C . ASP B 1 269 ? -24.688 -3.1 -0.324 1 19.88 269 ASP B C 1
ATOM 4433 O O . ASP B 1 269 ? -23.797 -2.66 0.41 1 19.88 269 ASP B O 1
ATOM 4437 N N . GLU B 1 270 ? -25.812 -3.146 0.358 1 21.81 270 GLU B N 1
ATOM 4438 C CA . GLU B 1 270 ? -26.141 -3.547 1.724 1 21.81 270 GLU B CA 1
ATOM 4439 C C . GLU B 1 270 ? -25.609 -4.945 2.029 1 21.81 270 GLU B C 1
ATOM 4441 O O . GLU B 1 270 ? -26.297 -5.941 1.794 1 21.81 270 GLU B O 1
ATOM 4446 N N . ARG B 1 271 ? -24.422 -5.379 1.601 1 22.31 271 ARG B N 1
ATOM 4447 C CA . ARG B 1 271 ? -24.141 -6.773 1.932 1 22.31 271 ARG B CA 1
ATOM 4448 C C . ARG B 1 271 ? -24.016 -6.961 3.439 1 22.31 271 ARG B C 1
ATOM 4450 O O . ARG B 1 271 ? -23.391 -6.148 4.121 1 22.31 271 ARG B O 1
ATOM 4457 N N . ASP B 1 272 ? -24.891 -7.688 4.066 1 20.31 272 ASP B N 1
ATOM 4458 C CA . ASP B 1 272 ? -24.984 -8.266 5.402 1 20.31 272 ASP B CA 1
ATOM 4459 C C . ASP B 1 272 ? -23.734 -9.094 5.73 1 20.31 272 ASP B C 1
ATOM 4461 O O . ASP B 1 272 ? -23.359 -9.977 4.961 1 20.31 272 ASP B O 1
ATOM 4465 N N . ASP B 1 273 ? -22.828 -8.656 6.527 1 22.2 273 ASP B N 1
ATOM 4466 C CA . ASP B 1 273 ? -21.547 -9.062 7.07 1 22.2 273 ASP B CA 1
ATOM 4467 C C . ASP B 1 273 ? -21.656 -10.398 7.797 1 22.2 273 ASP B C 1
ATOM 4469 O O . ASP B 1 273 ? -22.172 -10.469 8.914 1 22.2 273 ASP B O 1
ATOM 4473 N N . GLU B 1 274 ? -22.172 -11.5 7.23 1 20.44 274 GLU B N 1
ATOM 4474 C CA . GLU B 1 274 ? -22.094 -12.695 8.062 1 20.44 274 GLU B CA 1
ATOM 4475 C C . GLU B 1 274 ? -20.656 -13.07 8.391 1 20.44 274 GLU B C 1
ATOM 4477 O O . GLU B 1 274 ? -19.781 -13.008 7.516 1 20.44 274 GLU B O 1
ATOM 4482 N N . GLU B 1 275 ? -20.234 -13.094 9.648 1 21.7 275 GLU B N 1
ATOM 4483 C CA . GLU B 1 275 ? -19.078 -13.312 10.5 1 21.7 275 GLU B CA 1
ATOM 4484 C C . GLU B 1 275 ? -18.5 -14.711 10.289 1 21.7 275 GLU B C 1
ATOM 4486 O O . GLU B 1 275 ? -19.141 -15.711 10.625 1 21.7 275 GLU B O 1
ATOM 4491 N N . GLU B 1 276 ? -18 -15.125 9.211 1 21.62 276 GLU B N 1
ATOM 4492 C CA . GLU B 1 276 ? -17.469 -16.484 9.211 1 21.62 276 GLU B CA 1
ATOM 4493 C C . GLU B 1 276 ? -16.297 -16.609 10.195 1 21.62 276 GLU B C 1
ATOM 4495 O O . GLU B 1 276 ? -15.375 -15.805 10.18 1 21.62 276 GLU B O 1
ATOM 4500 N N . SER B 1 277 ? -16.406 -17.375 11.344 1 19.11 277 SER B N 1
ATOM 4501 C CA . SER B 1 277 ? -15.648 -17.781 12.516 1 19.11 277 SER B CA 1
ATOM 4502 C C . SER B 1 277 ? -14.391 -18.547 12.109 1 19.11 277 SER B C 1
ATOM 45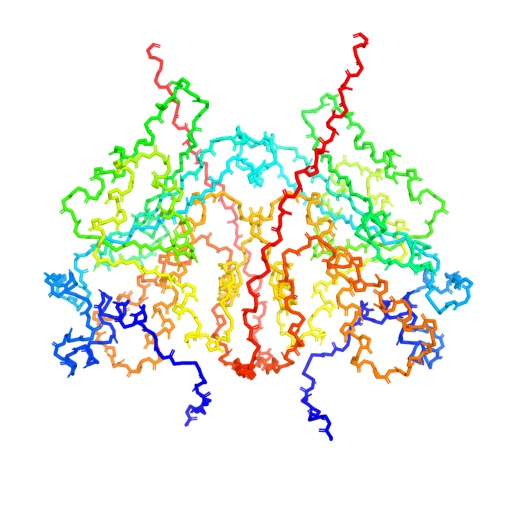04 O O . SER B 1 277 ? -14.469 -19.516 11.352 1 19.11 277 SER B O 1
ATOM 4506 N N . TRP B 1 278 ? -13.281 -17.938 11.875 1 20.17 278 TRP B N 1
ATOM 4507 C CA . TRP B 1 278 ? -11.992 -18.594 11.703 1 20.17 278 TRP B CA 1
ATOM 4508 C C . TRP B 1 278 ? -11.672 -19.484 12.898 1 20.17 278 TRP B C 1
ATOM 4510 O O . TRP B 1 278 ? -11.742 -19.047 14.047 1 20.17 278 TRP B O 1
ATOM 4520 N N . VAL B 1 279 ? -12.031 -20.734 12.977 1 20.17 279 VAL B N 1
ATOM 4521 C CA . VAL B 1 279 ? -11.805 -21.75 13.992 1 20.17 279 VAL B CA 1
ATOM 4522 C C . VAL B 1 279 ? -10.305 -21.891 14.258 1 20.17 279 VAL B C 1
ATOM 4524 O O . VAL B 1 279 ? -9.531 -22.188 13.344 1 20.17 279 VAL B O 1
ATOM 4527 N N . LEU B 1 280 ? -9.812 -21.219 15.234 1 19.66 280 LEU B N 1
ATOM 4528 C CA . LEU B 1 280 ? -8.5 -21.406 15.836 1 19.66 280 LEU B CA 1
ATOM 4529 C C . LEU B 1 280 ? -8.375 -22.797 16.438 1 19.66 280 LEU B C 1
ATOM 4531 O O . LEU B 1 280 ? -9.188 -23.203 17.281 1 19.66 280 LEU B O 1
ATOM 4535 N N . MET B 1 281 ? -7.969 -23.875 15.82 1 20.61 281 MET B N 1
ATOM 4536 C CA . MET B 1 281 ? -7.832 -25.203 16.391 1 20.61 281 MET B CA 1
ATOM 4537 C C . MET B 1 281 ? -6.969 -25.172 17.656 1 20.61 281 MET B C 1
ATOM 4539 O O . MET B 1 281 ? -5.93 -24.5 17.672 1 20.61 281 MET B O 1
ATOM 4543 N N . PRO B 1 282 ? -7.527 -25.484 18.828 1 20.88 282 PRO B N 1
ATOM 4544 C CA . PRO B 1 282 ? -6.852 -25.594 20.125 1 20.88 282 PRO B CA 1
ATOM 4545 C C . PRO B 1 282 ? -5.691 -26.578 20.094 1 20.88 282 PRO B C 1
ATOM 4547 O O . PRO B 1 282 ? -5.695 -27.531 19.297 1 20.88 282 PRO B O 1
ATOM 4550 N N . LEU B 1 283 ? -4.52 -26.234 20.5 1 20.44 283 LEU B N 1
ATOM 4551 C CA . LEU B 1 283 ? -3.33 -27.031 20.781 1 20.44 283 LEU B CA 1
ATOM 4552 C C . LEU B 1 283 ? -3.668 -28.203 21.688 1 20.44 283 LEU B C 1
ATOM 4554 O O . LEU B 1 283 ? -4.426 -28.062 22.656 1 20.44 283 LEU B O 1
ATOM 4558 N N . ALA B 1 284 ? -3.648 -29.438 21.172 1 20.09 284 ALA B N 1
ATOM 4559 C CA . ALA B 1 284 ? -3.793 -30.672 21.938 1 20.09 284 ALA B CA 1
ATOM 4560 C C . ALA B 1 284 ? -2.869 -30.656 23.156 1 20.09 284 ALA B C 1
ATOM 4562 O O . ALA B 1 284 ? -1.717 -30.234 23.062 1 20.09 284 ALA B O 1
ATOM 4563 N N . SER B 1 285 ? -3.377 -30.656 24.375 1 21.39 285 SER B N 1
ATOM 4564 C CA . SER B 1 285 ? -2.869 -30.984 25.703 1 21.39 285 SER B CA 1
ATOM 4565 C C . SER B 1 285 ? -2.166 -32.344 25.703 1 21.39 285 SER B C 1
ATOM 4567 O O . SER B 1 285 ? -2.775 -33.344 25.391 1 21.39 285 SER B O 1
ATOM 4569 N N . GLY B 1 286 ? -0.887 -32.656 25.281 1 19.14 286 GLY B N 1
ATOM 4570 C CA . GLY B 1 286 ? -0.222 -33.594 26.172 1 19.14 286 GLY B CA 1
ATOM 4571 C C . GLY B 1 286 ? 0.1 -33 27.531 1 19.14 286 GLY B C 1
ATOM 4572 O O . GLY B 1 286 ? 0.158 -31.781 27.688 1 19.14 286 GLY B O 1
#

Solvent-accessible surface area (backbone atoms only — not comparable to full-atom values): 32163 Å² total; per-residue (Å²): 129,80,77,74,67,82,78,76,42,65,85,52,69,47,46,52,50,52,23,43,44,62,31,56,34,49,64,62,42,55,71,46,70,46,67,83,49,60,74,67,54,70,76,54,48,58,34,91,86,46,62,24,32,58,38,32,42,37,16,47,26,59,42,48,14,66,72,46,81,81,72,41,59,57,87,16,40,31,40,7,33,15,39,33,46,46,74,59,48,75,48,92,48,86,47,61,66,54,27,54,66,36,47,51,68,41,68,42,64,43,62,68,90,75,60,67,62,64,62,55,44,58,64,51,40,66,67,44,72,92,48,58,34,32,34,32,19,75,54,46,70,62,31,46,54,55,33,43,72,72,32,71,72,55,28,42,58,66,68,68,32,52,41,78,36,38,48,28,65,35,40,16,36,70,48,25,35,86,59,70,57,52,71,57,44,51,37,39,55,44,36,34,79,69,80,47,57,53,53,29,27,56,49,7,42,48,43,52,26,47,44,37,50,49,49,55,53,42,39,64,68,64,60,58,83,76,49,73,59,45,51,50,38,51,50,27,41,51,39,47,42,50,53,96,46,72,80,45,51,82,48,76,74,77,54,68,44,78,66,71,84,83,74,81,77,83,75,81,78,79,77,80,81,76,80,80,78,80,77,76,80,77,80,80,80,126,127,80,78,76,68,82,77,78,41,65,87,50,71,48,44,53,50,52,23,43,44,61,31,56,34,48,64,63,41,55,70,45,70,46,68,82,50,62,74,67,55,70,76,54,47,60,34,92,86,43,63,25,32,60,38,30,42,38,16,47,27,59,43,48,13,64,72,46,80,80,72,40,58,59,87,19,42,31,40,6,34,15,39,34,46,46,73,58,47,74,49,91,49,88,48,61,66,53,26,53,66,36,45,50,66,42,68,43,60,41,52,69,89,76,58,65,54,62,60,57,44,59,62,50,41,68,68,44,71,93,49,57,33,31,35,32,19,77,55,46,69,62,29,47,53,55,34,43,71,72,32,71,72,55,28,44,58,66,68,69,32,51,42,79,36,39,49,29,66,35,40,16,35,68,47,23,36,80,56,69,57,52,72,58,44,52,38,37,53,44,35,34,79,68,81,47,57,54,53,28,28,57,49,8,43,48,42,50,27,46,44,38,52,49,49,55,53,42,38,64,70,62,63,57,83,76,48,72,59,46,50,51,38,52,49,26,41,51,38,46,41,49,53,95,47,72,79,44,52,82,48,74,70,78,54,67,42,78,64,67,84,84,74,80,78,82,73,84,78,81,74,80,82,76,79,81,79,80,79,75,79,77,80,80,81,127

Organism: Hypocrea jecorina (strain QM6a) (NCBI:txid431241)